Protein AF-0000000085036707 (afdb_homodimer)

Organism: Levilactobacillus brevis (strain ATCC 367 / BCRC 12310 / CIP 105137 / JCM 1170 / LMG 11437 / NCIMB 947 / NCTC 947) (NCBI:txid387344)

InterPro domains:
  IPR025669 AAA domain [PF13614] (4-180)
  IPR027417 P-loop containing nucleoside triphosphate hydrolase [G3DSA:3.40.50.300] (1-261)
  IPR027417 P-loop containing nucleoside triphosphate hydrolase [SSF52540] (1-258)
  IPR050678 DNA Partitioning ATPase [PTHR13696] (3-228)

Structure (mmCIF, N/CA/C/O backbone):
data_AF-0000000085036707-model_v1
#
loop_
_entity.id
_entity.type
_entity.pdbx_description
1 polymer 'Chromosome partitioning ATPase'
#
loop_
_atom_site.group_PDB
_atom_site.id
_atom_site.type_symbol
_atom_site.label_atom_id
_atom_site.label_alt_id
_atom_site.label_comp_id
_atom_site.label_asym_id
_atom_site.label_entity_id
_atom_site.label_seq_id
_atom_site.pdbx_PDB_ins_code
_atom_site.Cartn_x
_atom_site.Cartn_y
_atom_site.Cartn_z
_atom_site.occupancy
_atom_site.B_iso_or_equiv
_atom_site.auth_seq_id
_atom_site.auth_comp_id
_atom_site.auth_asym_id
_atom_site.auth_atom_id
_atom_site.pdbx_PDB_model_num
ATOM 1 N N . MET A 1 1 ? -9.055 30.672 9.859 1 87.38 1 MET A N 1
ATOM 2 C CA . MET A 1 1 ? -9.805 29.516 9.398 1 87.38 1 MET A CA 1
ATOM 3 C C . MET A 1 1 ? -8.875 28.344 9.109 1 87.38 1 MET A C 1
ATOM 5 O O . MET A 1 1 ? -7.773 28.531 8.586 1 87.38 1 MET A O 1
ATOM 9 N N . THR A 1 2 ? -9.203 27.141 9.555 1 96.75 2 THR A N 1
ATOM 10 C CA . THR A 1 2 ? -8.367 25.953 9.414 1 96.75 2 THR A CA 1
ATOM 11 C C . THR A 1 2 ? -8.438 25.406 7.988 1 96.75 2 THR A C 1
ATOM 13 O O . THR A 1 2 ? -9.508 25.375 7.379 1 96.75 2 THR A O 1
ATOM 16 N N . THR A 1 3 ? -7.32 25.172 7.414 1 97.75 3 THR A N 1
ATOM 17 C CA . THR A 1 3 ? -7.258 24.531 6.105 1 97.75 3 THR A CA 1
ATOM 18 C C . THR A 1 3 ? -6.816 23.078 6.23 1 97.75 3 THR A C 1
ATOM 20 O O . THR A 1 3 ? -5.766 22.781 6.801 1 97.75 3 THR A O 1
ATOM 23 N N . SER A 1 4 ? -7.605 22.172 5.734 1 98.38 4 SER A N 1
ATOM 24 C CA . SER A 1 4 ? -7.27 20.75 5.75 1 98.38 4 SER A CA 1
ATOM 25 C C . SER A 1 4 ? -6.926 20.25 4.352 1 98.38 4 SER A C 1
ATOM 27 O O . SER A 1 4 ? -7.637 20.531 3.387 1 98.38 4 SER A O 1
ATOM 29 N N . ILE A 1 5 ? -5.809 19.484 4.238 1 98.62 5 ILE A N 1
ATOM 30 C CA . ILE A 1 5 ? -5.301 19.031 2.951 1 98.62 5 ILE A CA 1
ATOM 31 C C . ILE A 1 5 ? -4.984 17.547 3.02 1 98.62 5 ILE A C 1
ATOM 33 O O . ILE A 1 5 ? -4.254 17.094 3.906 1 98.62 5 ILE A O 1
ATOM 37 N N . THR A 1 6 ? -5.527 16.766 2.098 1 98.31 6 THR A N 1
ATOM 38 C CA . THR A 1 6 ? -5.094 15.383 1.91 1 98.31 6 THR A CA 1
ATOM 39 C C . THR A 1 6 ? -4.066 15.281 0.787 1 98.31 6 THR A C 1
ATOM 41 O O . THR A 1 6 ? -4.258 15.859 -0.287 1 98.31 6 THR A O 1
ATOM 44 N N . ILE A 1 7 ? -2.967 14.633 1.068 1 97.38 7 ILE A N 1
ATOM 45 C CA . ILE A 1 7 ? -1.982 14.312 0.039 1 97.38 7 ILE A CA 1
ATOM 46 C C . ILE A 1 7 ? -2.104 12.844 -0.356 1 97.38 7 ILE A C 1
ATOM 48 O O . ILE A 1 7 ? -1.853 11.953 0.459 1 97.38 7 ILE A O 1
ATOM 52 N N . GLY A 1 8 ? -2.494 12.641 -1.61 1 92.06 8 GLY A N 1
ATOM 53 C CA . GLY A 1 8 ? -2.797 11.266 -1.966 1 92.06 8 GLY A CA 1
ATOM 54 C C . GLY A 1 8 ? -2.455 10.93 -3.406 1 92.06 8 GLY A C 1
ATOM 55 O O . GLY A 1 8 ? -1.985 11.789 -4.152 1 92.06 8 GLY A O 1
ATOM 56 N N . ASN A 1 9 ? -2.512 9.719 -3.734 1 87.19 9 ASN A N 1
ATOM 57 C CA . ASN A 1 9 ? -2.42 9.102 -5.051 1 87.19 9 ASN A CA 1
ATOM 58 C C . ASN A 1 9 ? -2.699 7.602 -4.988 1 87.19 9 ASN A C 1
ATOM 60 O O . ASN A 1 9 ? -2.75 7.02 -3.902 1 87.19 9 ASN A O 1
ATOM 64 N N . PHE A 1 10 ? -2.973 7.059 -6.102 1 83.31 10 PHE A N 1
ATOM 65 C CA . PHE A 1 10 ? -3.25 5.629 -6.168 1 83.31 10 PHE A CA 1
ATOM 66 C C . PHE A 1 10 ? -1.958 4.824 -6.125 1 83.31 10 PHE A C 1
ATOM 68 O O . PHE A 1 10 ? -1.944 3.691 -5.641 1 83.31 10 PHE A O 1
ATOM 75 N N . LYS A 1 11 ? -0.957 5.375 -6.512 1 83.94 11 LYS A N 1
ATOM 76 C CA . LYS A 1 11 ? 0.285 4.609 -6.594 1 83.94 11 LYS A CA 1
ATOM 77 C C . LYS A 1 11 ? 1.099 4.738 -5.309 1 83.94 11 LYS A C 1
ATOM 79 O O . LYS A 1 11 ? 1.166 5.816 -4.719 1 83.94 11 LYS A O 1
ATOM 84 N N . GLY A 1 12 ? 1.677 3.57 -4.934 1 81.38 12 GLY A N 1
ATOM 85 C CA . GLY A 1 12 ? 2.586 3.572 -3.797 1 81.38 12 GLY A CA 1
ATOM 86 C C . GLY A 1 12 ? 3.986 4.035 -4.152 1 81.38 12 GLY A C 1
ATOM 87 O O . GLY A 1 12 ? 4.387 3.971 -5.316 1 81.38 12 GLY A O 1
ATOM 88 N N . GLY A 1 13 ? 4.648 4.605 -3.244 1 80.25 13 GLY A N 1
ATOM 89 C CA . GLY A 1 13 ? 6.059 4.922 -3.432 1 80.25 13 GLY A CA 1
ATOM 90 C C . GLY A 1 13 ? 6.281 6.191 -4.234 1 80.25 13 GLY A C 1
ATOM 91 O O . GLY A 1 13 ? 7.383 6.426 -4.738 1 80.25 13 GLY A O 1
ATOM 92 N N . VAL A 1 14 ? 5.301 7.059 -4.266 1 81.69 14 VAL A N 1
ATOM 93 C CA . VAL A 1 14 ? 5.418 8.211 -5.152 1 81.69 14 VAL A CA 1
ATOM 94 C C . VAL A 1 14 ? 5.691 9.469 -4.328 1 81.69 14 VAL A C 1
ATOM 96 O O . VAL A 1 14 ? 5.57 10.586 -4.836 1 81.69 14 VAL A O 1
ATOM 99 N N . GLY A 1 15 ? 5.844 9.352 -3.014 1 91.12 15 GLY A N 1
ATOM 100 C CA . GLY A 1 15 ? 6.289 10.492 -2.223 1 91.12 15 GLY A CA 1
ATOM 101 C C . GLY A 1 15 ? 5.168 11.141 -1.437 1 91.12 15 GLY A C 1
ATOM 102 O O . GLY A 1 15 ? 5.332 12.242 -0.905 1 91.12 15 GLY A O 1
ATOM 103 N N . LYS A 1 16 ? 4.004 10.57 -1.387 1 94.44 16 LYS A N 1
ATOM 104 C CA . LYS A 1 16 ? 2.875 11.117 -0.64 1 94.44 16 LYS A CA 1
ATOM 105 C C . LYS A 1 16 ? 3.252 11.375 0.815 1 94.44 16 LYS A C 1
ATOM 107 O O . LYS A 1 16 ? 3.098 12.492 1.312 1 94.44 16 LYS A O 1
ATOM 112 N N . THR A 1 17 ? 3.748 10.344 1.436 1 96.25 17 THR A N 1
ATOM 113 C CA . THR A 1 17 ? 4.074 10.398 2.857 1 96.25 17 THR A CA 1
ATOM 114 C C . THR A 1 17 ? 5.18 11.414 3.121 1 96.25 17 THR A C 1
ATOM 116 O O . THR A 1 17 ? 5.055 12.258 4.008 1 96.25 17 THR A O 1
ATOM 119 N N . THR A 1 18 ? 6.25 11.375 2.311 1 95.88 18 THR A N 1
ATOM 120 C CA . THR A 1 18 ? 7.371 12.289 2.492 1 95.88 18 THR A CA 1
ATOM 121 C C . THR A 1 18 ? 6.934 13.734 2.289 1 95.88 18 THR A C 1
ATOM 123 O O . THR A 1 18 ? 7.344 14.625 3.037 1 95.88 18 THR A O 1
ATOM 126 N N . THR A 1 19 ? 6.105 13.922 1.28 1 97.12 19 THR A N 1
ATOM 127 C CA . THR A 1 19 ? 5.59 15.266 1.017 1 97.12 19 THR A CA 1
ATOM 128 C C . THR A 1 19 ? 4.738 15.75 2.182 1 97.12 19 THR A C 1
ATOM 130 O O . THR A 1 19 ? 4.906 16.875 2.652 1 97.12 19 THR A O 1
ATOM 133 N N . CYS A 1 20 ? 3.904 14.945 2.674 1 98.25 20 CYS A N 1
ATOM 134 C CA . CYS A 1 20 ? 3.014 15.297 3.773 1 98.25 20 CYS A CA 1
ATOM 135 C C . CYS A 1 20 ? 3.807 15.656 5.023 1 98.25 20 CYS A C 1
ATOM 137 O O . CYS A 1 20 ? 3.537 16.672 5.664 1 98.25 20 CYS A O 1
ATOM 139 N N . VAL A 1 21 ? 4.742 14.852 5.316 1 98.5 21 VAL A N 1
ATOM 140 C CA . VAL A 1 21 ? 5.555 15.055 6.512 1 98.5 21 VAL A CA 1
ATOM 141 C C . VAL A 1 21 ? 6.414 16.312 6.344 1 98.5 21 VAL A C 1
ATOM 143 O O . VAL A 1 21 ? 6.543 17.109 7.273 1 98.5 21 VAL A O 1
ATOM 146 N N . THR A 1 22 ? 6.977 16.484 5.195 1 98.38 22 THR A N 1
ATOM 147 C CA . THR A 1 22 ? 7.855 17.625 4.965 1 98.38 22 THR A CA 1
ATOM 148 C C . THR A 1 22 ? 7.066 18.938 4.992 1 98.38 22 THR A C 1
ATOM 150 O O . THR A 1 22 ? 7.527 19.938 5.543 1 98.38 22 THR A O 1
ATOM 153 N N . PHE A 1 23 ? 5.859 18.922 4.414 1 98.75 23 PHE A N 1
ATOM 154 C CA . PHE A 1 23 ? 4.988 20.094 4.512 1 98.75 23 PHE A CA 1
ATOM 155 C C . PHE A 1 23 ? 4.672 20.406 5.965 1 98.75 23 PHE A C 1
ATOM 157 O O . PHE A 1 23 ? 4.738 21.578 6.379 1 98.75 23 PHE A O 1
ATOM 164 N N . SER A 1 24 ? 4.359 19.406 6.742 1 98.81 24 SER A N 1
ATOM 165 C CA . SER A 1 24 ? 4.07 19.594 8.156 1 98.81 24 SER A CA 1
ATOM 166 C C . SER A 1 24 ? 5.27 20.188 8.891 1 98.81 24 SER A C 1
ATOM 168 O O . SER A 1 24 ? 5.117 21.062 9.75 1 98.81 24 SER A O 1
ATOM 170 N N . TYR A 1 25 ? 6.434 19.656 8.57 1 98.75 25 TYR A N 1
ATOM 171 C CA . TYR A 1 25 ? 7.684 20.141 9.148 1 98.75 25 TYR A CA 1
ATOM 172 C C . TYR A 1 25 ? 7.902 21.609 8.828 1 98.75 25 TYR A C 1
ATOM 174 O O . TYR A 1 25 ? 8.258 22.406 9.711 1 98.75 25 TYR A O 1
ATOM 182 N N . LEU A 1 26 ? 7.703 22 7.562 1 98.75 26 LEU A N 1
ATOM 183 C CA . LEU A 1 26 ? 7.949 23.375 7.113 1 98.75 26 LEU A CA 1
ATOM 184 C C . LEU A 1 26 ? 6.922 24.328 7.707 1 98.75 26 LEU A C 1
ATOM 186 O O . LEU A 1 26 ? 7.262 25.453 8.078 1 98.75 26 LEU A O 1
ATOM 190 N N . LEU A 1 27 ? 5.707 23.906 7.832 1 98.81 27 LEU A N 1
ATOM 191 C CA . LEU A 1 27 ? 4.68 24.719 8.469 1 98.81 27 LEU A CA 1
ATOM 192 C C . LEU A 1 27 ? 4.984 24.938 9.945 1 98.81 27 LEU A C 1
ATOM 194 O O . LEU A 1 27 ? 4.809 26.031 10.469 1 98.81 27 LEU A O 1
ATOM 198 N N . ASN A 1 28 ? 5.426 23.844 10.57 1 98.44 28 ASN A N 1
ATOM 199 C CA . ASN A 1 28 ? 5.875 23.938 11.953 1 98.44 28 ASN A CA 1
ATOM 200 C C . ASN A 1 28 ? 7 24.953 12.109 1 98.44 28 ASN A C 1
ATOM 202 O O . ASN A 1 28 ? 6.984 25.766 13.039 1 98.44 28 ASN A O 1
ATOM 206 N N . LYS A 1 29 ? 7.922 24.953 11.227 1 97.75 29 LYS A N 1
ATOM 207 C CA . LYS A 1 29 ? 9.047 25.891 11.25 1 97.75 29 LYS A CA 1
ATOM 208 C C . LYS A 1 29 ? 8.562 27.328 11.078 1 97.75 29 LYS A C 1
ATOM 210 O O . LYS A 1 29 ? 9.156 28.25 11.633 1 97.75 29 LYS A O 1
ATOM 215 N N . ALA A 1 30 ? 7.516 27.484 10.375 1 98.31 30 ALA A N 1
ATOM 216 C CA . ALA A 1 30 ? 6.938 28.797 10.133 1 98.31 30 ALA A CA 1
ATOM 217 C C . ALA A 1 30 ? 5.977 29.203 11.25 1 98.31 30 ALA A C 1
ATOM 219 O O . ALA A 1 30 ? 5.238 30.172 11.125 1 98.31 30 ALA A O 1
ATOM 220 N N . HIS A 1 31 ? 5.844 28.438 12.289 1 98.5 31 HIS A N 1
ATOM 221 C CA . HIS A 1 31 ? 5.051 28.688 13.484 1 98.5 31 HIS A CA 1
ATOM 222 C C . HIS A 1 31 ? 3.559 28.688 13.164 1 98.5 31 HIS A C 1
ATOM 224 O O . HIS A 1 31 ? 2.811 29.531 13.672 1 98.5 31 HIS A O 1
ATOM 230 N N . ARG A 1 32 ? 3.191 27.828 12.195 1 98.62 32 ARG A N 1
ATOM 231 C CA . ARG A 1 32 ? 1.782 27.562 11.93 1 98.62 32 ARG A CA 1
ATOM 232 C C . ARG A 1 32 ? 1.311 26.297 12.648 1 98.62 32 ARG A C 1
ATOM 234 O O . ARG A 1 32 ? 1.875 25.219 12.461 1 98.62 32 ARG A O 1
ATOM 241 N N . LYS A 1 33 ? 0.31 26.453 13.508 1 98.75 33 LYS A N 1
ATOM 242 C CA . LYS A 1 33 ? -0.201 25.297 14.234 1 98.75 33 LYS A CA 1
ATOM 243 C C . LYS A 1 33 ? -0.729 24.234 13.273 1 98.75 33 LYS A C 1
ATOM 245 O O . LYS A 1 33 ? -1.736 24.453 12.594 1 98.75 33 LYS A O 1
ATOM 250 N N . THR A 1 34 ? -0.044 23.094 13.258 1 98.88 34 THR A N 1
ATOM 251 C CA . THR A 1 34 ? -0.323 22.078 12.25 1 98.88 34 THR A CA 1
ATOM 252 C C . THR A 1 34 ? -0.594 20.719 12.898 1 98.88 34 THR A C 1
ATOM 254 O O . THR A 1 34 ? 0.116 20.312 13.828 1 98.88 34 THR A O 1
ATOM 257 N N . LEU A 1 35 ? -1.66 20.062 12.469 1 98.88 35 LEU A N 1
ATOM 258 C CA . LEU A 1 35 ? -1.935 18.672 12.812 1 98.88 35 LEU A CA 1
ATOM 259 C C . LEU A 1 35 ? -1.659 17.75 11.633 1 98.88 35 LEU A C 1
ATOM 261 O O . LEU A 1 35 ? -2.229 17.922 10.555 1 98.88 35 LEU A O 1
ATOM 265 N N . LEU A 1 36 ? -0.73 16.875 11.805 1 98.88 36 LEU A N 1
ATOM 266 C CA . LEU A 1 36 ? -0.524 15.797 10.836 1 98.88 36 LEU A CA 1
ATOM 267 C C . LEU A 1 36 ? -1.282 14.539 11.25 1 98.88 36 LEU A C 1
ATOM 269 O O . LEU A 1 36 ? -1.07 14.016 12.344 1 98.88 36 LEU A O 1
ATOM 273 N N . ILE A 1 37 ? -2.154 14.062 10.406 1 98.81 37 ILE A N 1
ATOM 274 C CA . ILE A 1 37 ? -2.885 12.82 10.648 1 98.81 37 ILE A CA 1
ATOM 275 C C . ILE A 1 37 ? -2.324 11.711 9.766 1 98.81 37 ILE A C 1
ATOM 277 O O . ILE A 1 37 ? -2.424 11.766 8.539 1 98.81 37 ILE A O 1
ATOM 281 N N . ASP A 1 38 ? -1.713 10.75 10.383 1 98.44 38 ASP A N 1
ATOM 282 C CA . ASP A 1 38 ? -1.315 9.523 9.695 1 98.44 38 ASP A CA 1
ATOM 283 C C . ASP A 1 38 ? -2.486 8.547 9.586 1 98.44 38 ASP A C 1
ATOM 285 O O . ASP A 1 38 ? -2.73 7.766 10.508 1 98.44 38 ASP A O 1
ATOM 289 N N . PHE A 1 39 ? -3.127 8.609 8.422 1 97.75 39 PHE A N 1
ATOM 290 C CA . PHE A 1 39 ? -4.332 7.809 8.242 1 97.75 39 PHE A CA 1
ATOM 291 C C . PHE A 1 39 ? -4.039 6.582 7.387 1 97.75 39 PHE A C 1
ATOM 293 O O . PHE A 1 39 ? -4.91 6.113 6.652 1 97.75 39 PHE A O 1
ATOM 300 N N . ASP A 1 40 ? -2.834 6.137 7.391 1 95.25 40 ASP A N 1
ATOM 301 C CA . ASP A 1 40 ? -2.359 4.891 6.793 1 95.25 40 ASP A CA 1
ATOM 302 C C . ASP A 1 40 ? -1.974 3.879 7.871 1 95.25 40 ASP A C 1
ATOM 304 O O . ASP A 1 40 ? -1.043 4.113 8.641 1 95.25 40 ASP A O 1
ATOM 308 N N . PRO A 1 41 ? -2.564 2.717 7.824 1 92.5 41 PRO A N 1
ATOM 309 C CA . PRO A 1 41 ? -2.238 1.715 8.844 1 92.5 41 PRO A CA 1
ATOM 310 C C . PRO A 1 41 ? -0.76 1.331 8.844 1 92.5 41 PRO A C 1
ATOM 312 O O . PRO A 1 41 ? -0.256 0.798 9.836 1 92.5 41 PRO A O 1
ATOM 315 N N . GLN A 1 42 ? -0.029 1.604 7.797 1 89.44 42 GLN A N 1
ATOM 316 C CA . GLN A 1 42 ? 1.398 1.305 7.734 1 89.44 42 GLN A CA 1
ATOM 317 C C . GLN A 1 42 ? 2.195 2.221 8.656 1 89.44 42 GLN A C 1
ATOM 319 O O . GLN A 1 42 ? 3.289 1.864 9.102 1 89.44 42 GLN A O 1
ATOM 324 N N . GLY A 1 43 ? 1.682 3.396 8.938 1 92.5 43 GLY A N 1
ATOM 325 C CA . GLY A 1 43 ? 2.268 4.285 9.93 1 92.5 43 GLY A CA 1
ATOM 326 C C . GLY A 1 43 ? 3.57 4.914 9.477 1 92.5 43 GLY A C 1
ATOM 327 O O . GLY A 1 43 ? 4.41 5.277 10.297 1 92.5 43 GLY A O 1
ATOM 328 N N . ASN A 1 44 ? 3.803 5.086 8.164 1 92.31 44 ASN A N 1
ATOM 329 C CA . ASN A 1 44 ? 5.074 5.609 7.676 1 92.31 44 ASN A CA 1
ATOM 330 C C . ASN A 1 44 ? 5.277 7.066 8.086 1 92.31 44 ASN A C 1
ATOM 332 O O . ASN A 1 44 ? 6.379 7.457 8.477 1 92.31 44 ASN A O 1
ATOM 336 N N . ALA A 1 45 ? 4.234 7.859 7.98 1 96.94 45 ALA A N 1
ATOM 337 C CA . ALA A 1 45 ? 4.352 9.258 8.383 1 96.94 45 ALA A CA 1
ATOM 338 C C . ALA A 1 45 ? 4.711 9.375 9.867 1 96.94 45 ALA A C 1
ATOM 340 O O . ALA A 1 45 ? 5.562 10.18 10.242 1 96.94 45 ALA A O 1
ATOM 341 N N . SER A 1 46 ? 4.051 8.562 10.719 1 97 46 SER A N 1
ATOM 342 C CA . SER A 1 46 ? 4.336 8.539 12.148 1 97 46 SER A CA 1
ATOM 343 C C . SER A 1 46 ? 5.801 8.211 12.414 1 97 46 SER A C 1
ATOM 345 O O . SER A 1 46 ? 6.449 8.867 13.234 1 97 46 SER A O 1
ATOM 347 N N . GLU A 1 47 ? 6.305 7.266 11.688 1 93.38 47 GLU A N 1
ATOM 348 C CA . GLU A 1 47 ? 7.691 6.844 11.867 1 93.38 47 GLU A CA 1
ATOM 349 C C . GLU A 1 47 ? 8.664 7.953 11.484 1 93.38 47 GLU A C 1
ATOM 351 O O . GLU A 1 47 ? 9.648 8.195 12.18 1 93.38 47 GLU A O 1
ATOM 356 N N . ILE A 1 48 ? 8.422 8.578 10.359 1 96.25 48 ILE A N 1
ATOM 357 C CA . ILE A 1 48 ? 9.297 9.641 9.891 1 96.25 48 ILE A CA 1
ATOM 358 C C . ILE A 1 48 ? 9.312 10.789 10.898 1 96.25 48 ILE A C 1
ATOM 360 O O . ILE A 1 48 ? 10.367 11.336 11.211 1 96.25 48 ILE A O 1
ATOM 364 N N . ILE A 1 49 ? 8.164 11.164 11.445 1 98.12 49 ILE A N 1
ATOM 365 C CA . ILE A 1 49 ? 8.078 12.234 12.43 1 98.12 49 ILE A CA 1
ATOM 366 C C . ILE A 1 49 ? 8.867 11.852 13.68 1 98.12 49 ILE A C 1
ATOM 368 O O . ILE A 1 49 ? 9.602 12.672 14.234 1 98.12 49 ILE A O 1
ATOM 372 N N . GLU A 1 50 ? 8.734 10.617 14.109 1 96.69 50 GLU A N 1
ATOM 373 C CA . GLU A 1 50 ? 9.453 10.156 15.297 1 96.69 50 GLU A CA 1
ATOM 374 C C . GLU A 1 50 ? 10.961 10.234 15.094 1 96.69 50 GLU A C 1
ATOM 376 O O . GLU A 1 50 ? 11.703 10.547 16.031 1 96.69 50 GLU A O 1
ATOM 381 N N . LYS A 1 51 ? 11.406 9.906 13.93 1 95.69 51 LYS A N 1
ATOM 382 C CA . LYS A 1 51 ? 12.828 9.984 13.617 1 95.69 51 LYS A CA 1
ATOM 383 C C . LYS A 1 51 ? 13.281 11.438 13.516 1 95.69 51 LYS A C 1
ATOM 385 O O . LYS A 1 51 ? 14.43 11.758 13.836 1 95.69 51 LYS A O 1
ATOM 390 N N . THR A 1 52 ? 12.406 12.305 13.039 1 97.44 52 THR A N 1
ATOM 391 C CA . THR A 1 52 ? 12.703 13.727 12.859 1 97.44 52 THR A CA 1
ATOM 392 C C . THR A 1 52 ? 12.773 14.438 14.211 1 97.44 52 THR A C 1
ATOM 394 O O . THR A 1 52 ? 13.641 15.281 14.43 1 97.44 52 THR A O 1
ATOM 397 N N . PHE A 1 53 ? 11.82 14.086 15.055 1 97.56 53 PHE A N 1
ATOM 398 C CA . PHE A 1 53 ? 11.719 14.633 16.406 1 97.56 53 PHE A CA 1
ATOM 399 C C . PHE A 1 53 ? 11.812 13.523 17.438 1 97.56 53 PHE A C 1
ATOM 401 O O . PHE A 1 53 ? 10.797 13.031 17.938 1 97.56 53 PHE A O 1
ATOM 408 N N . PRO A 1 54 ? 12.992 13.195 17.891 1 92.62 54 PRO A N 1
ATOM 409 C CA . PRO A 1 54 ? 13.172 12.039 18.781 1 92.62 54 PRO A CA 1
ATOM 410 C C . PRO A 1 54 ? 12.508 12.227 20.141 1 92.62 54 PRO A C 1
ATOM 412 O O . PRO A 1 54 ? 12.258 11.25 20.844 1 92.62 54 PRO A O 1
ATOM 415 N N . VAL A 1 55 ? 12.219 13.492 20.5 1 95.88 55 VAL A N 1
ATOM 416 C CA . VAL A 1 55 ? 11.547 13.781 21.766 1 95.88 55 VAL A CA 1
ATOM 417 C C . VAL A 1 55 ? 10.281 14.594 21.516 1 95.88 55 VAL A C 1
ATOM 419 O O . VAL A 1 55 ? 10.359 15.719 21 1 95.88 55 VAL A O 1
ATOM 422 N N . PHE A 1 56 ? 9.18 14 21.875 1 96.94 56 PHE A N 1
ATOM 423 C CA . PHE A 1 56 ? 7.898 14.688 21.797 1 96.94 56 PHE A CA 1
ATOM 424 C C . PHE A 1 56 ? 7.629 15.492 23.062 1 96.94 56 PHE A C 1
ATOM 426 O O . PHE A 1 56 ? 8.047 15.094 24.156 1 96.94 56 PHE A O 1
ATOM 433 N N . LYS A 1 57 ? 6.902 16.562 22.922 1 97.06 57 LYS A N 1
ATOM 434 C CA . LYS A 1 57 ? 6.461 17.281 24.109 1 97.06 57 LYS A CA 1
ATOM 435 C C . LYS A 1 57 ? 5.531 16.438 24.969 1 97.06 57 LYS A C 1
ATOM 437 O O . LYS A 1 57 ? 5.645 16.422 26.188 1 97.06 57 LYS A O 1
ATOM 442 N N . GLN A 1 58 ? 4.586 15.758 24.281 1 97.12 58 GLN A N 1
ATOM 443 C CA . GLN A 1 58 ? 3.639 14.883 24.953 1 97.12 58 GLN A CA 1
ATOM 444 C C . GLN A 1 58 ? 3.125 13.797 24.016 1 97.12 58 GLN A C 1
ATOM 446 O O . GLN A 1 58 ? 2.627 14.094 22.938 1 97.12 58 GLN A O 1
ATOM 451 N N . LYS A 1 59 ? 3.207 12.609 24.484 1 96.31 59 LYS A N 1
ATOM 452 C CA . LYS A 1 59 ? 2.705 11.5 23.688 1 96.31 59 LYS A CA 1
ATOM 453 C C . LYS A 1 59 ? 1.194 11.344 23.844 1 96.31 59 LYS A C 1
ATOM 455 O O . LYS A 1 59 ? 0.619 11.797 24.828 1 96.31 59 LYS A O 1
ATOM 460 N N . ASN A 1 60 ? 0.646 10.781 22.75 1 94.94 60 ASN A N 1
ATOM 461 C CA . ASN A 1 60 ? -0.775 10.461 22.859 1 94.94 60 ASN A CA 1
ATOM 462 C C . ASN A 1 60 ? -1.036 9.383 23.906 1 94.94 60 ASN A C 1
ATOM 464 O O . ASN A 1 60 ? -0.211 8.484 24.094 1 94.94 60 ASN A O 1
ATOM 468 N N . SER A 1 61 ? -2.207 9.414 24.469 1 95.62 61 SER A N 1
ATOM 469 C CA . SER A 1 61 ? -2.555 8.43 25.484 1 95.62 61 SER A CA 1
ATOM 470 C C . SER A 1 61 ? -3.375 7.289 24.906 1 95.62 61 SER A C 1
ATOM 472 O O . SER A 1 61 ? -3.498 6.227 25.516 1 95.62 61 SER A O 1
ATOM 474 N N . LYS A 1 62 ? -3.986 7.582 23.781 1 95.81 62 LYS A N 1
ATOM 475 C CA . LYS A 1 62 ? -4.777 6.574 23.078 1 95.81 62 LYS A CA 1
ATOM 476 C C . LYS A 1 62 ? -4.395 6.508 21.594 1 95.81 62 LYS A C 1
ATOM 478 O O . LYS A 1 62 ? -3.943 7.5 21.016 1 95.81 62 LYS A O 1
ATOM 483 N N . SER A 1 63 ? -4.617 5.316 21.016 1 95.94 63 SER A N 1
ATOM 484 C CA . SER A 1 63 ? -4.387 5.164 19.578 1 95.94 63 SER A CA 1
ATOM 485 C C . SER A 1 63 ? -5.453 5.891 18.766 1 95.94 63 SER A C 1
ATOM 487 O O . SER A 1 63 ? -6.512 6.238 19.297 1 95.94 63 SER A O 1
ATOM 489 N N . LEU A 1 64 ? -5.125 6.168 17.562 1 96.88 64 LEU A N 1
ATOM 490 C CA . LEU A 1 64 ? -6.109 6.727 16.641 1 96.88 64 LEU A CA 1
ATOM 491 C C . LEU A 1 64 ? -7.34 5.836 16.562 1 96.88 64 LEU A C 1
ATOM 493 O O . LEU A 1 64 ? -8.469 6.328 16.562 1 96.88 64 LEU A O 1
ATOM 497 N N . THR A 1 65 ? -7.148 4.551 16.547 1 95 65 THR A N 1
ATOM 498 C CA . THR A 1 65 ? -8.242 3.584 16.484 1 95 65 THR A CA 1
ATOM 499 C C . THR A 1 65 ? -9.141 3.691 17.703 1 95 65 THR A C 1
ATOM 501 O O . THR A 1 65 ? -10.367 3.678 17.594 1 95 65 THR A O 1
ATOM 504 N N . ASP A 1 66 ? -8.531 3.807 18.812 1 95.81 66 ASP A N 1
ATOM 505 C CA . ASP A 1 66 ? -9.297 3.965 20.047 1 95.81 66 ASP A CA 1
ATOM 506 C C . ASP A 1 66 ? -10.078 5.273 20.047 1 95.81 66 ASP A C 1
ATOM 508 O O . ASP A 1 66 ? -11.219 5.324 20.516 1 95.81 66 ASP A O 1
ATOM 512 N N . GLY A 1 67 ? -9.43 6.312 19.562 1 96.56 67 GLY A N 1
ATOM 513 C CA . GLY A 1 67 ? -10.133 7.578 19.438 1 96.56 67 GLY A CA 1
ATOM 514 C C . GLY A 1 67 ? -11.359 7.5 18.547 1 96.56 67 GLY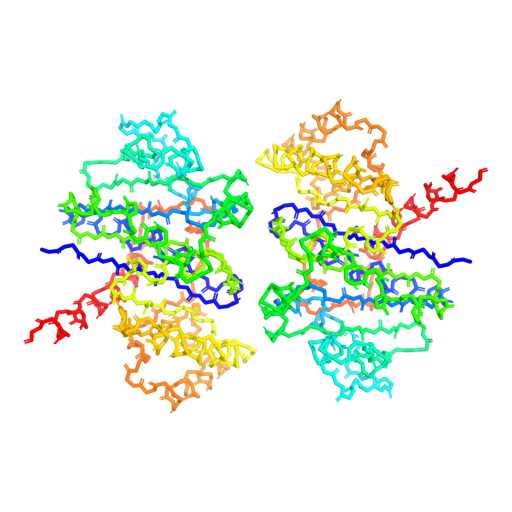 A C 1
ATOM 515 O O . GLY A 1 67 ? -12.406 8.055 18.875 1 96.56 67 GLY A O 1
ATOM 516 N N . ILE A 1 68 ? -11.211 6.797 17.469 1 95.31 68 ILE A N 1
ATOM 517 C CA . ILE A 1 68 ? -12.312 6.602 16.531 1 95.31 68 ILE A CA 1
ATOM 518 C C . ILE A 1 68 ? -13.422 5.797 17.203 1 95.31 68 ILE A C 1
ATOM 520 O O . ILE A 1 68 ? -14.594 6.168 17.125 1 95.31 68 ILE A O 1
ATOM 524 N N . LYS A 1 69 ? -13.078 4.727 17.859 1 93.69 69 LYS A N 1
ATOM 525 C CA . LYS A 1 69 ? -14.039 3.869 18.547 1 93.69 69 LYS A CA 1
ATOM 526 C C . LYS A 1 69 ? -14.805 4.652 19.609 1 93.69 69 LYS A C 1
ATOM 528 O O . LYS A 1 69 ? -16.016 4.453 19.781 1 93.69 69 LYS A O 1
ATOM 533 N N . ASN A 1 70 ? -14.117 5.543 20.25 1 95.25 70 ASN A N 1
ATOM 534 C CA . ASN A 1 70 ? -14.695 6.305 21.344 1 95.25 70 ASN A CA 1
ATOM 535 C C . ASN A 1 70 ? -15.312 7.613 20.859 1 95.25 70 ASN A C 1
ATOM 537 O O . ASN A 1 70 ? -15.805 8.414 21.656 1 95.25 70 ASN A O 1
ATOM 541 N N . LEU A 1 71 ? -15.211 7.918 19.594 1 95.81 71 LEU A N 1
ATOM 542 C CA . LEU A 1 71 ? -15.75 9.102 18.938 1 95.81 71 LEU A CA 1
ATOM 543 C C . LEU A 1 71 ? -15.156 10.375 19.531 1 95.81 71 LEU A C 1
ATOM 545 O O . LEU A 1 71 ? -15.852 11.383 19.688 1 95.81 71 LEU A O 1
ATOM 549 N N . ASP A 1 72 ? -13.93 10.266 19.969 1 97.19 72 ASP A N 1
ATOM 550 C CA . ASP A 1 72 ? -13.18 11.383 20.531 1 97.19 72 ASP A CA 1
ATOM 551 C C . ASP A 1 72 ? -11.688 11.266 20.219 1 97.19 72 ASP A C 1
ATOM 553 O O . ASP A 1 72 ? -11 10.406 20.766 1 97.19 72 ASP A O 1
ATOM 557 N N . LEU A 1 73 ? -11.203 12.188 19.422 1 97.88 73 LEU A N 1
ATOM 558 C CA . LEU A 1 73 ? -9.836 12.094 18.922 1 97.88 73 LEU A CA 1
ATOM 559 C C . LEU A 1 73 ? -8.867 12.844 19.828 1 97.88 73 LEU A C 1
ATOM 561 O O . LEU A 1 73 ? -7.656 12.836 19.609 1 97.88 73 LEU A O 1
ATOM 565 N N . SER A 1 74 ? -9.352 13.469 20.859 1 96.75 74 SER A N 1
ATOM 566 C CA . SER A 1 74 ? -8.547 14.398 21.656 1 96.75 74 SER A CA 1
ATOM 567 C C . SER A 1 74 ? -7.371 13.688 22.312 1 96.75 74 SER A C 1
ATOM 569 O O . SER A 1 74 ? -6.27 14.242 22.391 1 96.75 74 SER A O 1
ATOM 571 N N . GLU A 1 75 ? -7.551 12.43 22.688 1 97.12 75 GLU A N 1
ATOM 572 C CA . GLU A 1 75 ? -6.504 11.703 23.391 1 97.12 75 GLU A CA 1
ATOM 573 C C . GLU A 1 75 ? -5.605 10.945 22.422 1 97.12 75 GLU A C 1
ATOM 575 O O . GLU A 1 75 ? -4.656 10.273 22.844 1 97.12 75 GLU A O 1
ATOM 580 N N . SER A 1 76 ? -5.91 11.055 21.141 1 98.19 76 SER A N 1
ATOM 581 C CA . SER A 1 76 ? -5.125 10.383 20.109 1 98.19 76 SER A CA 1
ATOM 582 C C . SER A 1 76 ? -4.082 11.32 19.516 1 98.19 76 SER A C 1
ATOM 584 O O . SER A 1 76 ? -3.357 10.945 18.594 1 98.19 76 SER A O 1
ATOM 586 N N . ILE A 1 77 ? -4.023 12.523 20.078 1 98.56 77 ILE A N 1
ATOM 587 C CA . ILE A 1 77 ? -3.119 13.547 19.562 1 98.56 77 ILE A CA 1
ATOM 588 C C . ILE A 1 77 ? -1.833 13.562 20.391 1 98.56 77 ILE A C 1
ATOM 590 O O . ILE A 1 77 ? -1.876 13.695 21.609 1 98.56 77 ILE A O 1
ATOM 594 N N . ALA A 1 78 ? -0.742 13.367 19.719 1 98.62 78 ALA A N 1
ATOM 595 C CA . ALA A 1 78 ? 0.572 13.594 20.312 1 98.62 78 ALA A CA 1
ATOM 596 C C . ALA A 1 78 ? 1.064 15.008 20.031 1 98.62 78 ALA A C 1
ATOM 598 O O . ALA A 1 78 ? 1.008 15.477 18.891 1 98.62 78 ALA A O 1
ATOM 599 N N . HIS A 1 79 ? 1.493 15.703 21.047 1 98.69 79 HIS A N 1
ATOM 600 C CA . HIS A 1 79 ? 2.082 17.031 20.859 1 98.69 79 HIS A CA 1
ATOM 601 C C . HIS A 1 79 ? 3.578 16.938 20.594 1 98.69 79 HIS A C 1
ATOM 603 O O . HIS A 1 79 ? 4.367 16.656 21.5 1 98.69 79 HIS A O 1
ATOM 609 N N . VAL A 1 80 ? 3.982 17.172 19.359 1 98.69 80 VAL A N 1
ATOM 610 C CA . VAL A 1 80 ? 5.367 17 18.938 1 98.69 80 VAL A CA 1
ATOM 611 C C . VAL A 1 80 ? 6.18 18.234 19.312 1 98.69 80 VAL A C 1
ATOM 613 O O . VAL A 1 80 ? 7.176 18.125 20.031 1 98.69 80 VAL A O 1
ATOM 616 N N . THR A 1 81 ? 5.82 19.359 18.875 1 98.56 81 THR A N 1
ATOM 617 C CA . THR A 1 81 ? 6.391 20.656 19.219 1 98.56 81 THR A CA 1
ATOM 618 C C . THR A 1 81 ? 5.289 21.656 19.594 1 98.56 81 THR A C 1
ATOM 620 O O . THR A 1 81 ? 4.125 21.266 19.734 1 98.56 81 THR A O 1
ATOM 623 N N . ASP A 1 82 ? 5.652 22.891 19.734 1 98.38 82 ASP A N 1
ATOM 624 C CA . ASP A 1 82 ? 4.668 23.922 20.047 1 98.38 82 ASP A CA 1
ATOM 625 C C . ASP A 1 82 ? 3.721 24.156 18.875 1 98.38 82 ASP A C 1
ATOM 627 O O . ASP A 1 82 ? 2.594 24.625 19.062 1 98.38 82 ASP A O 1
ATOM 631 N N . TYR A 1 83 ? 4.176 23.75 17.672 1 98.69 83 TYR A N 1
ATOM 632 C CA . TYR A 1 83 ? 3.396 24.125 16.5 1 98.69 83 TYR A CA 1
ATOM 633 C C . TYR A 1 83 ? 3.072 22.891 15.656 1 98.69 83 TYR A C 1
ATOM 635 O O . TYR A 1 83 ? 2.506 23.016 14.562 1 98.69 83 TYR A O 1
ATOM 643 N N . LEU A 1 84 ? 3.439 21.656 16.141 1 98.88 84 LEU A N 1
ATOM 644 C CA . LEU A 1 84 ? 3.168 20.438 15.375 1 98.88 84 LEU A CA 1
ATOM 645 C C . LEU A 1 84 ? 2.574 19.359 16.281 1 98.88 84 LEU A C 1
ATOM 647 O O . LEU A 1 84 ? 3.174 19 17.297 1 98.88 84 LEU A O 1
ATOM 651 N N . ASP A 1 85 ? 1.425 18.953 15.93 1 98.88 85 ASP A N 1
ATOM 652 C CA . ASP A 1 85 ? 0.806 17.781 16.547 1 98.88 85 ASP A CA 1
ATOM 653 C C . ASP A 1 85 ? 0.706 16.625 15.539 1 98.88 85 ASP A C 1
ATOM 655 O O . ASP A 1 85 ? 0.688 16.844 14.328 1 98.88 85 ASP A O 1
ATOM 659 N N . LEU A 1 86 ? 0.71 15.43 16.078 1 98.88 86 LEU A N 1
ATOM 660 C CA . LEU A 1 86 ? 0.619 14.211 15.281 1 98.88 86 LEU A CA 1
ATOM 661 C C . LEU A 1 86 ? -0.482 13.297 15.812 1 98.88 86 LEU A C 1
ATOM 663 O O . LEU A 1 86 ? -0.583 13.078 17.016 1 98.88 86 LEU A O 1
ATOM 667 N N . MET A 1 87 ? -1.345 12.914 15 1 98.62 87 MET A N 1
ATOM 668 C CA . MET A 1 87 ? -2.145 11.727 15.273 1 98.62 87 MET A CA 1
ATOM 669 C C . MET A 1 87 ? -1.514 10.492 14.641 1 98.62 87 MET A C 1
ATOM 671 O O . MET A 1 87 ? -1.734 10.211 13.461 1 98.62 87 MET A O 1
ATOM 675 N N . PRO A 1 88 ? -0.796 9.758 15.383 1 98.25 88 PRO A N 1
ATOM 676 C CA . PRO A 1 88 ? -0.049 8.633 14.812 1 98.25 88 PRO A CA 1
ATOM 677 C C . PRO A 1 88 ? -0.943 7.445 14.469 1 98.25 88 PRO A C 1
ATOM 679 O O . PRO A 1 88 ? -2.053 7.328 14.992 1 98.25 88 PRO A O 1
ATOM 682 N N . SER A 1 89 ? -0.447 6.672 13.531 1 95.25 89 SER A N 1
ATOM 683 C CA . SER A 1 89 ? -1.144 5.457 13.125 1 95.25 89 SER A CA 1
ATOM 684 C C . SER A 1 89 ? -0.364 4.211 13.523 1 95.25 89 SER A C 1
ATOM 686 O O . SER A 1 89 ? 0.836 4.281 13.797 1 95.25 89 SER A O 1
ATOM 688 N N . ASP A 1 90 ? -1.084 3.178 13.656 1 88.12 90 ASP A N 1
ATOM 689 C CA . ASP A 1 90 ? -0.516 1.841 13.797 1 88.12 90 ASP A CA 1
ATOM 690 C C . ASP A 1 90 ? -1.415 0.791 13.148 1 88.12 90 ASP A C 1
ATOM 692 O O . ASP A 1 90 ? -2.416 1.129 12.516 1 88.12 90 ASP A O 1
ATOM 696 N N . TRP A 1 91 ? -1.097 -0.416 13.273 1 83.75 91 TRP A N 1
ATOM 697 C CA . TRP A 1 91 ? -1.75 -1.521 12.578 1 83.75 91 TRP A CA 1
ATOM 698 C C . TRP A 1 91 ? -3.227 -1.603 12.945 1 83.75 91 TRP A C 1
ATOM 700 O O . TRP A 1 91 ? -4.047 -2.068 12.156 1 83.75 91 TRP A O 1
ATOM 710 N N . SER A 1 92 ? -3.576 -1.176 14.117 1 88.94 92 SER A N 1
ATOM 711 C CA . SER A 1 92 ? -4.953 -1.301 14.586 1 88.94 92 SER A CA 1
ATOM 712 C C . SER A 1 92 ? -5.906 -0.49 13.711 1 88.94 92 SER A C 1
ATOM 714 O O . SER A 1 92 ? -7.098 -0.802 13.625 1 88.94 92 SER A O 1
ATOM 716 N N . LEU A 1 93 ? -5.324 0.515 13.016 1 93.62 93 LEU A N 1
ATOM 717 C CA . LEU A 1 93 ? -6.156 1.319 12.133 1 93.62 93 LEU A CA 1
ATOM 718 C C . LEU A 1 93 ? -6.711 0.473 10.992 1 93.62 93 LEU A C 1
ATOM 720 O O . LEU A 1 93 ? -7.684 0.863 10.336 1 93.62 93 LEU A O 1
ATOM 724 N N . SER A 1 94 ? -6.125 -0.67 10.742 1 89.06 94 SER A N 1
ATOM 725 C CA . SER A 1 94 ? -6.617 -1.567 9.703 1 89.06 94 SER A CA 1
ATOM 726 C C . SER A 1 94 ? -8.023 -2.064 10.016 1 89.06 94 SER A C 1
ATOM 728 O O . SER A 1 94 ? -8.703 -2.609 9.141 1 89.06 94 SER A O 1
ATOM 730 N N . LEU A 1 95 ? -8.562 -1.835 11.195 1 87.31 95 LEU A N 1
ATOM 731 C CA . LEU A 1 95 ? -9.891 -2.258 11.641 1 87.31 95 LEU A CA 1
ATOM 732 C C . LEU A 1 95 ? -10.945 -1.239 11.227 1 87.31 95 LEU A C 1
ATOM 734 O O . LEU A 1 95 ? -12.148 -1.497 11.359 1 87.31 95 LEU A O 1
ATOM 738 N N . LEU A 1 96 ? -10.539 -0.157 10.688 1 92.88 96 LEU A N 1
ATOM 739 C CA . LEU A 1 96 ? -11.445 0.948 10.406 1 92.88 96 LEU A CA 1
ATOM 740 C C . LEU A 1 96 ? -12.586 0.495 9.492 1 92.88 96 LEU A C 1
ATOM 742 O O . LEU A 1 96 ? -13.758 0.757 9.781 1 92.88 96 LEU A O 1
ATOM 746 N N . PRO A 1 97 ? -12.305 -0.189 8.414 1 89.56 97 PRO A N 1
ATOM 747 C CA . PRO A 1 97 ? -13.414 -0.585 7.543 1 89.56 97 PRO A CA 1
ATOM 748 C C . PRO A 1 97 ? -14.477 -1.397 8.281 1 89.56 97 PRO A C 1
ATOM 750 O O . PRO A 1 97 ? -15.672 -1.18 8.078 1 89.56 97 PRO A O 1
ATOM 753 N N . ASP A 1 98 ? -14.039 -2.248 9.117 1 86.25 98 ASP A N 1
ATOM 754 C CA . ASP A 1 98 ? -14.984 -3.059 9.883 1 86.25 98 ASP A CA 1
ATOM 755 C C . ASP A 1 98 ? -15.773 -2.197 10.867 1 86.25 98 ASP A C 1
ATOM 757 O O . ASP A 1 98 ? -16.969 -2.412 11.07 1 86.25 98 ASP A O 1
ATOM 761 N N . MET A 1 99 ? -15.117 -1.29 11.5 1 91.12 99 MET A N 1
ATOM 762 C CA . MET A 1 99 ? -15.773 -0.389 12.438 1 91.12 99 MET A CA 1
ATOM 763 C C . MET A 1 99 ? -16.875 0.417 11.742 1 91.12 99 MET A C 1
ATOM 765 O O . MET A 1 99 ? -17.922 0.672 12.328 1 91.12 99 MET A O 1
ATOM 769 N N . LEU A 1 100 ? -16.625 0.758 10.516 1 93.75 100 LEU A N 1
ATOM 770 C CA . LEU A 1 100 ? -17.547 1.614 9.766 1 93.75 100 LEU A CA 1
ATOM 771 C C . LEU A 1 100 ? -18.797 0.844 9.359 1 93.75 100 LEU A C 1
ATOM 773 O O . LEU A 1 100 ? -19.812 1.446 9.008 1 93.75 100 LEU A O 1
ATOM 777 N N . GLU A 1 101 ? -18.766 -0.46 9.383 1 89.44 101 GLU A N 1
ATOM 778 C CA . GLU A 1 101 ? -19.891 -1.279 8.969 1 89.44 101 GLU A CA 1
ATOM 779 C C . GLU A 1 101 ? -21.109 -1.044 9.859 1 89.44 101 GLU A C 1
ATOM 781 O O . GLU A 1 101 ? -22.234 -1.343 9.477 1 89.44 101 GLU A O 1
ATOM 786 N N . ASP A 1 102 ? -20.844 -0.509 11.016 1 91.31 102 ASP A N 1
ATOM 787 C CA . ASP A 1 102 ? -21.922 -0.25 11.969 1 91.31 102 ASP A CA 1
ATOM 788 C C . ASP A 1 102 ? -22.703 1.004 11.586 1 91.31 102 ASP A C 1
ATOM 790 O O . ASP A 1 102 ? -23.75 1.292 12.172 1 91.31 102 ASP A O 1
ATOM 794 N N . TYR A 1 103 ? -22.25 1.698 10.578 1 92.62 103 TYR A N 1
ATOM 795 C CA . TYR A 1 103 ? -22.875 2.955 10.18 1 92.62 103 TYR A CA 1
ATOM 796 C C . TYR A 1 103 ? -23.531 2.828 8.812 1 92.62 103 TYR A C 1
ATOM 798 O O . TYR A 1 103 ? -23.234 1.891 8.062 1 92.62 103 TYR A O 1
ATOM 806 N N . LYS A 1 104 ? -24.469 3.773 8.531 1 93.38 104 LYS A N 1
ATOM 807 C CA . LYS A 1 104 ? -25.094 3.814 7.207 1 93.38 104 LYS A CA 1
ATOM 808 C C . LYS A 1 104 ? -24.047 4.047 6.117 1 93.38 104 LYS A C 1
ATOM 810 O O . LYS A 1 104 ? -23.094 4.812 6.312 1 93.38 104 LYS A O 1
ATOM 815 N N . LYS A 1 105 ? -24.188 3.412 5.043 1 89.38 105 LYS A N 1
ATOM 816 C CA . LYS A 1 105 ? -23.234 3.461 3.934 1 89.38 105 LYS A CA 1
ATOM 817 C C . LYS A 1 105 ? -22.922 4.902 3.549 1 89.38 105 LYS A C 1
ATOM 819 O O . LYS A 1 105 ? -21.75 5.246 3.334 1 89.38 105 LYS A O 1
ATOM 824 N N . SER A 1 106 ? -23.875 5.789 3.451 1 90.69 106 SER A N 1
ATOM 825 C CA . SER A 1 106 ? -23.703 7.176 3.025 1 90.69 106 SER A CA 1
ATOM 826 C C . SER A 1 106 ? -22.891 7.969 4.035 1 90.69 106 SER A C 1
ATOM 828 O O . SER A 1 106 ? -22.281 8.984 3.691 1 90.69 106 SER A O 1
ATOM 830 N N . ASP A 1 107 ? -22.875 7.496 5.316 1 94.56 107 ASP A N 1
ATOM 831 C CA . ASP A 1 107 ? -22.203 8.242 6.383 1 94.56 107 ASP A CA 1
ATOM 832 C C . ASP A 1 107 ? -20.781 7.762 6.582 1 94.56 107 ASP A C 1
ATOM 834 O O . ASP A 1 107 ? -19.953 8.469 7.18 1 94.56 107 ASP A O 1
ATOM 838 N N . ARG A 1 108 ? -20.484 6.574 6.109 1 94.62 108 ARG A N 1
ATOM 839 C CA . ARG A 1 108 ? -19.203 5.926 6.379 1 94.62 108 ARG A CA 1
ATOM 840 C C . ARG A 1 108 ? -18.047 6.789 5.906 1 94.62 108 ARG A C 1
ATOM 842 O O . ARG A 1 108 ? -17.062 6.969 6.633 1 94.62 108 ARG A O 1
ATOM 849 N N . PRO A 1 109 ? -18.172 7.48 4.738 1 95.38 109 PRO A N 1
ATOM 850 C CA . PRO A 1 109 ? -17.016 8.258 4.262 1 95.38 109 PRO A CA 1
ATOM 851 C C . PRO A 1 109 ? -16.875 9.594 4.977 1 95.38 109 PRO A C 1
ATOM 853 O O . PRO A 1 109 ? -15.859 10.281 4.809 1 95.38 109 PRO A O 1
ATOM 856 N N . LEU A 1 110 ? -17.844 9.984 5.828 1 96.12 110 LEU A N 1
ATOM 857 C CA . LEU A 1 110 ? -17.844 11.281 6.488 1 96.12 110 LEU A CA 1
ATOM 858 C C . LEU A 1 110 ? -17.391 11.156 7.938 1 96.12 110 LEU A C 1
ATOM 860 O O . LEU A 1 110 ? -17.375 12.148 8.672 1 96.12 110 LEU A O 1
ATOM 864 N N . PHE A 1 111 ? -17.016 10.016 8.266 1 96.5 111 PHE A N 1
ATOM 865 C CA . PHE A 1 111 ? -16.781 9.703 9.672 1 96.5 111 PHE A CA 1
ATOM 866 C C . PHE A 1 111 ? -15.648 10.547 10.242 1 96.5 111 PHE A C 1
ATOM 868 O O . PHE A 1 111 ? -15.805 11.18 11.289 1 96.5 111 PHE A O 1
ATOM 875 N N . LEU A 1 112 ? -14.484 10.617 9.594 1 97.44 112 LEU A N 1
ATOM 876 C CA . LEU A 1 112 ? -13.344 11.406 10.055 1 97.44 112 LEU A CA 1
ATOM 877 C C . LEU A 1 112 ? -13.688 12.891 10.109 1 97.44 112 LEU A C 1
ATOM 879 O O . LEU A 1 112 ? -13.297 13.586 11.039 1 97.44 112 LEU A O 1
ATOM 883 N N . LYS A 1 113 ? -14.422 13.367 9.109 1 97.12 113 LYS A N 1
ATOM 884 C CA . LYS A 1 113 ? -14.867 14.758 9.078 1 97.12 113 LYS A CA 1
ATOM 885 C C . LYS A 1 113 ? -15.648 15.109 10.344 1 97.12 113 LYS A C 1
ATOM 887 O O . LYS A 1 113 ? -15.391 16.141 10.969 1 97.12 113 LYS A O 1
ATOM 892 N N . THR A 1 114 ? -16.531 14.234 10.664 1 96.81 114 THR A N 1
ATOM 893 C CA . THR A 1 114 ? -17.375 14.445 11.836 1 96.81 114 THR A CA 1
ATOM 894 C C . THR A 1 114 ? -16.531 14.492 13.109 1 96.81 114 THR A C 1
ATOM 896 O O . THR A 1 114 ? -16.719 15.367 13.953 1 96.81 114 THR A O 1
ATOM 899 N N . LEU A 1 115 ? -15.617 13.586 13.219 1 97.31 115 LEU A N 1
ATOM 900 C CA . LEU A 1 115 ? -14.789 13.508 14.422 1 97.31 115 LEU A CA 1
ATOM 901 C C . LEU A 1 115 ? -13.875 14.719 14.531 1 97.31 115 LEU A C 1
ATOM 903 O O . LEU A 1 115 ? -13.57 15.172 15.641 1 97.31 115 LEU A O 1
ATOM 907 N N . LEU A 1 116 ? -13.445 15.289 13.438 1 97.75 116 LEU A N 1
ATOM 908 C CA . LEU A 1 116 ? -12.484 16.391 13.414 1 97.75 116 LEU A CA 1
ATOM 909 C C . LEU A 1 116 ? -13.164 17.703 13.789 1 97.75 116 LEU A C 1
ATOM 911 O O . LEU A 1 116 ? -12.484 18.688 14.125 1 97.75 116 LEU A O 1
ATOM 915 N N . THR A 1 117 ? -14.445 17.781 13.688 1 96.12 117 THR A N 1
ATOM 916 C CA . THR A 1 117 ? -15.18 19.016 13.953 1 96.12 117 THR A CA 1
ATOM 917 C C . THR A 1 117 ? -14.852 19.547 15.344 1 96.12 117 THR A C 1
ATOM 919 O O . THR A 1 117 ? -14.82 20.766 15.555 1 96.12 117 THR A O 1
ATOM 922 N N . LYS A 1 118 ? -14.5 18.703 16.219 1 95.06 118 LYS A N 1
ATOM 923 C CA . LYS A 1 118 ? -14.297 19.078 17.609 1 95.06 118 LYS A CA 1
ATOM 924 C C . LYS A 1 118 ? -12.906 19.672 17.828 1 95.06 118 LYS A C 1
ATOM 926 O O . LYS A 1 118 ? -12.664 20.344 18.828 1 95.06 118 LYS A O 1
ATOM 931 N N . ILE A 1 119 ? -12.039 19.469 16.891 1 96.81 119 ILE A N 1
ATOM 932 C CA . ILE A 1 119 ? -10.664 19.859 17.188 1 96.81 119 ILE A CA 1
ATOM 933 C C . ILE A 1 119 ? -10.117 20.703 16.031 1 96.81 119 ILE A C 1
ATOM 935 O O . ILE A 1 119 ? -9.047 21.312 16.156 1 96.81 119 ILE A O 1
ATOM 939 N N . ARG A 1 120 ? -10.828 20.797 14.984 1 96.94 120 ARG A N 1
ATOM 940 C CA . ARG A 1 120 ? -10.32 21.391 13.75 1 96.94 120 ARG A CA 1
ATOM 941 C C . ARG A 1 120 ? -9.914 22.844 13.969 1 96.94 120 ARG A C 1
ATOM 943 O O . ARG A 1 120 ? -8.891 23.281 13.445 1 96.94 120 ARG A O 1
ATOM 950 N N . ASN A 1 121 ? -10.562 23.609 14.812 1 97.19 121 ASN A N 1
ATOM 951 C CA . ASN A 1 121 ? -10.344 25.031 14.969 1 97.19 121 ASN A CA 1
ATOM 952 C C . ASN A 1 121 ? -9.109 25.328 15.812 1 97.19 121 ASN A C 1
ATOM 954 O O . ASN A 1 121 ? -8.695 26.484 15.93 1 97.19 121 ASN A O 1
ATOM 958 N N . ASP A 1 122 ? -8.5 24.328 16.344 1 97.88 122 ASP A N 1
ATOM 959 C CA . ASP A 1 122 ? -7.281 24.5 17.125 1 97.88 122 ASP A CA 1
ATOM 960 C C . ASP A 1 122 ? -6.055 24.609 16.219 1 97.88 122 ASP A C 1
ATOM 962 O O . ASP A 1 122 ? -4.957 24.906 16.703 1 97.88 122 ASP A O 1
ATOM 966 N N . TYR A 1 123 ? -6.234 24.484 14.906 1 98.62 123 TYR A N 1
ATOM 967 C CA . TYR A 1 123 ? -5.094 24.406 14 1 98.62 123 TYR A CA 1
ATOM 968 C C . TYR A 1 123 ? -5.25 25.391 12.852 1 98.62 123 TYR A C 1
ATOM 970 O O . TYR A 1 123 ? -6.371 25.734 12.469 1 98.62 123 TYR A O 1
ATOM 978 N N . ASP A 1 124 ? -4.102 25.828 12.344 1 98.62 124 ASP A N 1
ATOM 979 C CA . ASP A 1 124 ? -4.09 26.562 11.07 1 98.62 124 ASP A CA 1
ATOM 980 C C . ASP A 1 124 ? -4.191 25.594 9.891 1 98.62 124 ASP A C 1
ATOM 982 O O . ASP A 1 124 ? -4.898 25.875 8.922 1 98.62 124 ASP A O 1
ATOM 986 N N . TYR A 1 125 ? -3.49 24.438 10.023 1 98.75 125 TYR A N 1
ATOM 987 C CA . TYR A 1 125 ? -3.463 23.453 8.953 1 98.75 125 TYR A CA 1
ATOM 988 C C . TYR A 1 125 ? -3.633 22.031 9.5 1 98.75 125 TYR A C 1
ATOM 990 O O . TYR A 1 125 ? -3.117 21.719 10.578 1 98.75 125 TYR A O 1
ATOM 998 N N . ILE A 1 126 ? -4.34 21.219 8.781 1 98.88 126 ILE A N 1
ATOM 999 C CA . ILE A 1 126 ? -4.43 19.781 9 1 98.88 126 ILE A CA 1
ATOM 1000 C C . ILE A 1 126 ? -4 19.031 7.738 1 98.88 126 ILE A C 1
ATOM 1002 O O . ILE A 1 126 ? -4.578 19.234 6.668 1 98.88 126 ILE A O 1
ATOM 1006 N N . LEU A 1 127 ? -2.951 18.281 7.828 1 98.88 127 LEU A N 1
ATOM 1007 C CA . LEU A 1 127 ? -2.488 17.453 6.727 1 98.88 127 LEU A CA 1
ATOM 1008 C C . LEU A 1 127 ? -2.797 15.977 6.988 1 98.88 127 LEU A C 1
ATOM 1010 O O . LEU A 1 127 ? -2.594 15.484 8.102 1 98.88 127 LEU A O 1
ATOM 1014 N N . ILE A 1 128 ? -3.303 15.266 5.969 1 98.75 128 ILE A N 1
ATOM 1015 C CA . ILE A 1 128 ? -3.691 13.867 6.141 1 98.75 128 ILE A CA 1
ATOM 1016 C C . ILE A 1 128 ? -2.939 13 5.141 1 98.75 128 ILE A C 1
ATOM 1018 O O . ILE A 1 128 ? -3.051 13.195 3.93 1 98.75 128 ILE A O 1
ATOM 1022 N N . ASP A 1 129 ? -2.186 12.07 5.668 1 98.06 129 ASP A N 1
ATOM 1023 C CA . ASP A 1 129 ? -1.497 11.055 4.871 1 98.06 129 ASP A CA 1
ATOM 1024 C C . ASP A 1 129 ? -2.35 9.797 4.723 1 98.06 129 ASP A C 1
ATOM 1026 O O . ASP A 1 129 ? -2.936 9.32 5.695 1 98.06 129 ASP A O 1
ATOM 1030 N N . VAL A 1 130 ? -2.385 9.266 3.504 1 96.31 130 VAL A N 1
ATOM 1031 C CA . VAL A 1 130 ? -3.281 8.141 3.248 1 96.31 130 VAL A CA 1
ATOM 1032 C C . VAL A 1 130 ? -2.537 7.047 2.488 1 96.31 130 VAL A C 1
ATOM 1034 O O . VAL A 1 130 ? -1.53 7.316 1.828 1 96.31 130 VAL A O 1
ATOM 1037 N N . PRO A 1 131 ? -2.965 5.84 2.586 1 93 131 PRO A N 1
ATOM 1038 C CA . PRO A 1 131 ? -2.359 4.758 1.807 1 93 131 PRO A CA 1
ATOM 1039 C C . PRO A 1 131 ? -2.652 4.871 0.312 1 93 131 PRO A C 1
ATOM 1041 O O . PRO A 1 131 ? -3.504 5.668 -0.095 1 93 131 PRO A O 1
ATOM 1044 N N . PRO A 1 132 ? -1.938 4.109 -0.494 1 87.81 132 PRO A N 1
ATOM 1045 C CA . PRO A 1 132 ? -2.141 4.137 -1.944 1 87.81 132 PRO A CA 1
ATOM 1046 C C . PRO A 1 132 ? -3.32 3.277 -2.393 1 87.81 132 PRO A C 1
ATOM 1048 O O . PRO A 1 132 ? -3.162 2.406 -3.252 1 87.81 132 PRO A O 1
ATOM 1051 N N . THR A 1 133 ? -4.449 3.543 -1.874 1 83.81 133 THR A N 1
ATOM 1052 C CA . THR A 1 133 ? -5.66 2.789 -2.186 1 83.81 133 THR A CA 1
ATOM 1053 C C . THR A 1 133 ? -6.871 3.715 -2.25 1 83.81 133 THR A C 1
ATOM 1055 O O . THR A 1 133 ? -6.824 4.84 -1.753 1 83.81 133 THR A O 1
ATOM 1058 N N . LEU A 1 134 ? -7.816 3.236 -3.055 1 80.06 134 LEU A N 1
ATOM 1059 C CA . LEU A 1 134 ? -9.148 3.824 -2.973 1 80.06 134 LEU A CA 1
ATOM 1060 C C . LEU A 1 134 ? -10.016 3.072 -1.967 1 80.06 134 LEU A C 1
ATOM 1062 O O . LEU A 1 134 ? -10.547 2.006 -2.277 1 80.06 134 LEU A O 1
ATOM 1066 N N . SER A 1 135 ? -9.969 3.543 -0.754 1 85.94 135 SER A N 1
ATOM 1067 C CA . SER A 1 135 ? -10.523 2.797 0.373 1 85.94 135 SER A CA 1
ATOM 1068 C C . SER A 1 135 ? -11.242 3.723 1.35 1 85.94 135 SER A C 1
ATOM 1070 O O . SER A 1 135 ? -11.367 4.922 1.097 1 85.94 135 SER A O 1
ATOM 1072 N N . ALA A 1 136 ? -11.688 3.061 2.432 1 91.06 136 ALA A N 1
ATOM 1073 C CA . ALA A 1 136 ? -12.305 3.811 3.527 1 91.06 136 ALA A CA 1
ATOM 1074 C C . ALA A 1 136 ? -11.359 4.887 4.051 1 91.06 136 ALA A C 1
ATOM 1076 O O . ALA A 1 136 ? -11.797 5.965 4.457 1 91.06 136 ALA A O 1
ATOM 1077 N N . TYR A 1 137 ? -10.078 4.621 3.955 1 94.69 137 TYR A N 1
ATOM 1078 C CA . TYR A 1 137 ? -9.086 5.574 4.453 1 94.69 137 TYR A CA 1
ATOM 1079 C C . TYR A 1 137 ? -9.047 6.82 3.574 1 94.69 137 TYR A C 1
ATOM 1081 O O . TYR A 1 137 ? -9.203 7.938 4.066 1 94.69 137 TYR A O 1
ATOM 1089 N N . THR A 1 138 ? -8.93 6.562 2.293 1 93.81 138 THR A N 1
ATOM 1090 C CA . THR A 1 138 ? -8.828 7.664 1.342 1 93.81 138 THR A CA 1
ATOM 1091 C C . THR A 1 138 ? -10.133 8.453 1.283 1 93.81 138 THR A C 1
ATOM 1093 O O . THR A 1 138 ? -10.117 9.688 1.268 1 93.81 138 THR A O 1
ATOM 1096 N N . ASN A 1 139 ? -11.242 7.781 1.309 1 94.06 139 ASN A N 1
ATOM 1097 C CA . ASN A 1 139 ? -12.531 8.461 1.258 1 94.06 139 ASN A CA 1
ATOM 1098 C C . ASN A 1 139 ? -12.734 9.375 2.459 1 94.06 139 ASN A C 1
ATOM 1100 O O . ASN A 1 139 ? -13.148 10.523 2.303 1 94.06 139 ASN A O 1
ATOM 1104 N N . ASN A 1 140 ? -12.453 8.844 3.592 1 96.81 140 ASN A N 1
ATOM 1105 C CA . ASN A 1 140 ? -12.625 9.641 4.805 1 96.81 140 ASN A CA 1
ATOM 1106 C C . ASN A 1 140 ? -11.68 10.836 4.828 1 96.81 140 ASN A C 1
ATOM 1108 O O . ASN A 1 140 ? -12.078 11.938 5.203 1 96.81 140 ASN A O 1
ATOM 1112 N N . ALA A 1 141 ? -10.461 10.594 4.418 1 97.75 141 ALA A N 1
ATOM 1113 C CA . ALA A 1 141 ? -9.477 11.672 4.426 1 97.75 141 ALA A CA 1
ATOM 1114 C C . ALA A 1 141 ? -9.859 12.781 3.451 1 97.75 141 ALA A C 1
ATOM 1116 O O . ALA A 1 141 ? -9.844 13.961 3.809 1 97.75 141 ALA A O 1
ATOM 1117 N N . VAL A 1 142 ? -10.258 12.391 2.283 1 97.12 142 VAL A N 1
ATOM 1118 C CA . VAL A 1 142 ? -10.578 13.336 1.222 1 97.12 142 VAL A CA 1
ATOM 1119 C C . VAL A 1 142 ? -11.812 14.156 1.616 1 97.12 142 VAL A C 1
ATOM 1121 O O . VAL A 1 142 ? -11.812 15.383 1.498 1 97.12 142 VAL A O 1
ATOM 1124 N N . LEU A 1 143 ? -12.773 13.531 2.16 1 97.25 143 LEU A N 1
ATOM 1125 C CA . LEU A 1 143 ? -14.016 14.227 2.488 1 97.25 143 LEU A CA 1
ATOM 1126 C C . LEU A 1 143 ? -13.867 15.047 3.766 1 97.25 143 LEU A C 1
ATOM 1128 O O . LEU A 1 143 ? -14.688 15.922 4.051 1 97.25 143 LEU A O 1
ATOM 1132 N N . ALA A 1 144 ? -12.852 14.75 4.508 1 97.75 144 ALA A N 1
ATOM 1133 C CA . ALA A 1 144 ? -12.555 15.547 5.691 1 97.75 144 ALA A CA 1
ATOM 1134 C C . ALA A 1 144 ? -11.68 16.75 5.34 1 97.75 144 ALA A C 1
ATOM 1136 O O . ALA A 1 144 ? -11.406 17.594 6.191 1 97.75 144 ALA A O 1
ATOM 1137 N N . SER A 1 145 ? -11.25 16.875 4.105 1 98 145 SER A N 1
ATOM 1138 C CA . SER A 1 145 ? -10.305 17.906 3.691 1 98 145 SER A CA 1
ATOM 1139 C C . SER A 1 145 ? -10.992 19 2.877 1 98 145 SER A C 1
ATOM 1141 O O . SER A 1 145 ? -12.023 18.75 2.252 1 98 145 SER A O 1
ATOM 1143 N N . ASP A 1 146 ? -10.414 20.172 2.947 1 97.44 146 ASP A N 1
ATOM 1144 C CA . ASP A 1 146 ? -10.82 21.25 2.055 1 97.44 146 ASP A CA 1
ATOM 1145 C C . ASP A 1 146 ? -10.18 21.094 0.675 1 97.44 146 ASP A C 1
ATOM 1147 O O . ASP A 1 146 ? -10.789 21.453 -0.339 1 97.44 146 ASP A O 1
ATOM 1151 N N . TYR A 1 147 ? -8.992 20.578 0.665 1 97.69 147 TYR A N 1
ATOM 1152 C CA . TYR A 1 147 ? -8.227 20.453 -0.569 1 97.69 147 TYR A CA 1
ATOM 1153 C C . TYR A 1 147 ? -7.539 19.094 -0.646 1 97.69 147 TYR A C 1
ATOM 1155 O O . TYR A 1 147 ? -7.25 18.484 0.383 1 97.69 147 TYR A O 1
ATOM 1163 N N . VAL A 1 148 ? -7.285 18.672 -1.884 1 97.19 148 VAL A N 1
ATOM 1164 C CA . VAL A 1 148 ? -6.508 17.469 -2.154 1 97.19 148 VAL A CA 1
ATOM 1165 C C . VAL A 1 148 ? -5.34 17.812 -3.078 1 97.19 148 VAL A C 1
ATOM 1167 O O . VAL A 1 148 ? -5.5 18.547 -4.051 1 97.19 148 VAL A O 1
ATOM 1170 N N . ILE A 1 149 ? -4.164 17.359 -2.705 1 97.38 149 ILE A N 1
ATOM 1171 C CA . ILE A 1 149 ? -2.992 17.453 -3.568 1 97.38 149 ILE A CA 1
ATOM 1172 C C . ILE A 1 149 ? -2.562 16.047 -3.992 1 97.38 149 ILE A C 1
ATOM 1174 O O . ILE A 1 149 ? -2.428 15.148 -3.152 1 97.38 149 ILE A O 1
ATOM 1178 N N . MET A 1 150 ? -2.391 15.891 -5.262 1 95.25 150 MET A N 1
ATOM 1179 C CA . MET A 1 150 ? -1.876 14.625 -5.777 1 95.25 150 MET A CA 1
ATOM 1180 C C . MET A 1 150 ? -0.372 14.703 -6.012 1 95.25 150 MET A C 1
ATOM 1182 O O . MET A 1 150 ? 0.137 15.727 -6.469 1 95.25 150 MET A O 1
ATOM 1186 N N . VAL A 1 151 ? 0.265 13.625 -5.668 1 93.94 151 VAL A N 1
ATOM 1187 C CA . VAL A 1 151 ? 1.689 13.5 -5.957 1 93.94 151 VAL A CA 1
ATOM 1188 C C . VAL A 1 151 ? 1.921 12.352 -6.938 1 93.94 151 VAL A C 1
ATOM 1190 O O . VAL A 1 151 ? 1.394 11.25 -6.75 1 93.94 151 VAL A O 1
ATOM 1193 N N . MET A 1 152 ? 2.721 12.594 -8.008 1 90.12 152 MET A N 1
ATOM 1194 C CA . MET A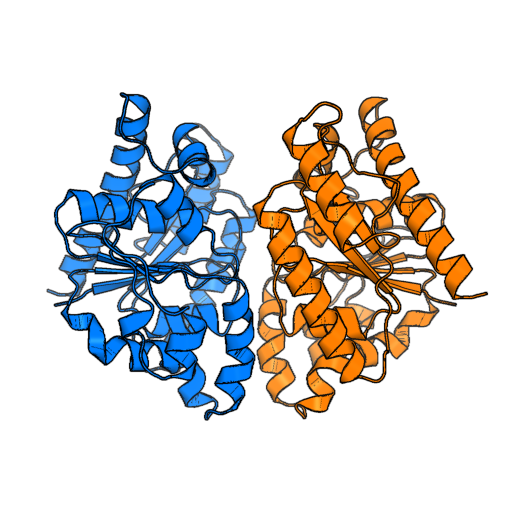 1 152 ? 2.984 11.539 -8.992 1 90.12 152 MET A CA 1
ATOM 1195 C C . MET A 1 152 ? 4.461 11.508 -9.367 1 90.12 152 MET A C 1
ATOM 1197 O O . MET A 1 152 ? 5.125 12.547 -9.383 1 90.12 152 MET A O 1
ATOM 1201 N N . GLN A 1 153 ? 4.883 10.344 -9.602 1 86.94 153 GLN A N 1
ATOM 1202 C CA . GLN A 1 153 ? 6.23 10.234 -10.148 1 86.94 153 GLN A CA 1
ATOM 1203 C C . GLN A 1 153 ? 6.215 10.336 -11.672 1 86.94 153 GLN A C 1
ATOM 1205 O O . GLN A 1 153 ? 5.219 9.984 -12.312 1 86.94 153 GLN A O 1
ATOM 1210 N N . THR A 1 154 ? 7.289 10.828 -12.234 1 79.94 154 THR A N 1
ATOM 1211 C CA . THR A 1 154 ? 7.367 11.07 -13.672 1 79.94 154 THR A CA 1
ATOM 1212 C C . THR A 1 154 ? 7.719 9.789 -14.414 1 79.94 154 THR A C 1
ATOM 1214 O O . THR A 1 154 ? 8.727 9.727 -15.117 1 79.94 154 THR A O 1
ATOM 1217 N N . GLN A 1 155 ? 7.035 8.773 -14.109 1 75 155 GLN A N 1
ATOM 1218 C CA . GLN A 1 155 ? 7.129 7.512 -14.844 1 75 155 GLN A CA 1
ATOM 1219 C C . GLN A 1 155 ? 5.848 7.227 -15.617 1 75 155 GLN A C 1
ATOM 1221 O O . GLN A 1 155 ? 4.762 7.637 -15.203 1 75 155 GLN A O 1
ATOM 1226 N N . GLU A 1 156 ? 5.961 6.621 -16.75 1 60.81 156 GLU A N 1
ATOM 1227 C CA . GLU A 1 156 ? 4.84 6.426 -17.656 1 60.81 156 GLU A CA 1
ATOM 1228 C C . GLU A 1 156 ? 3.652 5.789 -16.953 1 60.81 156 GLU A C 1
ATOM 1230 O O . GLU A 1 156 ? 2.518 6.25 -17.094 1 60.81 156 GLU A O 1
ATOM 1235 N N . GLN A 1 157 ? 3.859 4.781 -16.344 1 63.06 157 GLN A N 1
ATOM 1236 C CA . GLN A 1 157 ? 2.773 4.059 -15.688 1 63.06 157 GLN A CA 1
ATOM 1237 C C . GLN A 1 157 ? 2.094 4.93 -14.633 1 63.06 157 GLN A C 1
ATOM 1239 O O . GLN A 1 157 ? 0.907 4.754 -14.352 1 63.06 157 GLN A O 1
ATOM 1244 N N . SER A 1 158 ? 2.74 5.914 -14.266 1 67.62 158 SER A N 1
ATOM 1245 C CA . SER A 1 158 ? 2.244 6.785 -13.203 1 67.62 158 SER A CA 1
ATOM 1246 C C . SER A 1 158 ? 1.185 7.75 -13.727 1 67.62 158 SER A C 1
ATOM 1248 O O . SER A 1 158 ? 0.241 8.094 -13.016 1 67.62 158 SER A O 1
ATOM 1250 N N . TYR A 1 159 ? 1.225 7.977 -15.016 1 72.25 159 TYR A N 1
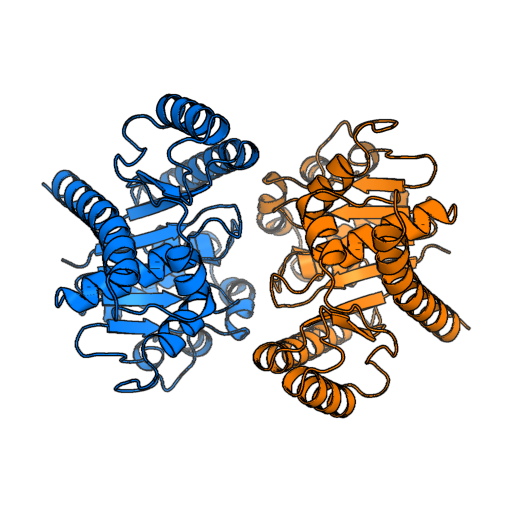ATOM 1251 C CA . TYR A 1 159 ? 0.293 8.93 -15.609 1 72.25 159 TYR A CA 1
ATOM 1252 C C . TYR A 1 159 ? -1.115 8.352 -15.672 1 72.25 159 TYR A C 1
ATOM 1254 O O . TYR A 1 159 ? -2.076 8.992 -15.234 1 72.25 159 TYR A O 1
ATOM 1262 N N . SER A 1 160 ? -1.265 7.176 -16.156 1 73.5 160 SER A N 1
ATOM 1263 C CA . SER A 1 160 ? -2.568 6.527 -16.266 1 73.5 160 SER A CA 1
ATOM 1264 C C . SER A 1 160 ? -3.223 6.367 -14.898 1 73.5 160 SER A C 1
ATOM 1266 O O . SER A 1 160 ? -4.426 6.594 -14.75 1 73.5 160 SER A O 1
ATOM 1268 N N . SER A 1 161 ? -2.449 6.059 -13.945 1 74.12 161 SER A N 1
ATOM 1269 C CA . SER A 1 161 ? -2.943 5.906 -12.578 1 74.12 161 SER A CA 1
ATOM 1270 C C . SER A 1 161 ? -3.428 7.238 -12.016 1 74.12 161 SER A C 1
ATOM 1272 O O . SER A 1 161 ? -4.414 7.281 -11.273 1 74.12 161 SER A O 1
ATOM 1274 N N . SER A 1 162 ? -2.727 8.25 -12.422 1 81.94 162 SER A N 1
ATOM 1275 C CA . SER A 1 162 ? -3.094 9.578 -11.945 1 81.94 162 SER A CA 1
ATOM 1276 C C . SER A 1 162 ? -4.426 10.023 -12.531 1 81.94 162 SER A C 1
ATOM 1278 O O . SER A 1 162 ? -5.238 10.641 -11.844 1 81.94 162 SER A O 1
ATOM 1280 N N . LEU A 1 163 ? -4.656 9.672 -13.789 1 81.38 163 LEU A N 1
ATOM 1281 C CA . LEU A 1 163 ? -5.926 10.023 -14.43 1 81.38 163 LEU A CA 1
ATOM 1282 C C . LEU A 1 163 ? -7.086 9.297 -13.758 1 81.38 163 LEU A C 1
ATOM 1284 O O . LEU A 1 163 ? -8.156 9.875 -13.562 1 81.38 163 LEU A O 1
ATOM 1288 N N . LYS A 1 164 ? -6.812 8.172 -13.406 1 81.06 164 LYS A N 1
ATOM 1289 C CA . LYS A 1 164 ? -7.844 7.383 -12.742 1 81.06 164 LYS A CA 1
ATOM 1290 C C . LYS A 1 164 ? -8.156 7.934 -11.352 1 81.06 164 LYS A C 1
ATOM 1292 O O . LYS A 1 164 ? -9.312 7.941 -10.922 1 81.06 164 LYS A O 1
ATOM 1297 N N . PHE A 1 165 ? -7.145 8.359 -10.727 1 84.94 165 PHE A N 1
ATOM 1298 C CA . PHE A 1 165 ? -7.336 8.953 -9.414 1 84.94 165 PHE A CA 1
ATOM 1299 C C . PHE A 1 165 ? -8.172 10.227 -9.516 1 84.94 165 PHE A C 1
ATOM 1301 O O . PHE A 1 165 ? -9.07 10.453 -8.703 1 84.94 165 PHE A O 1
ATOM 1308 N N . VAL A 1 166 ? -7.867 11.023 -10.484 1 87.62 166 VAL A N 1
ATOM 1309 C CA . VAL A 1 166 ? -8.609 12.266 -10.695 1 87.62 166 VAL A CA 1
ATOM 1310 C C . VAL A 1 166 ? -10.07 11.945 -10.977 1 87.62 166 VAL A C 1
ATOM 1312 O O . VAL A 1 166 ? -10.977 12.602 -10.445 1 87.62 166 VAL A O 1
ATOM 1315 N N . SER A 1 167 ? -10.281 10.961 -11.781 1 87.12 167 SER A N 1
ATOM 1316 C CA . SER A 1 167 ? -11.648 10.555 -12.094 1 87.12 167 SER A CA 1
ATOM 1317 C C . SER A 1 167 ? -12.391 10.086 -10.844 1 87.12 167 SER A C 1
ATOM 1319 O O . SER A 1 167 ? -13.57 10.391 -10.664 1 87.12 167 SER A O 1
ATOM 1321 N N . TYR A 1 168 ? -11.68 9.391 -10.102 1 86.62 168 TYR A N 1
ATOM 1322 C CA . TYR A 1 168 ? -12.25 8.914 -8.844 1 86.62 168 TYR A CA 1
ATOM 1323 C C . TYR A 1 168 ? -12.641 10.086 -7.949 1 86.62 168 TYR A C 1
ATOM 1325 O O . TYR A 1 168 ? -13.734 10.109 -7.387 1 86.62 168 TYR A O 1
ATOM 1333 N N . LEU A 1 169 ? -11.789 11.055 -7.805 1 90.94 169 LEU A N 1
ATOM 1334 C CA . LEU A 1 169 ? -12.062 12.227 -6.988 1 90.94 169 LEU A CA 1
ATOM 1335 C C . LEU A 1 169 ? -13.273 12.984 -7.516 1 90.94 169 LEU A C 1
ATOM 1337 O O . LEU A 1 169 ? -14.078 13.5 -6.734 1 90.94 169 LEU A O 1
ATOM 1341 N N . GLN A 1 170 ? -13.375 13.031 -8.812 1 90.31 170 GLN A N 1
ATOM 1342 C CA . GLN A 1 170 ? -14.523 13.703 -9.422 1 90.31 170 GLN A CA 1
ATOM 1343 C C . GLN A 1 170 ? -15.828 13 -9.055 1 90.31 170 GLN A C 1
ATOM 1345 O O . GLN A 1 170 ? -16.828 13.656 -8.773 1 90.31 170 GLN A O 1
ATOM 1350 N N . GLY A 1 171 ? -15.797 11.719 -9.102 1 89.31 171 GLY A N 1
ATOM 1351 C CA . GLY A 1 171 ? -16.969 10.961 -8.688 1 89.31 171 GLY A CA 1
ATOM 1352 C C . GLY A 1 171 ? -17.344 11.188 -7.238 1 89.31 171 GLY A C 1
ATOM 1353 O O . GLY A 1 171 ? -18.516 11.383 -6.922 1 89.31 171 GLY A O 1
ATOM 1354 N N . LEU A 1 172 ? -16.391 11.172 -6.426 1 89.38 172 LEU A N 1
ATOM 1355 C CA . LEU A 1 172 ? -16.609 11.398 -5.004 1 89.38 172 LEU A CA 1
ATOM 1356 C C . LEU A 1 172 ? -17.188 12.789 -4.758 1 89.38 172 LEU A C 1
ATOM 1358 O O . LEU A 1 172 ? -18.062 12.969 -3.91 1 89.38 172 LEU A O 1
ATOM 1362 N N . ARG A 1 173 ? -16.672 13.789 -5.445 1 91.44 173 ARG A N 1
ATOM 1363 C CA . ARG A 1 173 ? -17.141 15.164 -5.32 1 91.44 173 ARG A CA 1
ATOM 1364 C C . ARG A 1 173 ? -18.609 15.281 -5.723 1 91.44 173 ARG A C 1
ATOM 1366 O O . ARG A 1 173 ? -19.375 16.016 -5.098 1 91.44 173 ARG A O 1
ATOM 1373 N N . LYS A 1 174 ? -18.953 14.641 -6.727 1 90.88 174 LYS A N 1
ATOM 1374 C CA . LYS A 1 174 ? -20.344 14.656 -7.188 1 90.88 174 LYS A CA 1
ATOM 1375 C C . LYS A 1 174 ? -21.266 14.047 -6.145 1 90.88 174 LYS A C 1
ATOM 1377 O O . LYS A 1 174 ? -22.359 14.562 -5.902 1 90.88 174 LYS A O 1
ATOM 1382 N N . ASP A 1 175 ? -20.766 13.039 -5.516 1 90.12 175 ASP A N 1
ATOM 1383 C CA . ASP A 1 175 ? -21.594 12.281 -4.578 1 90.12 175 ASP A CA 1
ATOM 1384 C C . ASP A 1 175 ? -21.75 13.023 -3.256 1 90.12 175 ASP A C 1
ATOM 1386 O O . ASP A 1 175 ? -22.719 12.805 -2.525 1 90.12 175 ASP A O 1
ATOM 1390 N N . TYR A 1 176 ? -20.812 13.891 -2.959 1 91.81 176 TYR A N 1
ATOM 1391 C CA . TYR A 1 176 ? -20.812 14.516 -1.642 1 91.81 176 TYR A CA 1
ATOM 1392 C C . TYR A 1 176 ? -20.75 16.031 -1.758 1 91.81 176 TYR A C 1
ATOM 1394 O O . TYR A 1 176 ? -20 16.688 -1.029 1 91.81 176 TYR A O 1
ATOM 1402 N N . ASP A 1 177 ? -21.422 16.641 -2.66 1 85.88 177 ASP A N 1
ATOM 1403 C CA . ASP A 1 177 ? -21.719 18.062 -2.818 1 85.88 177 ASP A CA 1
ATOM 1404 C C . ASP A 1 177 ? -20.438 18.891 -2.918 1 85.88 177 ASP A C 1
ATOM 1406 O O . ASP A 1 177 ? -20.297 19.922 -2.244 1 85.88 177 ASP A O 1
ATOM 1410 N N . LYS A 1 178 ? -19.516 18.391 -3.611 1 81.19 178 LYS A N 1
ATOM 1411 C CA . LYS A 1 178 ? -18.297 19.109 -3.939 1 81.19 178 LYS A CA 1
ATOM 1412 C C . LYS A 1 178 ? -17.625 19.656 -2.684 1 81.19 178 LYS A C 1
ATOM 1414 O O . LYS A 1 178 ? -17.281 20.844 -2.621 1 81.19 178 LYS A O 1
ATOM 1419 N N . SER A 1 179 ? -17.375 18.859 -1.719 1 88 179 SER A N 1
ATOM 1420 C CA . SER A 1 179 ? -16.938 19.234 -0.377 1 88 179 SER A CA 1
ATOM 1421 C C . SER A 1 179 ? -15.445 19.516 -0.335 1 88 179 SER A C 1
ATOM 1423 O O . SER A 1 179 ? -14.93 20 0.674 1 88 179 SER A O 1
ATOM 1425 N N . PHE A 1 180 ? -14.773 19.234 -1.447 1 95.12 180 PHE A N 1
ATOM 1426 C CA . PHE A 1 180 ? -13.344 19.484 -1.532 1 95.12 180 PHE A CA 1
ATOM 1427 C C . PHE A 1 180 ? -12.945 19.875 -2.951 1 95.12 180 PHE A C 1
ATOM 1429 O O . PHE A 1 180 ? -13.711 19.672 -3.895 1 95.12 180 PHE A O 1
ATOM 1436 N N . ASP A 1 181 ? -11.734 20.484 -3.031 1 94.88 181 ASP A N 1
ATOM 1437 C CA . ASP A 1 181 ? -11.188 20.812 -4.344 1 94.88 181 ASP A CA 1
ATOM 1438 C C . ASP A 1 181 ? -9.82 20.156 -4.547 1 94.88 181 ASP A C 1
ATOM 1440 O O . ASP A 1 181 ? -9.023 20.078 -3.613 1 94.88 181 ASP A O 1
ATOM 1444 N N . LEU A 1 182 ? -9.648 19.703 -5.758 1 94.31 182 LEU A N 1
ATOM 1445 C CA . LEU A 1 182 ? -8.297 19.312 -6.129 1 94.31 182 LEU A CA 1
ATOM 1446 C C . LEU A 1 182 ? -7.41 20.531 -6.324 1 94.31 182 LEU A C 1
ATOM 1448 O O . LEU A 1 182 ? -7.605 21.297 -7.27 1 94.31 182 LEU A O 1
ATOM 1452 N N . LEU A 1 183 ? -6.5 20.672 -5.449 1 95.88 183 LEU A N 1
ATOM 1453 C CA . LEU A 1 183 ? -5.637 21.859 -5.496 1 95.88 183 LEU A CA 1
ATOM 1454 C C . LEU A 1 183 ? -4.645 21.75 -6.648 1 95.88 183 LEU A C 1
ATOM 1456 O O . LEU A 1 183 ? -4.305 22.766 -7.273 1 95.88 183 LEU A O 1
ATOM 1460 N N . GLY A 1 184 ? -4.117 20.5 -6.805 1 95.38 184 GLY A N 1
ATOM 1461 C CA . GLY A 1 184 ? -3.193 20.297 -7.91 1 95.38 184 GLY A CA 1
ATOM 1462 C C . GLY A 1 184 ? -2.404 19 -7.797 1 95.38 184 GLY A C 1
ATOM 1463 O O . GLY A 1 184 ? -2.705 18.156 -6.949 1 95.38 184 GLY A O 1
ATOM 1464 N N . ILE A 1 185 ? -1.416 18.906 -8.789 1 94.5 185 ILE A N 1
ATOM 1465 C CA . ILE A 1 185 ? -0.595 17.703 -8.891 1 94.5 185 ILE A CA 1
ATOM 1466 C C . ILE A 1 185 ? 0.883 18.078 -8.812 1 94.5 185 ILE A C 1
ATOM 1468 O O . ILE A 1 185 ? 1.354 18.938 -9.57 1 94.5 185 ILE A O 1
ATOM 1472 N N . ILE A 1 186 ? 1.545 17.453 -7.91 1 95.38 186 ILE A N 1
ATOM 1473 C CA . ILE A 1 186 ? 2.977 17.672 -7.742 1 95.38 186 ILE A CA 1
ATOM 1474 C C . ILE A 1 186 ? 3.758 16.578 -8.461 1 95.38 186 ILE A C 1
ATOM 1476 O O . ILE A 1 186 ? 3.473 15.391 -8.281 1 95.38 186 ILE A O 1
ATOM 1480 N N . ALA A 1 187 ? 4.723 17 -9.266 1 92.38 187 ALA A N 1
ATOM 1481 C CA . ALA A 1 187 ? 5.664 16.047 -9.844 1 92.38 187 ALA A CA 1
ATOM 1482 C C . ALA A 1 187 ? 6.809 15.742 -8.875 1 92.38 187 ALA A C 1
ATOM 1484 O O . ALA A 1 187 ? 7.426 16.672 -8.336 1 92.38 187 ALA A O 1
ATOM 1485 N N . TYR A 1 188 ? 6.973 14.516 -8.688 1 91.81 188 TYR A N 1
ATOM 1486 C CA . TYR A 1 188 ? 7.895 14.055 -7.652 1 91.81 188 TYR A CA 1
ATOM 1487 C C . TYR A 1 188 ? 9.039 13.258 -8.266 1 91.81 188 TYR A C 1
ATOM 1489 O O . TYR A 1 188 ? 8.852 12.523 -9.234 1 91.81 188 TYR A O 1
ATOM 1497 N N . LEU A 1 189 ? 10.297 13.453 -7.695 1 90.44 189 LEU A N 1
ATOM 1498 C CA . LEU A 1 189 ? 11.539 12.812 -8.102 1 90.44 189 LEU A CA 1
ATOM 1499 C C . LEU A 1 189 ? 11.828 13.055 -9.578 1 90.44 189 LEU A C 1
ATOM 1501 O O . LEU A 1 189 ? 12.117 12.117 -10.32 1 90.44 189 LEU A O 1
ATOM 1505 N N . VAL A 1 190 ? 11.625 14.242 -9.969 1 91 190 VAL A N 1
ATOM 1506 C CA . VAL A 1 190 ? 11.883 14.656 -11.344 1 91 190 VAL A CA 1
ATOM 1507 C C . VAL A 1 190 ? 13.383 14.719 -11.594 1 91 190 VAL A C 1
ATOM 1509 O O . VAL A 1 190 ? 14.125 15.312 -10.812 1 91 190 VAL A O 1
ATOM 1512 N N . LYS A 1 191 ? 13.789 14.078 -12.656 1 89.31 191 LYS A N 1
ATOM 1513 C CA . LYS A 1 191 ? 15.172 14.234 -13.102 1 89.31 191 LYS A CA 1
ATOM 1514 C C . LYS A 1 191 ? 15.312 15.43 -14.039 1 89.31 191 LYS A C 1
ATOM 1516 O O . LYS A 1 191 ? 14.672 15.484 -15.094 1 89.31 191 LYS A O 1
ATOM 1521 N N . LYS A 1 192 ? 16.094 16.453 -13.734 1 83 192 LYS A N 1
ATOM 1522 C CA . LYS A 1 192 ? 16.219 17.703 -14.484 1 83 192 LYS A CA 1
ATOM 1523 C C . LYS A 1 192 ? 16.578 17.438 -15.945 1 83 192 LYS A C 1
ATOM 1525 O O . LYS A 1 192 ? 16.047 18.078 -16.859 1 83 192 LYS A O 1
ATOM 1530 N N . ASP A 1 193 ? 17.375 16.438 -16.156 1 81.44 193 ASP A N 1
ATOM 1531 C CA . ASP A 1 193 ? 17.812 16.219 -17.547 1 81.44 193 ASP A CA 1
ATOM 1532 C C . ASP A 1 193 ? 17.375 14.828 -18.031 1 81.44 193 ASP A C 1
ATOM 1534 O O . ASP A 1 193 ? 18.062 14.227 -18.859 1 81.44 193 ASP A O 1
ATOM 1538 N N . GLY A 1 194 ? 16.234 14.461 -17.531 1 84.06 194 GLY A N 1
ATOM 1539 C CA . GLY A 1 194 ? 15.789 13.148 -17.953 1 84.06 194 GLY A CA 1
ATOM 1540 C C . GLY A 1 194 ? 14.773 13.195 -19.078 1 84.06 194 GLY A C 1
ATOM 1541 O O . GLY A 1 194 ? 13.719 13.828 -18.953 1 84.06 194 GLY A O 1
ATOM 1542 N N . PRO A 1 195 ? 15.133 12.633 -20.188 1 80.81 195 PRO A N 1
ATOM 1543 C CA . PRO A 1 195 ? 14.211 12.688 -21.328 1 80.81 195 PRO A CA 1
ATOM 1544 C C . PRO A 1 195 ? 12.836 12.125 -21 1 80.81 195 PRO A C 1
ATOM 1546 O O . PRO A 1 195 ? 11.82 12.688 -21.422 1 80.81 195 PRO A O 1
ATOM 1549 N N . VAL A 1 196 ? 12.859 11.062 -20.297 1 75.75 196 VAL A N 1
ATOM 1550 C CA . VAL A 1 196 ? 11.594 10.438 -19.938 1 75.75 196 VAL A CA 1
ATOM 1551 C C . VAL A 1 196 ? 10.789 11.391 -19.047 1 75.75 196 VAL A C 1
ATOM 1553 O O . VAL A 1 196 ? 9.586 11.586 -19.266 1 75.75 196 VAL A O 1
ATOM 1556 N N . ASP A 1 197 ? 11.43 12 -18.109 1 83.81 197 ASP A N 1
ATOM 1557 C CA . ASP A 1 197 ? 10.781 12.945 -17.203 1 83.81 197 ASP A CA 1
ATOM 1558 C C . ASP A 1 197 ? 10.164 14.109 -17.984 1 83.81 197 ASP A C 1
ATOM 1560 O O . ASP A 1 197 ? 9.039 14.523 -17.703 1 83.81 197 ASP A O 1
ATOM 1564 N N . HIS A 1 198 ? 10.883 14.547 -18.938 1 84.12 198 HIS A N 1
ATOM 1565 C CA . HIS A 1 198 ? 10.391 15.648 -19.75 1 84.12 198 HIS A CA 1
ATOM 1566 C C . HIS A 1 198 ? 9.133 15.258 -20.5 1 84.12 198 HIS A C 1
ATOM 1568 O O . HIS A 1 198 ? 8.18 16.031 -20.578 1 84.12 198 HIS A O 1
ATOM 1574 N N . GLU A 1 199 ? 9.188 14.117 -21.047 1 84.06 199 GLU A N 1
ATOM 1575 C CA . GLU A 1 199 ? 8.047 13.633 -21.812 1 84.06 199 GLU A CA 1
ATOM 1576 C C . GLU A 1 199 ? 6.816 13.461 -20.938 1 84.06 199 GLU A C 1
ATOM 1578 O O . GLU A 1 199 ? 5.711 13.844 -21.312 1 84.06 199 GLU A O 1
ATOM 1583 N N . VAL A 1 200 ? 7.062 12.883 -19.812 1 80.81 200 VAL A N 1
ATOM 1584 C CA . VAL A 1 200 ? 5.961 12.641 -18.875 1 80.81 200 VAL A CA 1
ATOM 1585 C C . VAL A 1 200 ? 5.391 13.969 -18.391 1 80.81 200 VAL A C 1
ATOM 1587 O O . VAL A 1 200 ? 4.176 14.133 -18.297 1 80.81 200 VAL A O 1
ATOM 1590 N N . LEU A 1 201 ? 6.25 14.883 -18.125 1 84.56 201 LEU A N 1
ATOM 1591 C CA . LEU A 1 201 ? 5.801 16.188 -17.656 1 84.56 201 LEU A CA 1
ATOM 1592 C C . LEU A 1 201 ? 5.016 16.922 -18.734 1 84.56 201 LEU A C 1
ATOM 1594 O O . LEU A 1 201 ? 4.035 17.609 -18.453 1 84.56 201 LEU A O 1
ATOM 1598 N N . LYS A 1 202 ? 5.441 16.75 -19.875 1 85.38 202 LYS A N 1
ATOM 1599 C CA . LYS A 1 202 ? 4.715 17.344 -21 1 85.38 202 LYS A CA 1
ATOM 1600 C C . LYS A 1 202 ? 3.312 16.766 -21.125 1 85.38 202 LYS A C 1
ATOM 1602 O O . LYS A 1 202 ? 2.338 17.5 -21.281 1 85.38 202 LYS A O 1
ATOM 1607 N N . ALA A 1 203 ? 3.289 15.484 -21.062 1 82.5 203 ALA A N 1
ATOM 1608 C CA . ALA A 1 203 ? 2.002 14.797 -21.125 1 82.5 203 ALA A CA 1
ATOM 1609 C C . ALA A 1 203 ? 1.101 15.211 -19.953 1 82.5 203 ALA A C 1
ATOM 1611 O O . ALA A 1 203 ? -0.099 15.43 -20.141 1 82.5 203 ALA A O 1
ATOM 1612 N N . ALA A 1 204 ? 1.699 15.289 -18.828 1 82.38 204 ALA A N 1
ATOM 1613 C CA . ALA A 1 204 ? 0.95 15.695 -17.641 1 82.38 204 ALA A CA 1
ATOM 1614 C C . ALA A 1 204 ? 0.43 17.125 -17.766 1 82.38 204 ALA A C 1
ATOM 1616 O O . ALA A 1 204 ? -0.698 17.422 -17.375 1 82.38 204 ALA A O 1
ATOM 1617 N N . ASN A 1 205 ? 1.253 17.938 -18.297 1 86.06 205 ASN A N 1
ATOM 1618 C CA . ASN A 1 205 ? 0.842 19.312 -18.5 1 86.06 205 ASN A CA 1
ATOM 1619 C C . ASN A 1 205 ? -0.326 19.422 -19.484 1 86.06 205 ASN A C 1
ATOM 1621 O O . ASN A 1 205 ? -1.214 20.25 -19.312 1 86.06 205 ASN A O 1
ATOM 1625 N N . GLN A 1 206 ? -0.318 18.578 -20.453 1 85.44 206 GLN A N 1
ATOM 1626 C CA . GLN A 1 206 ? -1.399 18.547 -21.422 1 85.44 206 GLN A CA 1
ATOM 1627 C C . GLN A 1 206 ? -2.691 18.031 -20.797 1 85.44 206 GLN A C 1
ATOM 1629 O O . GLN A 1 206 ? -3.777 18.531 -21.109 1 85.44 206 GLN A O 1
ATOM 1634 N N . ALA A 1 207 ? -2.531 17.125 -20 1 81.38 207 ALA A N 1
ATOM 1635 C CA . ALA A 1 207 ? -3.699 16.453 -19.438 1 81.38 207 ALA A CA 1
ATOM 1636 C C . ALA A 1 207 ? -4.289 17.266 -18.281 1 81.38 207 ALA A C 1
ATOM 1638 O O . ALA A 1 207 ? -5.512 17.359 -18.141 1 81.38 207 ALA A O 1
ATOM 1639 N N . PHE A 1 208 ? -3.412 17.797 -17.453 1 84 208 PHE A N 1
ATOM 1640 C CA . PHE A 1 208 ? -3.875 18.391 -16.203 1 84 208 PHE A CA 1
ATOM 1641 C C . PHE A 1 208 ? -3.812 19.906 -16.281 1 84 208 PHE A C 1
ATOM 1643 O O . PHE A 1 208 ? -4.449 20.609 -15.477 1 84 208 PHE A O 1
ATOM 1650 N N . GLY A 1 209 ? -3.008 20.422 -17.172 1 84.25 209 GLY A N 1
ATOM 1651 C CA . GLY A 1 209 ? -2.904 21.859 -17.359 1 84.25 209 GLY A CA 1
ATOM 1652 C C . GLY A 1 209 ? -2.541 22.594 -16.078 1 84.25 209 GLY A C 1
ATOM 1653 O O . GLY A 1 209 ? -1.57 22.25 -15.414 1 84.25 209 GLY A O 1
ATOM 1654 N N . LYS A 1 210 ? -3.398 23.516 -15.711 1 86.69 210 LYS A N 1
ATOM 1655 C CA . LYS A 1 210 ? -3.145 24.406 -14.586 1 86.69 210 LYS A CA 1
ATOM 1656 C C . LYS A 1 210 ? -3.129 23.641 -13.266 1 86.69 210 LYS A C 1
ATOM 1658 O O . LYS A 1 210 ? -2.676 24.172 -12.242 1 86.69 210 LYS A O 1
ATOM 1663 N N . ALA A 1 211 ? -3.555 22.453 -13.328 1 90.5 211 ALA A N 1
ATOM 1664 C CA . ALA A 1 211 ? -3.566 21.656 -12.102 1 90.5 211 ALA A CA 1
ATOM 1665 C C . ALA A 1 211 ? -2.166 21.156 -11.758 1 90.5 211 ALA A C 1
ATOM 1667 O O . ALA A 1 211 ? -1.887 20.812 -10.609 1 90.5 211 ALA A O 1
ATOM 1668 N N . LEU A 1 212 ? -1.356 21.094 -12.742 1 92.88 212 LEU A N 1
ATOM 1669 C CA . LEU A 1 212 ? 0.023 20.688 -12.477 1 92.88 212 LEU A CA 1
ATOM 1670 C C . LEU A 1 212 ? 0.794 21.828 -11.812 1 92.88 212 LEU A C 1
ATOM 1672 O O . LEU A 1 212 ? 0.772 22.969 -12.289 1 92.88 212 LEU A O 1
ATOM 1676 N N . PHE A 1 213 ? 1.396 21.547 -10.734 1 96 213 PHE A N 1
ATOM 1677 C CA . PHE A 1 213 ? 2.203 22.547 -10.039 1 96 213 PHE A CA 1
ATOM 1678 C C . PHE A 1 213 ? 3.367 23 -10.914 1 96 213 PHE A C 1
ATOM 1680 O O . PHE A 1 213 ? 3.916 22.203 -11.688 1 96 213 PHE A O 1
ATOM 1687 N N . HIS A 1 214 ? 3.748 24.219 -10.719 1 93.38 214 HIS A N 1
ATOM 1688 C CA . HIS A 1 214 ? 4.941 24.719 -11.383 1 93.38 214 HIS A CA 1
ATOM 1689 C C . HIS A 1 214 ? 6.207 24.188 -10.727 1 93.38 214 HIS A C 1
ATOM 1691 O O . HIS A 1 214 ? 7.172 23.844 -11.406 1 93.38 214 HIS A O 1
ATOM 1697 N N . GLY A 1 215 ? 6.121 24.203 -9.445 1 92.75 215 GLY A N 1
ATOM 1698 C CA . GLY A 1 215 ? 7.242 23.641 -8.711 1 92.75 215 GLY A CA 1
ATOM 1699 C C . GLY A 1 215 ? 7.258 22.125 -8.719 1 92.75 215 GLY A C 1
ATOM 1700 O O . GLY A 1 215 ? 6.203 21.484 -8.703 1 92.75 215 GLY A O 1
ATOM 1701 N N . ASN A 1 216 ? 8.508 21.516 -8.719 1 91.12 216 ASN A N 1
ATOM 1702 C CA . ASN A 1 216 ? 8.711 20.062 -8.688 1 91.12 216 ASN A CA 1
ATOM 1703 C C . ASN A 1 216 ? 9.602 19.641 -7.523 1 91.12 216 ASN A C 1
ATOM 1705 O O . ASN A 1 216 ? 10.344 20.469 -6.98 1 91.12 216 ASN A O 1
ATOM 1709 N N . VAL A 1 217 ? 9.352 18.453 -7.086 1 94.5 217 VAL A N 1
ATOM 1710 C CA . VAL A 1 217 ? 10.336 17.859 -6.195 1 94.5 217 VAL A CA 1
ATOM 1711 C C . VAL A 1 217 ? 11.336 17.031 -7.012 1 94.5 217 VAL A C 1
ATOM 1713 O O . VAL A 1 217 ? 10.984 15.977 -7.547 1 94.5 217 VAL A O 1
ATOM 1716 N N . PHE A 1 218 ? 12.539 17.484 -7.059 1 92.69 218 PHE A N 1
ATOM 1717 C CA . PHE A 1 218 ? 13.562 16.844 -7.883 1 92.69 218 PHE A CA 1
ATOM 1718 C C . PHE A 1 218 ? 14.172 15.648 -7.156 1 92.69 218 PHE A C 1
ATOM 1720 O O . PHE A 1 218 ? 14.148 15.586 -5.926 1 92.69 218 PHE A O 1
ATOM 1727 N N . GLN A 1 219 ? 14.641 14.781 -7.977 1 90.88 219 GLN A N 1
ATOM 1728 C CA . GLN A 1 219 ? 15.32 13.617 -7.418 1 90.88 219 GLN A CA 1
ATOM 1729 C C . GLN A 1 219 ? 16.641 14.016 -6.77 1 90.88 219 GLN A C 1
ATOM 1731 O O . GLN A 1 219 ? 17.547 14.508 -7.441 1 90.88 219 GLN A O 1
ATOM 1736 N N . ARG A 1 220 ? 16.703 13.938 -5.473 1 90.31 220 ARG A N 1
ATOM 1737 C CA . ARG A 1 220 ? 17.891 14.18 -4.676 1 90.31 220 ARG A CA 1
ATOM 1738 C C . ARG A 1 220 ? 18.078 13.094 -3.619 1 90.31 220 ARG A C 1
ATOM 1740 O O . ARG A 1 220 ? 17.109 12.539 -3.117 1 90.31 220 ARG A O 1
ATOM 1747 N N . GLU A 1 221 ? 19.266 12.797 -3.332 1 89 221 GLU A N 1
ATOM 1748 C CA . GLU A 1 221 ? 19.578 11.805 -2.309 1 89 221 GLU A CA 1
ATOM 1749 C C . GLU A 1 221 ? 18.922 12.156 -0.978 1 89 221 GLU A C 1
ATOM 1751 O O . GLU A 1 221 ? 18.422 11.281 -0.273 1 89 221 GLU A O 1
ATOM 1756 N N . ARG A 1 222 ? 18.922 13.422 -0.656 1 90.25 222 ARG A N 1
ATOM 1757 C CA . ARG A 1 222 ? 18.375 13.883 0.618 1 90.25 222 ARG A CA 1
ATOM 1758 C C . ARG A 1 222 ? 16.875 13.664 0.682 1 90.25 222 ARG A C 1
ATOM 1760 O O . ARG A 1 222 ? 16.328 13.391 1.754 1 90.25 222 ARG A O 1
ATOM 1767 N N . VAL A 1 223 ? 16.234 13.789 -0.41 1 88.88 223 VAL A N 1
ATOM 1768 C CA . VAL A 1 223 ? 14.789 13.531 -0.468 1 88.88 223 VAL A CA 1
ATOM 1769 C C . VAL A 1 223 ? 14.508 12.086 -0.093 1 88.88 223 VAL A C 1
ATOM 1771 O O . VAL A 1 223 ? 13.602 11.805 0.692 1 88.88 223 VAL A O 1
ATOM 1774 N N . LYS A 1 224 ? 15.281 11.164 -0.575 1 86.19 224 LYS A N 1
ATOM 1775 C CA . LYS A 1 224 ? 15.148 9.75 -0.244 1 86.19 224 LYS A CA 1
ATOM 1776 C C . LYS A 1 224 ? 15.445 9.5 1.231 1 86.19 224 LYS A C 1
ATOM 1778 O O . LYS A 1 224 ? 14.766 8.703 1.881 1 86.19 224 LYS A O 1
ATOM 1783 N N . ARG A 1 225 ? 16.391 10.227 1.701 1 89.62 225 ARG A N 1
ATOM 1784 C CA . ARG A 1 225 ? 16.812 10.07 3.088 1 89.62 225 ARG A CA 1
ATOM 1785 C C . ARG A 1 225 ? 15.742 10.555 4.047 1 89.62 225 ARG A C 1
ATOM 1787 O O . ARG A 1 225 ? 15.555 9.984 5.125 1 89.62 225 ARG A O 1
ATOM 1794 N N . PHE A 1 226 ? 15.039 11.625 3.654 1 91.19 226 PHE A N 1
ATOM 1795 C CA . PHE A 1 226 ? 13.969 12.156 4.488 1 91.19 226 PHE A CA 1
ATOM 1796 C C . PHE A 1 226 ? 12.922 11.086 4.77 1 91.19 226 PHE A C 1
ATOM 1798 O O . PHE A 1 226 ? 12.398 11 5.879 1 91.19 226 PHE A O 1
ATOM 1805 N N . GLY A 1 227 ? 12.695 10.297 3.805 1 88.25 227 GLY A N 1
ATOM 1806 C CA . GLY A 1 227 ? 11.695 9.25 3.938 1 88.25 227 GLY A CA 1
ATOM 1807 C C . GLY A 1 227 ? 12.164 8.078 4.785 1 88.25 227 GLY A C 1
ATOM 1808 O O . GLY A 1 227 ? 11.344 7.355 5.355 1 88.25 227 GLY A O 1
ATOM 1809 N N . LYS A 1 228 ? 13.453 7.902 4.895 1 84.06 228 LYS A N 1
ATOM 1810 C CA . LYS A 1 228 ? 14.008 6.727 5.566 1 84.06 228 LYS A CA 1
ATOM 1811 C C . LYS A 1 228 ? 14.508 7.078 6.961 1 84.06 228 LYS A C 1
ATOM 1813 O O . LYS A 1 228 ? 14.219 6.367 7.93 1 84.06 228 LYS A O 1
ATOM 1818 N N . SER A 1 229 ? 15.156 8.258 7.09 1 90 229 SER A N 1
ATOM 1819 C CA . SER A 1 229 ? 15.891 8.547 8.32 1 90 229 SER A CA 1
ATOM 1820 C C . SER A 1 229 ? 15.305 9.758 9.039 1 90 229 SER A C 1
ATOM 1822 O O . SER A 1 229 ? 15.789 10.148 10.102 1 90 229 SER A O 1
ATOM 1824 N N . GLY A 1 230 ? 14.242 10.305 8.492 1 95.38 230 GLY A N 1
ATOM 1825 C CA . GLY A 1 230 ? 13.695 11.531 9.07 1 95.38 230 GLY A CA 1
ATOM 1826 C C . GLY A 1 230 ? 14.266 12.789 8.445 1 95.38 230 GLY A C 1
ATOM 1827 O O . GLY A 1 230 ? 15.32 12.742 7.793 1 95.38 230 GLY A O 1
ATOM 1828 N N . ILE A 1 231 ? 13.617 13.836 8.641 1 96.88 231 ILE A N 1
ATOM 1829 C CA . ILE A 1 231 ? 14.008 15.125 8.078 1 96.88 231 ILE A CA 1
ATOM 1830 C C . ILE A 1 231 ? 15.117 15.75 8.93 1 96.88 231 ILE A C 1
ATOM 1832 O O . ILE A 1 231 ? 15.008 15.797 10.156 1 96.88 231 ILE A O 1
ATOM 1836 N N . LYS A 1 232 ? 16.125 16.156 8.242 1 95.31 232 LYS A N 1
ATOM 1837 C CA . LYS A 1 232 ? 17.234 16.875 8.891 1 95.31 232 LYS A CA 1
ATOM 1838 C C . LYS A 1 232 ? 17.422 18.25 8.289 1 95.31 232 LYS A C 1
ATOM 1840 O O . LYS A 1 232 ? 17.047 18.5 7.141 1 95.31 232 LYS A O 1
ATOM 1845 N N . ASP A 1 233 ? 17.875 19.172 9.023 1 95.69 233 ASP A N 1
ATOM 1846 C CA . ASP A 1 233 ? 18.219 20.531 8.609 1 95.69 233 ASP A CA 1
ATOM 1847 C C . ASP A 1 233 ? 19.594 20.938 9.148 1 95.69 233 ASP A C 1
ATOM 1849 O O . ASP A 1 233 ? 19.719 21.969 9.82 1 95.69 233 ASP A O 1
ATOM 1853 N N . GLU A 1 234 ? 20.594 20.172 8.719 1 94.5 234 GLU A N 1
ATOM 1854 C CA . GLU A 1 234 ? 21.891 20.312 9.375 1 94.5 234 GLU A CA 1
ATOM 1855 C C . GLU A 1 234 ? 22.938 20.891 8.422 1 94.5 234 GLU A C 1
ATOM 1857 O O . GLU A 1 234 ? 23.844 21.594 8.852 1 94.5 234 GLU A O 1
ATOM 1862 N N . ASP A 1 235 ? 22.828 20.547 7.113 1 95.19 235 ASP A N 1
ATOM 1863 C CA . ASP A 1 235 ? 23.844 21 6.168 1 95.19 235 ASP A CA 1
ATOM 1864 C C . ASP A 1 235 ? 23.188 21.625 4.93 1 95.19 235 ASP A C 1
ATOM 1866 O O . ASP A 1 235 ? 21.969 21.812 4.891 1 95.19 235 ASP A O 1
ATOM 1870 N N . MET A 1 236 ? 24.078 22.031 3.951 1 94.38 236 MET A N 1
ATOM 1871 C CA . MET A 1 236 ? 23.594 22.75 2.777 1 94.38 236 MET A CA 1
ATOM 1872 C C . MET A 1 236 ? 22.719 21.859 1.906 1 94.38 236 MET A C 1
ATOM 1874 O O . MET A 1 236 ? 21.781 22.344 1.27 1 94.38 236 MET A O 1
ATOM 1878 N N . TRP A 1 237 ? 22.953 20.547 1.919 1 93.31 237 TRP A N 1
ATOM 1879 C CA . TRP A 1 237 ? 22.172 19.625 1.094 1 93.31 237 TRP A CA 1
ATOM 1880 C C . TRP A 1 237 ? 20.781 19.422 1.671 1 93.31 237 TRP A C 1
ATOM 1882 O O . TRP A 1 237 ? 19.812 19.312 0.926 1 93.31 237 TRP A O 1
ATOM 1892 N N . ASP A 1 238 ? 20.734 19.391 2.988 1 95.69 238 ASP A N 1
ATOM 1893 C CA . ASP A 1 238 ? 19.438 19.359 3.652 1 95.69 238 ASP A CA 1
ATOM 1894 C C . ASP A 1 238 ? 18.609 20.594 3.311 1 95.69 238 ASP A C 1
ATOM 1896 O O . ASP A 1 238 ? 17.438 20.484 2.955 1 95.69 238 ASP A O 1
ATOM 1900 N N . LYS A 1 239 ? 19.25 21.781 3.396 1 95.88 239 LYS A N 1
ATOM 1901 C CA . LYS A 1 239 ? 18.578 23.062 3.184 1 95.88 239 LYS A CA 1
ATOM 1902 C C . LYS A 1 239 ? 18.078 23.188 1.745 1 95.88 239 LYS A C 1
ATOM 1904 O O . LYS A 1 239 ? 17 23.719 1.498 1 95.88 239 LYS A O 1
ATOM 1909 N N . ARG A 1 240 ? 18.875 22.688 0.869 1 95.06 240 ARG A N 1
ATOM 1910 C CA . ARG A 1 240 ? 18.484 22.719 -0.536 1 95.06 240 ARG A CA 1
ATOM 1911 C C . ARG A 1 240 ? 17.266 21.828 -0.788 1 95.06 240 ARG A C 1
ATOM 1913 O O . ARG A 1 240 ? 16.375 22.203 -1.541 1 95.06 240 ARG A O 1
ATOM 1920 N N . ALA A 1 241 ? 17.25 20.672 -0.188 1 95.69 241 ALA A N 1
ATOM 1921 C CA . ALA A 1 241 ? 16.109 19.766 -0.319 1 95.69 241 ALA A CA 1
ATOM 1922 C C . ALA A 1 241 ? 14.852 20.375 0.306 1 95.69 241 ALA A C 1
ATOM 1924 O O . ALA A 1 241 ? 13.766 20.328 -0.279 1 95.69 241 ALA A O 1
ATOM 1925 N N . LEU A 1 242 ? 15.055 20.984 1.465 1 97.06 242 LEU A N 1
ATOM 1926 C CA . LEU A 1 242 ? 13.93 21.609 2.15 1 97.06 242 LEU A CA 1
ATOM 1927 C C . LEU A 1 242 ? 13.406 22.797 1.353 1 97.06 242 LEU A C 1
ATOM 1929 O O . LEU A 1 242 ? 12.203 23.062 1.33 1 97.06 242 LEU A O 1
ATOM 1933 N N . TYR A 1 243 ? 14.305 23.469 0.716 1 96.44 243 TYR A N 1
ATOM 1934 C CA . TYR A 1 243 ? 13.914 24.609 -0.094 1 96.44 243 TYR A CA 1
ATOM 1935 C C . TYR A 1 243 ? 13.047 24.172 -1.271 1 96.44 243 TYR A C 1
ATOM 1937 O O . TYR A 1 243 ? 12.078 24.844 -1.624 1 96.44 243 TYR A O 1
ATOM 1945 N N . MET A 1 244 ? 13.391 23.109 -1.839 1 95.75 244 MET A N 1
ATOM 1946 C CA . MET A 1 244 ? 12.586 22.562 -2.934 1 95.75 244 MET A CA 1
ATOM 1947 C C . MET A 1 244 ? 11.148 22.312 -2.482 1 95.75 244 MET A C 1
ATOM 1949 O O . MET A 1 244 ? 10.203 22.672 -3.184 1 95.75 244 MET A O 1
ATOM 1953 N N . TYR A 1 245 ? 10.977 21.75 -1.34 1 97.69 245 TYR A N 1
ATOM 1954 C CA . TYR A 1 245 ? 9.648 21.516 -0.798 1 97.69 245 TYR A CA 1
ATOM 1955 C C . TYR A 1 245 ? 8.961 22.812 -0.423 1 97.69 245 TYR A C 1
ATOM 1957 O O . TYR A 1 245 ? 7.738 22.938 -0.559 1 97.69 245 TYR A O 1
ATOM 1965 N N . GLN A 1 246 ? 9.766 23.766 0.059 1 98.25 246 GLN A N 1
ATOM 1966 C CA . GLN A 1 246 ? 9.203 25.062 0.424 1 98.25 246 GLN A CA 1
ATOM 1967 C C . GLN A 1 246 ? 8.578 25.75 -0.785 1 98.25 246 GLN A C 1
ATOM 1969 O O . GLN A 1 246 ? 7.5 26.344 -0.676 1 98.25 246 GLN A O 1
ATOM 1974 N N . VAL A 1 247 ? 9.219 25.672 -1.873 1 97.81 247 VAL A N 1
ATOM 1975 C CA . VAL A 1 247 ? 8.719 26.266 -3.104 1 97.81 247 VAL A CA 1
ATOM 1976 C C . VAL A 1 247 ? 7.371 25.656 -3.473 1 97.81 247 VAL A C 1
ATOM 1978 O O . VAL A 1 247 ? 6.43 26.359 -3.822 1 97.81 247 VAL A O 1
ATOM 1981 N N . VAL A 1 248 ? 7.266 24.375 -3.379 1 98.06 248 VAL A N 1
ATOM 1982 C CA . VAL A 1 248 ? 6.043 23.641 -3.715 1 98.06 248 VAL A CA 1
ATOM 1983 C C . VAL A 1 248 ? 4.953 23.969 -2.699 1 98.06 248 VAL A C 1
ATOM 1985 O O . VAL A 1 248 ? 3.799 24.188 -3.068 1 98.06 248 VAL A O 1
ATOM 1988 N N . LEU A 1 249 ? 5.309 24.016 -1.43 1 98.5 249 LEU A N 1
ATOM 1989 C CA . LEU A 1 249 ? 4.359 24.359 -0.377 1 98.5 249 LEU A CA 1
ATOM 1990 C C . LEU A 1 249 ? 3.836 25.781 -0.574 1 98.5 249 LEU A C 1
ATOM 1992 O O . LEU A 1 249 ? 2.639 26.031 -0.428 1 98.5 249 LEU A O 1
ATOM 1996 N N . ASP A 1 250 ? 4.754 26.688 -0.894 1 98.38 250 ASP A N 1
ATOM 1997 C CA . ASP A 1 250 ? 4.352 28.078 -1.129 1 98.38 250 ASP A CA 1
ATOM 1998 C C . ASP A 1 250 ? 3.357 28.172 -2.283 1 98.38 250 ASP A C 1
ATOM 2000 O O . ASP A 1 250 ? 2.406 28.953 -2.227 1 98.38 250 ASP A O 1
ATOM 2004 N N . GLU A 1 251 ? 3.621 27.438 -3.277 1 98.19 251 GLU A N 1
ATOM 2005 C CA . GLU A 1 251 ? 2.678 27.406 -4.391 1 98.19 251 GLU A CA 1
ATOM 2006 C C . GLU A 1 251 ? 1.316 26.875 -3.947 1 98.19 251 GLU A C 1
ATOM 2008 O O . GLU A 1 251 ? 0.278 27.406 -4.34 1 98.19 251 GLU A O 1
ATOM 2013 N N . ALA A 1 252 ? 1.286 25.828 -3.164 1 98 252 ALA A N 1
ATOM 2014 C CA . ALA A 1 252 ? 0.038 25.281 -2.641 1 98 252 ALA A CA 1
ATOM 2015 C C . ALA A 1 252 ? -0.735 26.344 -1.851 1 98 252 ALA A C 1
ATOM 2017 O O . ALA A 1 252 ? -1.935 26.531 -2.068 1 98 252 ALA A O 1
ATOM 2018 N N . LEU A 1 253 ? -0.023 27.047 -0.973 1 97.69 253 LEU A N 1
ATOM 2019 C CA . LEU A 1 253 ? -0.655 28.062 -0.125 1 97.69 253 LEU A CA 1
ATOM 2020 C C . LEU A 1 253 ? -1.165 29.234 -0.958 1 97.69 253 LEU A C 1
ATOM 2022 O O . LEU A 1 253 ? -2.229 29.781 -0.672 1 97.69 253 LEU A O 1
ATOM 2026 N N . SER A 1 254 ? -0.402 29.516 -1.979 1 96.94 254 SER A N 1
ATOM 2027 C CA . SER A 1 254 ? -0.83 30.594 -2.869 1 96.94 254 SER A CA 1
ATOM 2028 C C . SER A 1 254 ? -2.113 30.219 -3.605 1 96.94 254 SER A C 1
ATOM 2030 O O . SER A 1 254 ? -3.018 31.047 -3.744 1 96.94 254 SER A O 1
ATOM 2032 N N . ARG A 1 255 ? -2.176 29.016 -4.059 1 96.69 255 ARG A N 1
ATOM 2033 C CA . ARG A 1 255 ? -3.373 28.547 -4.742 1 96.69 255 ARG A CA 1
ATOM 2034 C C . ARG A 1 255 ? -4.582 28.578 -3.814 1 96.69 255 ARG A C 1
ATOM 2036 O O . ARG A 1 255 ? -5.688 28.938 -4.234 1 96.69 255 ARG A O 1
ATOM 2043 N N . ILE A 1 256 ? -4.359 28.188 -2.602 1 96.81 256 ILE A N 1
ATOM 2044 C CA . ILE A 1 256 ? -5.441 28.172 -1.62 1 96.81 256 ILE A CA 1
ATOM 2045 C C . ILE A 1 256 ? -5.945 29.594 -1.386 1 96.81 256 ILE A C 1
ATOM 2047 O O . ILE A 1 256 ? -7.156 29.828 -1.359 1 96.81 256 ILE A O 1
ATOM 2051 N N . ASN A 1 257 ? -5.027 30.516 -1.232 1 94.94 257 ASN A N 1
ATOM 2052 C CA . ASN A 1 257 ? -5.398 31.906 -1.017 1 94.94 257 ASN A CA 1
ATOM 2053 C C . ASN A 1 257 ? -6.215 32.469 -2.184 1 94.94 257 ASN A C 1
ATOM 2055 O O . ASN A 1 257 ? -7.16 33.219 -1.979 1 94.94 257 ASN A O 1
ATOM 2059 N N . LEU A 1 258 ? -5.867 32.031 -3.363 1 91.88 258 LEU A N 1
ATOM 2060 C CA . LEU A 1 258 ? -6.578 32.5 -4.551 1 91.88 258 LEU A CA 1
ATOM 2061 C C . LEU A 1 258 ? -7.996 31.938 -4.59 1 91.88 258 LEU A C 1
ATOM 2063 O O . LEU A 1 258 ? -8.922 32.625 -5.043 1 91.88 258 LEU A O 1
ATOM 2067 N N . LEU A 1 259 ? -8.133 30.719 -4.082 1 89.81 259 LEU A N 1
ATOM 2068 C CA . LEU A 1 259 ? -9.438 30.062 -4.105 1 89.81 259 LEU A CA 1
ATOM 2069 C C . LEU A 1 259 ? -10.336 30.609 -2.996 1 89.81 259 LEU A C 1
ATOM 2071 O O . LEU A 1 259 ? -11.562 30.578 -3.115 1 89.81 259 LEU A O 1
ATOM 2075 N N . GLU A 1 260 ? -9.812 31.078 -1.935 1 87.25 260 GLU A N 1
ATOM 2076 C CA . GLU A 1 260 ? -10.586 31.562 -0.794 1 87.25 260 GLU A CA 1
ATOM 2077 C C . GLU A 1 260 ? -10.914 33.031 -0.943 1 87.25 260 GLU A C 1
ATOM 2079 O O . GLU A 1 260 ? -11.75 33.594 -0.207 1 87.25 260 GLU A O 1
ATOM 2084 N N . GLU A 1 261 ? -10.289 33.812 -1.828 1 76.69 261 GLU A N 1
ATOM 2085 C CA . GLU A 1 261 ? -10.664 35.188 -2.156 1 76.69 261 GLU A CA 1
ATOM 2086 C C . GLU A 1 261 ? -11.828 35.219 -3.141 1 76.69 261 GLU A 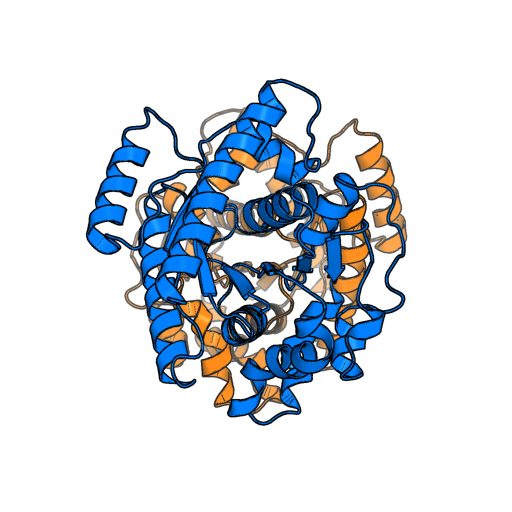C 1
ATOM 2088 O O . GLU A 1 261 ? -12.742 36.031 -3.006 1 76.69 261 GLU A O 1
ATOM 2093 N N . MET B 1 1 ? -3.68 -32.75 -7.07 1 87.25 1 MET B N 1
ATOM 2094 C CA . MET B 1 1 ? -4.496 -31.781 -6.32 1 87.25 1 MET B CA 1
ATOM 2095 C C . MET B 1 1 ? -3.863 -30.391 -6.336 1 87.25 1 MET B C 1
ATOM 2097 O O . MET B 1 1 ? -2.641 -30.266 -6.281 1 87.25 1 MET B O 1
ATOM 2101 N N . THR B 1 2 ? -4.637 -29.344 -6.574 1 96.75 2 THR B N 1
ATOM 2102 C CA . THR B 1 2 ? -4.152 -27.984 -6.691 1 96.75 2 THR B CA 1
ATOM 2103 C C . THR B 1 2 ? -3.83 -27.391 -5.32 1 96.75 2 THR B C 1
ATOM 2105 O O . THR B 1 2 ? -4.574 -27.609 -4.359 1 96.75 2 THR B O 1
ATOM 2108 N N . THR B 1 3 ? -2.695 -26.844 -5.184 1 97.75 3 THR B N 1
ATOM 2109 C CA . THR B 1 3 ? -2.322 -26.141 -3.957 1 97.75 3 THR B CA 1
ATOM 2110 C C . THR B 1 3 ? -2.352 -24.641 -4.168 1 97.75 3 THR B C 1
ATOM 2112 O O . THR B 1 3 ? -1.698 -24.109 -5.074 1 97.75 3 THR B O 1
ATOM 2115 N N . SER B 1 4 ? -3.104 -23.938 -3.369 1 98.38 4 SER B N 1
ATOM 2116 C CA . SER B 1 4 ? -3.174 -22.484 -3.439 1 98.38 4 SER B CA 1
ATOM 2117 C C . SER B 1 4 ? -2.484 -21.844 -2.242 1 98.38 4 SER B C 1
ATOM 2119 O O . SER B 1 4 ? -2.691 -22.266 -1.101 1 98.38 4 SER B O 1
ATOM 2121 N N . ILE B 1 5 ? -1.643 -20.812 -2.508 1 98.69 5 ILE B N 1
ATOM 2122 C CA . ILE B 1 5 ? -0.834 -20.172 -1.473 1 98.69 5 ILE B CA 1
ATOM 2123 C C . ILE B 1 5 ? -0.961 -18.656 -1.581 1 98.69 5 ILE B C 1
ATOM 2125 O O . ILE B 1 5 ? -0.749 -18.094 -2.652 1 98.69 5 ILE B O 1
ATOM 2129 N N . THR B 1 6 ? -1.31 -18 -0.492 1 98.25 6 THR B N 1
ATOM 2130 C CA . THR B 1 6 ? -1.21 -16.547 -0.409 1 98.25 6 THR B CA 1
ATOM 2131 C C . THR B 1 6 ? 0.095 -16.141 0.263 1 98.25 6 THR B C 1
ATOM 2133 O O . THR B 1 6 ? 0.467 -16.688 1.302 1 98.25 6 THR B O 1
ATOM 2136 N N . ILE B 1 7 ? 0.808 -15.234 -0.371 1 97.38 7 ILE B N 1
ATOM 2137 C CA . ILE B 1 7 ? 1.983 -14.625 0.241 1 97.38 7 ILE B CA 1
ATOM 2138 C C . ILE B 1 7 ? 1.644 -13.211 0.723 1 97.38 7 ILE B C 1
ATOM 2140 O O . ILE B 1 7 ? 1.34 -12.328 -0.084 1 97.38 7 ILE B O 1
ATOM 2144 N N . GLY B 1 8 ? 1.709 -13.055 2.053 1 91.75 8 GLY B N 1
ATOM 2145 C CA . GLY B 1 8 ? 1.215 -11.781 2.561 1 91.75 8 GLY B CA 1
ATOM 2146 C C . GLY B 1 8 ? 1.959 -11.297 3.791 1 91.75 8 GLY B C 1
ATOM 2147 O O . GLY B 1 8 ? 2.871 -11.977 4.273 1 91.75 8 GLY B O 1
ATOM 2148 N N . ASN B 1 9 ? 1.72 -10.125 4.176 1 86.94 9 ASN B N 1
ATOM 2149 C CA . ASN B 1 9 ? 2.125 -9.438 5.398 1 86.94 9 ASN B CA 1
ATOM 2150 C C . ASN B 1 9 ? 1.467 -8.062 5.516 1 86.94 9 ASN B C 1
ATOM 2152 O O . ASN B 1 9 ? 0.876 -7.57 4.551 1 86.94 9 ASN B O 1
ATOM 2156 N N . PHE B 1 10 ? 1.497 -7.566 6.68 1 83.12 10 PHE B N 1
ATOM 2157 C CA . PHE B 1 10 ? 0.907 -6.254 6.914 1 83.12 10 PHE B CA 1
ATOM 2158 C C . PHE B 1 10 ? 1.838 -5.148 6.43 1 83.12 10 PHE B C 1
ATOM 2160 O O . PHE B 1 10 ? 1.38 -4.078 6.027 1 83.12 10 PHE B O 1
ATOM 2167 N N . LYS B 1 11 ? 3.01 -5.406 6.391 1 83.88 11 LYS B N 1
ATOM 2168 C CA . LYS B 1 11 ? 3.957 -4.348 6.055 1 83.88 11 LYS B CA 1
ATOM 2169 C C . LYS B 1 11 ? 4.246 -4.32 4.559 1 83.88 11 LYS B C 1
ATOM 2171 O O . LYS B 1 11 ? 4.363 -5.371 3.926 1 83.88 11 LYS B O 1
ATOM 2176 N N . GLY B 1 12 ? 4.332 -3.057 4.066 1 81 12 GLY B N 1
ATOM 2177 C CA . GLY B 1 12 ? 4.73 -2.879 2.678 1 81 12 GLY B CA 1
ATOM 2178 C C . GLY B 1 12 ? 6.23 -2.945 2.473 1 81 12 GLY B C 1
ATOM 2179 O O . GLY B 1 12 ? 7 -2.721 3.408 1 81 12 GLY B O 1
ATOM 2180 N N . GLY B 1 13 ? 6.637 -3.367 1.349 1 80.12 13 GLY B N 1
ATOM 2181 C CA . GLY B 1 13 ? 8.039 -3.303 0.99 1 80.12 13 GLY B CA 1
ATOM 2182 C C . GLY B 1 13 ? 8.867 -4.43 1.589 1 80.12 13 GLY B C 1
ATOM 2183 O O . GLY B 1 13 ? 10.094 -4.344 1.647 1 80.12 13 GLY B O 1
ATOM 2184 N N . VAL B 1 14 ? 8.227 -5.52 1.936 1 81.38 14 VAL B N 1
ATOM 2185 C CA . VAL B 1 14 ? 8.953 -6.559 2.658 1 81.38 14 VAL B CA 1
ATOM 2186 C C . VAL B 1 14 ? 9.211 -7.746 1.735 1 81.38 14 VAL B C 1
ATOM 2188 O O . VAL B 1 14 ? 9.555 -8.836 2.197 1 81.38 14 VAL B O 1
ATOM 2191 N N . GLY B 1 15 ? 8.828 -7.652 0.464 1 91.06 15 GLY B N 1
ATOM 2192 C CA . GLY B 1 15 ? 9.227 -8.68 -0.487 1 91.06 15 GLY B CA 1
ATOM 2193 C C . GLY B 1 15 ? 8.094 -9.633 -0.837 1 91.06 15 GLY B C 1
ATOM 2194 O O . GLY B 1 15 ? 8.328 -10.68 -1.44 1 91.06 15 GLY B O 1
ATOM 2195 N N . LYS B 1 16 ? 6.902 -9.383 -0.441 1 94.5 16 LYS B N 1
ATOM 2196 C CA . LYS B 1 16 ? 5.754 -10.234 -0.746 1 94.5 16 LYS B CA 1
ATOM 2197 C C . LYS B 1 16 ? 5.625 -10.469 -2.248 1 94.5 16 LYS B C 1
ATOM 2199 O O . LYS B 1 16 ? 5.59 -11.609 -2.705 1 94.5 16 LYS B O 1
ATOM 2204 N N . THR B 1 17 ? 5.59 -9.375 -2.945 1 96.25 17 THR B N 1
ATOM 2205 C CA . THR B 1 17 ? 5.371 -9.422 -4.387 1 96.25 17 THR B CA 1
ATOM 2206 C C . THR B 1 17 ? 6.523 -10.133 -5.09 1 96.25 17 THR B C 1
ATOM 2208 O O . THR B 1 17 ? 6.305 -11.031 -5.902 1 96.25 17 THR B O 1
ATOM 2211 N N . THR B 1 18 ? 7.758 -9.773 -4.742 1 95.94 18 THR B N 1
ATOM 2212 C CA . THR B 1 18 ? 8.93 -10.375 -5.367 1 95.94 18 THR B CA 1
ATOM 2213 C C . THR B 1 18 ? 8.977 -11.875 -5.086 1 95.94 18 THR B C 1
ATOM 2215 O O . THR B 1 18 ? 9.297 -12.672 -5.977 1 95.94 18 THR B O 1
ATOM 2218 N N . THR B 1 19 ? 8.672 -12.219 -3.852 1 97.19 19 THR B N 1
ATOM 2219 C CA . THR B 1 19 ? 8.656 -13.633 -3.484 1 97.19 19 THR B CA 1
ATOM 2220 C C . THR B 1 19 ? 7.59 -14.383 -4.277 1 97.19 19 THR B C 1
ATOM 2222 O O . THR B 1 19 ? 7.863 -15.453 -4.832 1 97.19 19 THR B O 1
ATOM 2225 N N . CYS B 1 20 ? 6.453 -13.844 -4.395 1 98.25 20 CYS B N 1
ATOM 2226 C CA . CYS B 1 20 ? 5.344 -14.469 -5.105 1 98.25 20 CYS B CA 1
ATOM 2227 C C . CYS B 1 20 ? 5.688 -14.68 -6.578 1 98.25 20 CYS B C 1
ATOM 2229 O O . CYS B 1 20 ? 5.477 -15.758 -7.121 1 98.25 20 CYS B O 1
ATOM 2231 N N . VAL B 1 21 ? 6.211 -13.672 -7.156 1 98.5 21 VAL B N 1
ATOM 2232 C CA . VAL B 1 21 ? 6.551 -13.719 -8.578 1 98.5 21 VAL B CA 1
ATOM 2233 C C . VAL B 1 21 ? 7.703 -14.695 -8.797 1 98.5 21 VAL B C 1
ATOM 2235 O O . VAL B 1 21 ? 7.684 -15.484 -9.75 1 98.5 21 VAL B O 1
ATOM 2238 N N . THR B 1 22 ? 8.672 -14.68 -7.941 1 98.44 22 THR B N 1
ATOM 2239 C CA . THR B 1 22 ? 9.836 -15.539 -8.109 1 98.44 22 THR B CA 1
ATOM 2240 C C . THR B 1 22 ? 9.453 -17 -7.906 1 98.44 22 THR B C 1
ATOM 2242 O O . THR B 1 22 ? 9.922 -17.875 -8.641 1 98.44 22 THR B O 1
ATOM 2245 N N . PHE B 1 23 ? 8.586 -17.281 -6.922 1 98.75 23 PHE B N 1
ATOM 2246 C CA . PHE B 1 23 ? 8.078 -18.625 -6.75 1 98.75 23 PHE B CA 1
ATOM 2247 C C . PHE B 1 23 ? 7.34 -19.094 -8 1 98.75 23 PHE B C 1
ATOM 2249 O O . PHE B 1 23 ? 7.547 -20.219 -8.469 1 98.75 23 PHE B O 1
ATOM 2256 N N . SER B 1 24 ? 6.523 -18.234 -8.562 1 98.81 24 SER B N 1
ATOM 2257 C CA . SER B 1 24 ? 5.793 -18.578 -9.781 1 98.81 24 SER B CA 1
ATOM 2258 C C . SER B 1 24 ? 6.746 -18.859 -10.93 1 98.81 24 SER B C 1
ATOM 2260 O O . SER B 1 24 ? 6.523 -19.797 -11.711 1 98.81 24 SER B O 1
ATOM 2262 N N . TYR B 1 25 ? 7.766 -18.047 -11.031 1 98.75 25 TYR B N 1
ATOM 2263 C CA . TYR B 1 25 ? 8.797 -18.219 -12.055 1 98.75 25 TYR B CA 1
ATOM 2264 C C . TYR B 1 25 ? 9.492 -19.562 -11.906 1 98.75 25 TYR B C 1
ATOM 2266 O O . TYR B 1 25 ? 9.688 -20.281 -12.891 1 98.75 25 TYR B O 1
ATOM 2274 N N . LEU B 1 26 ? 9.875 -19.938 -10.68 1 98.75 26 LEU B N 1
ATOM 2275 C CA . LEU B 1 26 ? 10.609 -21.172 -10.422 1 98.75 26 LEU B CA 1
ATOM 2276 C C . LEU B 1 26 ? 9.719 -22.391 -10.648 1 98.75 26 LEU B C 1
ATOM 2278 O O . LEU B 1 26 ? 10.172 -23.406 -11.18 1 98.75 26 LEU B O 1
ATOM 2282 N N . LEU B 1 27 ? 8.477 -22.297 -10.297 1 98.81 27 LEU B N 1
ATOM 2283 C CA . LEU B 1 27 ? 7.535 -23.375 -10.547 1 98.81 27 LEU B CA 1
ATOM 2284 C C . LEU B 1 27 ? 7.324 -23.578 -12.039 1 98.81 27 LEU B C 1
ATOM 2286 O O . LEU B 1 27 ? 7.258 -24.719 -12.516 1 98.81 27 LEU B O 1
ATOM 2290 N N . ASN B 1 28 ? 7.215 -22.438 -12.742 1 98.5 28 ASN B N 1
ATOM 2291 C CA . ASN B 1 28 ? 7.129 -22.484 -14.195 1 98.5 28 ASN B CA 1
ATOM 2292 C C . ASN B 1 28 ? 8.344 -23.188 -14.805 1 98.5 28 ASN B C 1
ATOM 2294 O O . ASN B 1 28 ? 8.195 -24.031 -15.695 1 98.5 28 ASN B O 1
ATOM 2298 N N . LYS B 1 29 ? 9.492 -22.906 -14.312 1 97.75 29 LYS B N 1
ATOM 2299 C CA . LYS B 1 29 ? 10.727 -23.531 -14.797 1 97.75 29 LYS B CA 1
ATOM 2300 C C . LYS B 1 29 ? 10.727 -25.031 -14.531 1 97.75 29 LYS B C 1
ATOM 2302 O O . LYS B 1 29 ? 11.297 -25.797 -15.305 1 97.75 29 LYS B O 1
ATOM 2307 N N . ALA B 1 30 ? 10.094 -25.422 -13.5 1 98.31 30 ALA B N 1
ATOM 2308 C CA . ALA B 1 30 ? 10.008 -26.828 -13.125 1 98.31 30 ALA B CA 1
ATOM 2309 C C . ALA B 1 30 ? 8.844 -27.516 -13.828 1 98.31 30 ALA B C 1
ATOM 2311 O O . ALA B 1 30 ? 8.484 -28.641 -13.492 1 98.31 30 ALA B O 1
ATOM 2312 N N . HIS B 1 31 ? 8.148 -26.844 -14.711 1 98.5 31 HIS B N 1
ATOM 2313 C CA . HIS B 1 31 ? 7.062 -27.359 -15.539 1 98.5 31 HIS B CA 1
ATOM 2314 C C . HIS B 1 31 ? 5.844 -27.719 -14.695 1 98.5 31 HIS B C 1
ATOM 2316 O O . HIS B 1 31 ? 5.203 -28.75 -14.938 1 98.5 31 HIS B O 1
ATOM 2322 N N . ARG B 1 32 ? 5.648 -26.938 -13.633 1 98.62 32 ARG B N 1
ATOM 2323 C CA . ARG B 1 32 ? 4.422 -27.031 -12.859 1 98.62 32 ARG B CA 1
ATOM 2324 C C . ARG B 1 32 ? 3.41 -25.969 -13.289 1 98.62 32 ARG B C 1
ATOM 2326 O O . ARG B 1 32 ? 3.705 -24.781 -13.273 1 98.62 32 ARG B O 1
ATOM 2333 N N . LYS B 1 33 ? 2.238 -26.422 -13.711 1 98.75 33 LYS B N 1
ATOM 2334 C CA . LYS B 1 33 ? 1.214 -25.469 -14.141 1 98.75 33 LYS B CA 1
ATOM 2335 C C . LYS B 1 33 ? 0.821 -24.531 -13 1 98.75 33 LYS B C 1
ATOM 2337 O O . LYS B 1 33 ? 0.228 -24.969 -12.008 1 98.75 33 LYS B O 1
ATOM 2342 N N . THR B 1 34 ? 1.144 -23.25 -13.188 1 98.88 34 THR B N 1
ATOM 2343 C CA . THR B 1 34 ? 1.003 -22.297 -12.094 1 98.88 34 THR B CA 1
ATOM 2344 C C . THR B 1 34 ? 0.172 -21.094 -12.531 1 98.88 34 THR B C 1
ATOM 2346 O O . THR B 1 34 ? 0.364 -20.562 -13.633 1 98.88 34 THR B O 1
ATOM 2349 N N . LEU B 1 35 ? -0.799 -20.703 -11.703 1 98.88 35 LEU B N 1
ATOM 2350 C CA . LEU B 1 35 ? -1.533 -19.453 -11.859 1 98.88 35 LEU B CA 1
ATOM 2351 C C . LEU B 1 35 ? -1.09 -18.438 -10.82 1 98.88 35 LEU B C 1
ATOM 2353 O O . LEU B 1 35 ? -1.159 -18.703 -9.617 1 98.88 35 LEU B O 1
ATOM 2357 N N . LEU B 1 36 ? -0.545 -17.359 -11.273 1 98.88 36 LEU B N 1
ATOM 2358 C CA . LEU B 1 36 ? -0.282 -16.219 -10.398 1 98.88 36 LEU B CA 1
ATOM 2359 C C . LEU B 1 36 ? -1.437 -15.219 -10.445 1 98.88 36 LEU B C 1
ATOM 2361 O O . LEU B 1 36 ? -1.787 -14.719 -11.508 1 98.88 36 LEU B O 1
ATOM 2365 N N . ILE B 1 37 ? -2.027 -14.938 -9.312 1 98.88 37 ILE B N 1
ATOM 2366 C CA . ILE B 1 37 ? -3.09 -13.945 -9.211 1 98.88 37 ILE B CA 1
ATOM 2367 C C . ILE B 1 37 ? -2.551 -12.68 -8.539 1 98.88 37 ILE B C 1
ATOM 2369 O O . ILE B 1 37 ? -2.178 -12.703 -7.367 1 98.88 37 ILE B O 1
ATOM 2373 N N . ASP B 1 38 ? -2.479 -11.633 -9.297 1 98.44 38 ASP B N 1
ATOM 2374 C CA . ASP B 1 38 ? -2.184 -10.312 -8.734 1 98.44 38 ASP B CA 1
ATOM 2375 C C . ASP B 1 38 ? -3.441 -9.664 -8.164 1 98.44 38 ASP B C 1
ATOM 2377 O O . ASP B 1 38 ? -4.195 -9.016 -8.891 1 98.44 38 ASP B O 1
ATOM 2381 N N . PHE B 1 39 ? -3.576 -9.836 -6.855 1 97.81 39 PHE B N 1
ATOM 2382 C CA . PHE B 1 39 ? -4.793 -9.359 -6.207 1 97.81 39 PHE B CA 1
ATOM 2383 C C . PHE B 1 39 ? -4.535 -8.055 -5.457 1 97.81 39 PHE B C 1
ATOM 2385 O O . PHE B 1 39 ? -5.156 -7.797 -4.426 1 97.81 39 PHE B O 1
ATOM 2392 N N . ASP B 1 40 ? -3.572 -7.312 -5.875 1 95.25 40 ASP B N 1
ATOM 2393 C CA . ASP B 1 40 ? -3.252 -5.957 -5.434 1 95.25 40 ASP B CA 1
ATOM 2394 C C . ASP B 1 40 ? -3.559 -4.938 -6.527 1 95.25 40 ASP B C 1
ATOM 2396 O O . ASP B 1 40 ? -2.953 -4.969 -7.602 1 95.25 40 ASP B O 1
ATOM 2400 N N . PRO B 1 41 ? -4.371 -3.961 -6.215 1 92.56 41 PRO B N 1
ATOM 2401 C CA . PRO B 1 41 ? -4.711 -2.963 -7.23 1 92.56 41 PRO B CA 1
ATOM 2402 C C . PRO B 1 41 ? -3.484 -2.217 -7.754 1 92.56 41 PRO B C 1
ATOM 2404 O O . PRO B 1 41 ? -3.537 -1.613 -8.828 1 92.56 41 PRO B O 1
ATOM 2407 N N . GLN B 1 42 ? -2.379 -2.254 -7.066 1 89.56 42 GLN B N 1
ATOM 2408 C CA . GLN B 1 42 ? -1.156 -1.595 -7.512 1 89.56 42 GLN B CA 1
ATOM 2409 C C . GLN B 1 42 ? -0.546 -2.32 -8.711 1 89.56 42 GLN B C 1
ATOM 2411 O O . GLN B 1 42 ? 0.173 -1.715 -9.508 1 89.56 42 GLN B O 1
ATOM 2416 N N . GLY B 1 43 ? -0.813 -3.598 -8.844 1 92.62 43 GLY B N 1
ATOM 2417 C CA . GLY B 1 43 ? -0.423 -4.355 -10.023 1 92.62 43 GLY B CA 1
ATOM 2418 C C . GLY B 1 43 ? 1.072 -4.598 -10.109 1 92.62 43 GLY B C 1
ATOM 2419 O O . GLY B 1 43 ? 1.617 -4.773 -11.203 1 92.62 43 GLY B O 1
ATOM 2420 N N . ASN B 1 44 ? 1.806 -4.637 -8.984 1 92.38 44 ASN B N 1
ATOM 2421 C CA . ASN B 1 44 ? 3.256 -4.789 -9.023 1 92.38 44 ASN B CA 1
ATOM 2422 C C . ASN B 1 44 ? 3.662 -6.164 -9.547 1 92.38 44 ASN B C 1
ATOM 2424 O O . ASN B 1 44 ? 4.605 -6.277 -10.336 1 92.38 44 ASN B O 1
ATOM 2428 N N . ALA B 1 45 ? 2.979 -7.195 -9.109 1 97 45 ALA B N 1
ATOM 2429 C CA . ALA B 1 45 ? 3.293 -8.539 -9.602 1 97 45 ALA B CA 1
ATOM 2430 C C . ALA B 1 45 ? 3.102 -8.625 -11.109 1 97 45 ALA B C 1
ATOM 2432 O O . ALA B 1 45 ? 3.936 -9.203 -11.812 1 97 45 ALA B O 1
ATOM 2433 N N . SER B 1 46 ? 1.989 -8.047 -11.625 1 97 46 SER B N 1
ATOM 2434 C CA . SER B 1 46 ? 1.714 -8.023 -13.055 1 97 46 SER B CA 1
ATOM 2435 C C . SER B 1 46 ? 2.844 -7.344 -13.82 1 97 46 SER B C 1
ATOM 2437 O O . SER B 1 46 ? 3.293 -7.848 -14.852 1 97 46 SER B O 1
ATOM 2439 N N . GLU B 1 47 ? 3.316 -6.262 -13.281 1 93.5 47 GLU B N 1
ATOM 2440 C CA . GLU B 1 47 ? 4.379 -5.504 -13.938 1 93.5 47 GLU B CA 1
ATOM 2441 C C . GLU B 1 47 ? 5.676 -6.305 -13.992 1 93.5 47 GLU B C 1
ATOM 2443 O O . GLU B 1 47 ? 6.363 -6.32 -15.016 1 93.5 47 GLU B O 1
ATOM 2448 N N . ILE B 1 48 ? 6.027 -6.922 -12.891 1 96.38 48 ILE B N 1
ATOM 2449 C CA . ILE B 1 48 ? 7.262 -7.695 -12.828 1 96.38 48 ILE B CA 1
ATOM 2450 C C . ILE B 1 48 ? 7.199 -8.852 -13.828 1 96.38 48 ILE B C 1
ATOM 2452 O O . ILE B 1 48 ? 8.172 -9.125 -14.531 1 96.38 48 ILE B O 1
ATOM 2456 N N . ILE B 1 49 ? 6.066 -9.531 -13.938 1 98.12 49 ILE B N 1
ATOM 2457 C CA . ILE B 1 49 ? 5.914 -10.641 -14.867 1 98.12 49 ILE B CA 1
ATOM 2458 C C . ILE B 1 49 ? 6.055 -10.133 -16.297 1 98.12 49 ILE B C 1
ATOM 2460 O O . ILE B 1 49 ? 6.723 -10.758 -17.125 1 98.12 49 ILE B O 1
ATOM 2464 N N . GLU B 1 50 ? 5.461 -8.992 -16.594 1 96.75 50 GLU B N 1
ATOM 2465 C CA . GLU B 1 50 ? 5.547 -8.422 -17.938 1 96.75 50 GLU B CA 1
ATOM 2466 C C . GLU B 1 50 ? 6.988 -8.102 -18.312 1 96.75 50 GLU B C 1
ATOM 2468 O O . GLU B 1 50 ? 7.387 -8.266 -19.469 1 96.75 50 GLU B O 1
ATOM 2473 N N . LYS B 1 51 ? 7.73 -7.613 -17.359 1 95.81 51 LYS B N 1
ATOM 2474 C CA . LYS B 1 51 ? 9.141 -7.309 -17.594 1 95.81 51 LYS B CA 1
ATOM 2475 C C . LYS B 1 51 ? 9.961 -8.586 -17.75 1 95.81 51 LYS B C 1
ATOM 2477 O O . LYS B 1 51 ? 10.945 -8.617 -18.484 1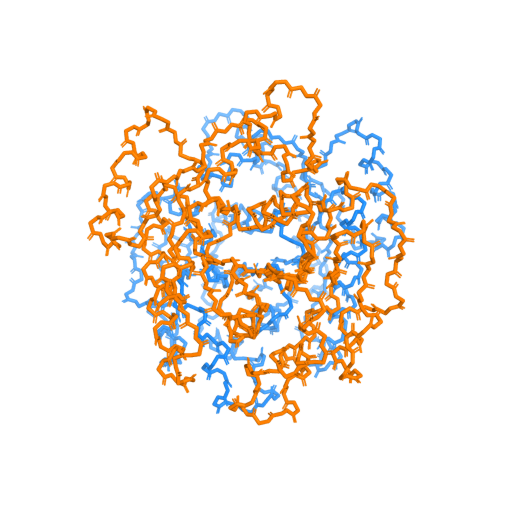 95.81 51 LYS B O 1
ATOM 2482 N N . THR B 1 52 ? 9.57 -9.633 -17.031 1 97.5 52 THR B N 1
ATOM 2483 C CA . THR B 1 52 ? 10.266 -10.914 -17.047 1 97.5 52 THR B CA 1
ATOM 2484 C C . THR B 1 52 ? 10.016 -11.648 -18.359 1 97.5 52 THR B C 1
ATOM 2486 O O . THR B 1 52 ? 10.93 -12.258 -18.922 1 97.5 52 THR B O 1
ATOM 2489 N N . PHE B 1 53 ? 8.75 -11.586 -18.766 1 97.62 53 PHE B N 1
ATOM 2490 C CA . PHE B 1 53 ? 8.305 -12.203 -20.016 1 97.62 53 PHE B CA 1
ATOM 2491 C C . PHE B 1 53 ? 7.719 -11.164 -20.953 1 97.62 53 PHE B C 1
ATOM 2493 O O . PHE B 1 53 ? 6.5 -10.992 -21.016 1 97.62 53 PHE B O 1
ATOM 2500 N N . PRO B 1 54 ? 8.516 -10.562 -21.797 1 92.69 54 PRO B N 1
ATOM 2501 C CA . PRO B 1 54 ? 8.055 -9.453 -22.625 1 92.69 54 PRO B CA 1
ATOM 2502 C C . PRO B 1 54 ? 7.008 -9.883 -23.656 1 92.69 54 PRO B C 1
ATOM 2504 O O . PRO B 1 54 ? 6.273 -9.039 -24.188 1 92.69 54 PRO B O 1
ATOM 2507 N N . VAL B 1 55 ? 6.953 -11.195 -23.953 1 96 55 VAL B N 1
ATOM 2508 C CA . VAL B 1 55 ? 5.973 -11.719 -24.891 1 96 55 VAL B CA 1
ATOM 2509 C C . VAL B 1 55 ? 5.148 -12.82 -24.234 1 96 55 VAL B C 1
ATOM 2511 O O . VAL B 1 55 ? 5.688 -13.852 -23.812 1 96 55 VAL B O 1
ATOM 2514 N N . PHE B 1 56 ? 3.863 -12.562 -24.172 1 97.12 56 PHE B N 1
ATOM 2515 C CA . PHE B 1 56 ? 2.93 -13.555 -23.641 1 97.12 56 PHE B CA 1
ATOM 2516 C C . PHE B 1 56 ? 2.43 -14.469 -24.766 1 97.12 56 PHE B C 1
ATOM 2518 O O . PHE B 1 56 ? 2.301 -14.039 -25.906 1 97.12 56 PHE B O 1
ATOM 2525 N N . LYS B 1 57 ? 2.109 -15.68 -24.406 1 97.38 57 LYS B N 1
ATOM 2526 C CA . LYS B 1 57 ? 1.467 -16.562 -25.375 1 97.38 57 LYS B CA 1
ATOM 2527 C C . LYS B 1 57 ? 0.102 -16.016 -25.797 1 97.38 57 LYS B C 1
ATOM 2529 O O . LYS B 1 57 ? -0.251 -16.047 -26.969 1 97.38 57 LYS B O 1
ATOM 2534 N N . GLN B 1 58 ? -0.673 -15.57 -24.781 1 97.31 58 GLN B N 1
ATOM 2535 C CA . GLN B 1 58 ? -1.995 -15 -25.016 1 97.31 58 GLN B CA 1
ATOM 2536 C C . GLN B 1 58 ? -2.383 -14.039 -23.906 1 97.31 58 GLN B C 1
ATOM 2538 O O . GLN B 1 58 ? -2.346 -14.398 -22.719 1 97.31 58 GLN B O 1
ATOM 2543 N N . LYS B 1 59 ? -2.791 -12.891 -24.297 1 96.38 59 LYS B N 1
ATOM 2544 C CA . LYS B 1 59 ? -3.229 -11.906 -23.312 1 96.38 59 LYS B CA 1
ATOM 2545 C C . LYS B 1 59 ? -4.676 -12.156 -22.891 1 96.38 59 LYS B C 1
ATOM 2547 O O . LYS B 1 59 ? -5.434 -12.797 -23.625 1 96.38 59 LYS B O 1
ATOM 2552 N N . ASN B 1 60 ? -4.918 -11.688 -21.656 1 95.06 60 ASN B N 1
ATOM 2553 C CA . ASN B 1 60 ? -6.305 -11.75 -21.203 1 95.06 60 ASN B CA 1
ATOM 2554 C C . ASN B 1 60 ? -7.203 -10.828 -22.031 1 95.06 60 ASN B C 1
ATOM 2556 O O . ASN B 1 60 ? -6.77 -9.766 -22.469 1 95.06 60 ASN B O 1
ATOM 2560 N N . SER B 1 61 ? -8.445 -11.195 -22.125 1 95.75 61 SER B N 1
ATOM 2561 C CA . SER B 1 61 ? -9.383 -10.391 -22.906 1 95.75 61 SER B CA 1
ATOM 2562 C C . SER B 1 61 ? -10.195 -9.469 -22 1 95.75 61 SER B C 1
ATOM 2564 O O . SER B 1 61 ? -10.805 -8.508 -22.469 1 95.75 61 SER B O 1
ATOM 2566 N N . LYS B 1 62 ? -10.25 -9.852 -20.734 1 96.12 62 LYS B N 1
ATOM 2567 C CA . LYS B 1 62 ? -10.961 -9.047 -19.75 1 96.12 62 LYS B CA 1
ATOM 2568 C C . LYS B 1 62 ? -10.094 -8.812 -18.516 1 96.12 62 LYS B C 1
ATOM 2570 O O . LYS B 1 62 ? -9.219 -9.625 -18.188 1 96.12 62 LYS B O 1
ATOM 2575 N N . SER B 1 63 ? -10.383 -7.691 -17.828 1 96.12 63 SER B N 1
ATOM 2576 C CA . SER B 1 63 ? -9.688 -7.41 -16.578 1 96.12 63 SER B CA 1
ATOM 2577 C C . SER B 1 63 ? -10.156 -8.344 -15.469 1 96.12 63 SER B C 1
ATOM 2579 O O . SER B 1 63 ? -11.203 -8.977 -15.578 1 96.12 63 SER B O 1
ATOM 2581 N N . LEU B 1 64 ? -9.344 -8.469 -14.492 1 97 64 LEU B N 1
ATOM 2582 C CA . LEU B 1 64 ? -9.742 -9.211 -13.297 1 97 64 LEU B CA 1
ATOM 2583 C C . LEU B 1 64 ? -11.047 -8.664 -12.727 1 97 64 LEU B C 1
ATOM 2585 O O . LEU B 1 64 ? -11.93 -9.43 -12.336 1 97 64 LEU B O 1
ATOM 2589 N N . THR B 1 65 ? -11.195 -7.383 -12.719 1 95.12 65 THR B N 1
ATOM 2590 C CA . THR B 1 65 ? -12.398 -6.73 -12.203 1 95.12 65 THR B CA 1
ATOM 2591 C C . THR B 1 65 ? -13.625 -7.125 -13.023 1 95.12 65 THR B C 1
ATOM 2593 O O . THR B 1 65 ? -14.68 -7.422 -12.461 1 95.12 65 THR B O 1
ATOM 2596 N N . ASP B 1 66 ? -13.453 -7.129 -14.281 1 95.88 66 ASP B N 1
ATOM 2597 C CA . ASP B 1 66 ? -14.547 -7.535 -15.148 1 95.88 66 ASP B CA 1
ATOM 2598 C C . ASP B 1 66 ? -14.914 -9 -14.922 1 95.88 66 ASP B C 1
ATOM 2600 O O . ASP B 1 66 ? -16.094 -9.367 -14.945 1 95.88 66 ASP B O 1
ATOM 2604 N N . GLY B 1 67 ? -13.898 -9.812 -14.773 1 96.62 67 GLY B N 1
ATOM 2605 C CA . GLY B 1 67 ? -14.156 -11.211 -14.469 1 96.62 67 GLY B CA 1
ATOM 2606 C C . GLY B 1 67 ? -14.938 -11.398 -13.18 1 96.62 67 GLY B C 1
ATOM 2607 O O . GLY B 1 67 ? -15.852 -12.227 -13.125 1 96.62 67 GLY B O 1
ATOM 2608 N N . ILE B 1 68 ? -14.586 -10.625 -12.195 1 95.44 68 ILE B N 1
ATOM 2609 C CA . ILE B 1 68 ? -15.273 -10.68 -10.914 1 95.44 68 ILE B CA 1
ATOM 2610 C C . ILE B 1 68 ? -16.719 -10.219 -11.086 1 95.44 68 ILE B C 1
ATOM 2612 O O . ILE B 1 68 ? -17.656 -10.883 -10.609 1 95.44 68 ILE B O 1
ATOM 2616 N N . LYS B 1 69 ? -16.938 -9.141 -11.773 1 93.88 69 LYS B N 1
ATOM 2617 C CA . LYS B 1 69 ? -18.266 -8.594 -12.023 1 93.88 69 LYS B CA 1
ATOM 2618 C C . LYS B 1 69 ? -19.141 -9.602 -12.766 1 93.88 69 LYS B C 1
ATOM 2620 O O . LYS B 1 69 ? -20.328 -9.734 -12.469 1 93.88 69 LYS B O 1
ATOM 2625 N N . ASN B 1 70 ? -18.531 -10.312 -13.656 1 95.25 70 ASN B N 1
ATOM 2626 C CA . ASN B 1 70 ? -19.266 -11.258 -14.5 1 95.25 70 ASN B CA 1
ATOM 2627 C C . ASN B 1 70 ? -19.281 -12.648 -13.883 1 95.25 70 ASN B C 1
ATOM 2629 O O . ASN B 1 70 ? -19.812 -13.586 -14.492 1 95.25 70 ASN B O 1
ATOM 2633 N N . LEU B 1 71 ? -18.656 -12.852 -12.742 1 95.94 71 LEU B N 1
ATOM 2634 C CA . LEU B 1 71 ? -18.594 -14.102 -11.992 1 95.94 71 LEU B CA 1
ATOM 2635 C C . LEU B 1 71 ? -17.969 -15.203 -12.828 1 95.94 71 LEU B C 1
ATOM 2637 O O . LEU B 1 71 ? -18.375 -16.359 -12.758 1 95.94 71 LEU B O 1
ATOM 2641 N N . ASP B 1 72 ? -17.047 -14.812 -13.68 1 97.25 72 ASP B N 1
ATOM 2642 C CA . ASP B 1 72 ? -16.297 -15.727 -14.539 1 97.25 72 ASP B CA 1
ATOM 2643 C C . ASP B 1 72 ? -14.883 -15.211 -14.781 1 97.25 72 ASP B C 1
ATOM 2645 O O . ASP B 1 72 ? -14.68 -14.234 -15.508 1 97.25 72 ASP B O 1
ATOM 2649 N N . LEU B 1 73 ? -13.914 -15.93 -14.273 1 97.94 73 LEU B N 1
ATOM 2650 C CA . LEU B 1 73 ? -12.539 -15.461 -14.305 1 97.94 73 LEU B CA 1
ATOM 2651 C C . LEU B 1 73 ? -11.812 -15.984 -15.539 1 97.94 73 LEU B C 1
ATOM 2653 O O . LEU B 1 73 ? -10.648 -15.656 -15.766 1 97.94 73 LEU B O 1
ATOM 2657 N N . SER B 1 74 ? -12.453 -16.766 -16.344 1 96.81 74 SER B N 1
ATOM 2658 C CA . SER B 1 74 ? -11.797 -17.5 -17.422 1 96.81 74 SER B CA 1
ATOM 2659 C C . SER B 1 74 ? -11.164 -16.547 -18.422 1 96.81 74 SER B C 1
ATOM 2661 O O . SER B 1 74 ? -10.062 -16.797 -18.922 1 96.81 74 SER B O 1
ATOM 2663 N N . GLU B 1 75 ? -11.781 -15.406 -18.656 1 97.12 75 GLU B N 1
ATOM 2664 C CA . GLU B 1 75 ? -11.289 -14.469 -19.672 1 97.12 75 GLU B CA 1
ATOM 2665 C C . GLU B 1 75 ? -10.328 -13.453 -19.062 1 97.12 75 GLU B C 1
ATOM 2667 O O . GLU B 1 75 ? -9.805 -12.594 -19.766 1 97.12 75 GLU B O 1
ATOM 2672 N N . SER B 1 76 ? -10.109 -13.578 -17.75 1 98.25 76 SER B N 1
ATOM 2673 C CA . SER B 1 76 ? -9.203 -12.672 -17.062 1 98.25 76 SER B CA 1
ATOM 2674 C C . SER B 1 76 ? -7.805 -13.273 -16.938 1 98.25 76 SER B C 1
ATOM 2676 O O . SER B 1 76 ? -6.922 -12.68 -16.312 1 98.25 76 SER B O 1
ATOM 2678 N N . ILE B 1 77 ? -7.645 -14.445 -17.547 1 98.56 77 ILE B N 1
ATOM 2679 C CA . ILE B 1 77 ? -6.383 -15.172 -17.438 1 98.56 77 ILE B CA 1
ATOM 2680 C C . ILE B 1 77 ? -5.531 -14.891 -18.688 1 98.56 77 ILE B C 1
ATOM 2682 O O . ILE B 1 77 ? -5.988 -15.086 -19.812 1 98.56 77 ILE B O 1
ATOM 2686 N N . ALA B 1 78 ? -4.363 -14.383 -18.469 1 98.69 78 ALA B N 1
ATOM 2687 C CA . ALA B 1 78 ? -3.35 -14.297 -19.516 1 98.69 78 ALA B CA 1
ATOM 2688 C C . ALA B 1 78 ? -2.438 -15.516 -19.5 1 98.69 78 ALA B C 1
ATOM 2690 O O . ALA B 1 78 ? -1.938 -15.914 -18.438 1 98.69 78 ALA B O 1
ATOM 2691 N N . HIS B 1 79 ? -2.242 -16.125 -20.625 1 98.75 79 HIS B N 1
ATOM 2692 C CA . HIS B 1 79 ? -1.311 -17.25 -20.734 1 98.75 79 HIS B CA 1
ATOM 2693 C C . HIS B 1 79 ? 0.104 -16.75 -21.031 1 98.75 79 HIS B C 1
ATOM 2695 O O . HIS B 1 79 ? 0.402 -16.328 -22.141 1 98.75 79 HIS B O 1
ATOM 2701 N N . VAL B 1 80 ? 0.97 -16.812 -20.031 1 98.69 80 VAL B N 1
ATOM 2702 C CA . VAL B 1 80 ? 2.32 -16.281 -20.141 1 98.69 80 VAL B CA 1
ATOM 2703 C C . VAL B 1 80 ? 3.223 -17.281 -20.859 1 98.69 80 VAL B C 1
ATOM 2705 O O . VAL B 1 80 ? 3.818 -16.953 -21.891 1 98.69 80 VAL B O 1
ATOM 2708 N N . THR B 1 81 ? 3.363 -18.438 -20.375 1 98.56 81 THR B N 1
ATOM 2709 C CA . THR B 1 81 ? 4.082 -19.562 -20.953 1 98.56 81 THR B CA 1
ATOM 2710 C C . THR B 1 81 ? 3.217 -20.812 -20.953 1 98.56 81 THR B C 1
ATOM 2712 O O . THR B 1 81 ? 2.027 -20.75 -20.625 1 98.56 81 THR B O 1
ATOM 2715 N N . ASP B 1 82 ? 3.818 -21.938 -21.281 1 98.38 82 ASP B N 1
ATOM 2716 C CA . ASP B 1 82 ? 3.094 -23.203 -21.266 1 98.38 82 ASP B CA 1
ATOM 2717 C C . ASP B 1 82 ? 2.729 -23.609 -19.828 1 98.38 82 ASP B C 1
ATOM 2719 O O . ASP B 1 82 ? 1.766 -24.344 -19.609 1 98.38 82 ASP B O 1
ATOM 2723 N N . TYR B 1 83 ? 3.471 -23.031 -18.875 1 98.69 83 TYR B N 1
ATOM 2724 C CA . TYR B 1 83 ? 3.293 -23.531 -17.516 1 98.69 83 TYR B CA 1
ATOM 2725 C C . TYR B 1 83 ? 3 -22.391 -16.547 1 98.69 83 TYR B C 1
ATOM 2727 O O . TYR B 1 83 ? 2.928 -22.594 -15.336 1 98.69 83 TYR B O 1
ATOM 2735 N N . LEU B 1 84 ? 2.844 -21.125 -17.062 1 98.88 84 LEU B N 1
ATOM 2736 C CA . LEU B 1 84 ? 2.564 -19.969 -16.203 1 98.88 84 LEU B CA 1
ATOM 2737 C C . LEU B 1 84 ? 1.424 -19.141 -16.766 1 98.88 84 LEU B C 1
ATOM 2739 O O . LEU B 1 84 ? 1.492 -18.672 -17.906 1 98.88 84 LEU B O 1
ATOM 2743 N N . ASP B 1 85 ? 0.411 -19.016 -16 1 98.88 85 ASP B N 1
ATOM 2744 C CA . ASP B 1 85 ? -0.669 -18.078 -16.281 1 98.88 85 ASP B CA 1
ATOM 2745 C C . ASP B 1 85 ? -0.692 -16.938 -15.258 1 98.88 85 ASP B C 1
ATOM 2747 O O . ASP B 1 85 ? -0.206 -17.109 -14.141 1 98.88 85 ASP B O 1
ATOM 2751 N N . LEU B 1 86 ? -1.194 -15.82 -15.695 1 98.88 86 LEU B N 1
ATOM 2752 C CA . LEU B 1 86 ? -1.301 -14.625 -14.867 1 98.88 86 LEU B CA 1
ATOM 2753 C C . LEU B 1 86 ? -2.715 -14.055 -14.906 1 98.88 86 LEU B C 1
ATOM 2755 O O . LEU B 1 86 ? -3.305 -13.93 -15.984 1 98.88 86 LEU B O 1
ATOM 2759 N N . MET B 1 87 ? -3.295 -13.867 -13.82 1 98.62 87 MET B N 1
ATOM 2760 C CA . MET B 1 87 ? -4.414 -12.938 -13.719 1 98.62 87 MET B CA 1
ATOM 2761 C C . MET B 1 87 ? -3.936 -11.547 -13.305 1 98.62 87 MET B C 1
ATOM 2763 O O . MET B 1 87 ? -3.766 -11.273 -12.117 1 98.62 87 MET B O 1
ATOM 2767 N N . PRO B 1 88 ? -3.756 -10.703 -14.227 1 98.25 88 PRO B N 1
ATOM 2768 C CA . PRO B 1 88 ? -3.168 -9.398 -13.914 1 98.25 88 PRO B CA 1
ATOM 2769 C C . PRO B 1 88 ? -4.145 -8.461 -13.211 1 98.25 88 PRO B C 1
ATOM 2771 O O . PRO B 1 88 ? -5.359 -8.656 -13.289 1 98.25 88 PRO B O 1
ATOM 2774 N N . SER B 1 89 ? -3.555 -7.531 -12.484 1 95.31 89 SER B N 1
ATOM 2775 C CA . SER B 1 89 ? -4.332 -6.516 -11.781 1 95.31 89 SER B CA 1
ATOM 2776 C C . SER B 1 89 ? -4.117 -5.137 -12.391 1 95.31 89 SER B C 1
ATOM 2778 O O . SER B 1 89 ? -3.135 -4.91 -13.094 1 95.31 89 SER B O 1
ATOM 2780 N N . ASP B 1 90 ? -5.066 -4.344 -12.195 1 88.19 90 ASP B N 1
ATOM 2781 C CA . ASP B 1 90 ? -4.957 -2.916 -12.477 1 88.19 90 ASP B CA 1
ATOM 2782 C C . ASP B 1 90 ? -5.793 -2.096 -11.492 1 88.19 90 ASP B C 1
ATOM 2784 O O . ASP B 1 90 ? -6.359 -2.643 -10.547 1 88.19 90 ASP B O 1
ATOM 2788 N N . TRP B 1 91 ? -5.867 -0.862 -11.68 1 83.94 91 TRP B N 1
ATOM 2789 C CA . TRP B 1 91 ? -6.477 0.076 -10.742 1 83.94 91 TRP B CA 1
ATOM 2790 C C . TRP B 1 91 ? -7.953 -0.243 -10.539 1 83.94 91 TRP B C 1
ATOM 2792 O O . TRP B 1 91 ? -8.516 0.042 -9.477 1 83.94 91 TRP B O 1
ATOM 2802 N N . SER B 1 92 ? -8.594 -0.8 -11.516 1 89.06 92 SER B N 1
ATOM 2803 C CA . SER B 1 92 ? -10.023 -1.058 -11.43 1 89.06 92 SER B CA 1
ATOM 2804 C C . SER B 1 92 ? -10.344 -2.037 -10.305 1 89.06 92 SER B C 1
ATOM 2806 O O . SER B 1 92 ? -11.461 -2.039 -9.773 1 89.06 92 SER B O 1
ATOM 2808 N N . LEU B 1 93 ? -9.312 -2.816 -9.922 1 93.75 93 LEU B N 1
ATOM 2809 C CA . LEU B 1 93 ? -9.523 -3.76 -8.828 1 93.75 93 LEU B CA 1
ATOM 2810 C C . LEU B 1 93 ? -9.812 -3.025 -7.523 1 93.75 93 LEU B C 1
ATOM 2812 O O . LEU B 1 93 ? -10.344 -3.615 -6.578 1 93.75 93 LEU B O 1
ATOM 2816 N N . SER B 1 94 ? -9.492 -1.766 -7.457 1 89.06 94 SER B N 1
ATOM 2817 C CA . SER B 1 94 ? -9.781 -0.968 -6.27 1 89.06 94 SER B CA 1
ATOM 2818 C C . SER B 1 94 ? -11.281 -0.869 -6.016 1 89.06 94 SER B C 1
ATOM 2820 O O . SER B 1 94 ? -11.703 -0.475 -4.93 1 89.06 94 SER B O 1
ATOM 2822 N N . LEU B 1 95 ? -12.133 -1.295 -6.926 1 87.38 95 LEU B N 1
ATOM 2823 C CA . LEU B 1 95 ? -13.594 -1.248 -6.82 1 87.38 95 LEU B CA 1
ATOM 2824 C C . LEU B 1 95 ? -14.125 -2.482 -6.102 1 87.38 95 LEU B C 1
ATOM 2826 O O . LEU B 1 95 ? -15.312 -2.547 -5.766 1 87.38 95 LEU B O 1
ATOM 2830 N N . LEU B 1 96 ? -13.289 -3.391 -5.805 1 93 96 LEU B N 1
ATOM 2831 C CA . LEU B 1 96 ? -13.711 -4.676 -5.262 1 93 96 LEU B CA 1
ATOM 2832 C C . LEU B 1 96 ? -14.508 -4.484 -3.977 1 93 96 LEU B C 1
ATOM 2834 O O . LEU B 1 96 ? -15.594 -5.051 -3.824 1 93 96 LEU B O 1
ATOM 2838 N N . PRO B 1 97 ? -14.039 -3.703 -3.041 1 89.75 97 PRO B N 1
ATOM 2839 C CA . PRO B 1 97 ? -14.812 -3.562 -1.806 1 89.75 97 PRO B CA 1
ATOM 2840 C C . PRO B 1 97 ? -16.234 -3.086 -2.059 1 89.75 97 PRO B C 1
ATOM 2842 O O . PRO B 1 97 ? -17.188 -3.592 -1.44 1 89.75 97 PRO B O 1
ATOM 2845 N N . ASP B 1 98 ? -16.375 -2.197 -2.951 1 86.44 98 ASP B N 1
A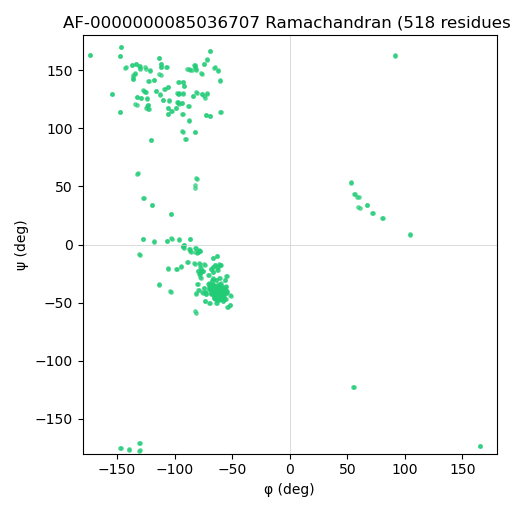TOM 2846 C CA . ASP B 1 98 ? -17.703 -1.694 -3.279 1 86.44 98 ASP B CA 1
ATOM 2847 C C . ASP B 1 98 ? -18.562 -2.775 -3.945 1 86.44 98 ASP B C 1
ATOM 2849 O O . ASP B 1 98 ? -19.75 -2.883 -3.68 1 86.44 98 ASP B O 1
ATOM 2853 N N . MET B 1 99 ? -17.969 -3.514 -4.82 1 91.31 99 MET B N 1
ATOM 2854 C CA . MET B 1 99 ? -18.672 -4.598 -5.496 1 91.31 99 MET B CA 1
ATOM 2855 C C . MET B 1 99 ? -19.188 -5.621 -4.492 1 91.31 99 MET B C 1
ATOM 2857 O O . MET B 1 99 ? -20.281 -6.164 -4.656 1 91.31 99 MET B O 1
ATOM 2861 N N . LEU B 1 100 ? -18.438 -5.832 -3.451 1 93.81 100 LEU B N 1
ATOM 2862 C CA . LEU B 1 100 ? -18.766 -6.855 -2.465 1 93.81 100 LEU B CA 1
ATOM 2863 C C . LEU B 1 100 ? -19.922 -6.414 -1.588 1 93.81 100 LEU B C 1
ATOM 2865 O O . LEU B 1 100 ? -20.547 -7.238 -0.916 1 93.81 100 LEU B O 1
ATOM 2869 N N . GLU B 1 101 ? -20.234 -5.141 -1.563 1 89.62 101 GLU B N 1
ATOM 2870 C CA . GLU B 1 101 ? -21.312 -4.621 -0.719 1 89.62 101 GLU B CA 1
ATOM 2871 C C . GLU B 1 101 ? -22.656 -5.203 -1.122 1 89.62 101 GLU B C 1
ATOM 2873 O O . GLU B 1 101 ? -23.609 -5.184 -0.334 1 89.62 101 GLU B O 1
ATOM 2878 N N . ASP B 1 102 ? -22.703 -5.707 -2.309 1 91.38 102 ASP B N 1
ATOM 2879 C CA . ASP B 1 102 ? -23.953 -6.277 -2.818 1 91.38 102 ASP B CA 1
ATOM 2880 C C . ASP B 1 102 ? -24.188 -7.672 -2.24 1 91.38 102 ASP B C 1
ATOM 2882 O O . ASP B 1 102 ? -25.266 -8.242 -2.42 1 91.38 102 ASP B O 1
ATOM 2886 N N . TYR B 1 103 ? -23.25 -8.172 -1.512 1 92.81 103 TYR B N 1
ATOM 2887 C CA . TYR B 1 103 ? -23.344 -9.523 -0.976 1 92.81 103 TYR B CA 1
ATOM 2888 C C . TYR B 1 103 ? -23.453 -9.5 0.543 1 92.81 103 TYR B C 1
ATOM 2890 O O . TYR B 1 103 ? -23.172 -8.484 1.181 1 92.81 103 TYR B O 1
ATOM 2898 N N . LYS B 1 104 ? -23.953 -10.656 1.106 1 93.44 104 LYS B N 1
ATOM 2899 C CA . LYS B 1 104 ? -24.016 -10.789 2.559 1 93.44 104 LYS B CA 1
ATOM 2900 C C . LYS B 1 104 ? -22.625 -10.688 3.18 1 93.44 104 LYS B C 1
ATOM 2902 O O . LYS B 1 104 ? -21.641 -11.195 2.619 1 93.44 104 LYS B O 1
ATOM 2907 N N . LYS B 1 105 ? -22.516 -10.078 4.258 1 89.38 105 LYS B N 1
ATOM 2908 C CA . LYS B 1 105 ? -21.25 -9.82 4.941 1 89.38 105 LYS B CA 1
ATOM 2909 C C . LYS B 1 105 ? -20.453 -11.109 5.113 1 89.38 105 LYS B C 1
ATOM 2911 O O . LYS B 1 105 ? -19.25 -11.125 4.875 1 89.38 105 LYS B O 1
ATOM 2916 N N . SER B 1 106 ? -21.047 -12.195 5.5 1 90.69 106 SER B N 1
ATOM 2917 C CA . SER B 1 106 ? -20.391 -13.469 5.77 1 90.69 106 SER B CA 1
ATOM 2918 C C . SER B 1 106 ? -19.812 -14.078 4.492 1 90.69 106 SER B C 1
ATOM 2920 O O . SER B 1 106 ? -18.875 -14.875 4.543 1 90.69 106 SER B O 1
ATOM 2922 N N . ASP B 1 107 ? -20.391 -13.672 3.326 1 94.5 107 ASP B N 1
ATOM 2923 C CA . ASP B 1 107 ? -19.984 -14.281 2.057 1 94.5 107 ASP B CA 1
ATOM 2924 C C . ASP B 1 107 ? -18.906 -13.453 1.371 1 94.5 107 ASP B C 1
ATOM 2926 O O . ASP B 1 107 ? -18.203 -13.953 0.485 1 94.5 107 ASP B O 1
ATOM 2930 N N . ARG B 1 108 ? -18.781 -12.219 1.775 1 94.62 108 ARG B N 1
ATOM 2931 C CA . ARG B 1 108 ? -17.906 -11.273 1.091 1 94.62 108 ARG B CA 1
ATOM 2932 C C . ARG B 1 108 ? -16.469 -11.781 1.06 1 94.62 108 ARG B C 1
ATOM 2934 O O . ARG B 1 108 ? -15.805 -11.742 0.018 1 94.62 108 ARG B O 1
ATOM 2941 N N . PRO B 1 109 ? -15.969 -12.438 2.152 1 95.38 109 PRO B N 1
ATOM 2942 C CA . PRO B 1 109 ? -14.57 -12.867 2.137 1 95.38 109 PRO B CA 1
ATOM 2943 C C . PRO B 1 109 ? -14.359 -14.156 1.353 1 95.38 109 PRO B C 1
ATOM 2945 O O . PRO B 1 109 ? -13.211 -14.547 1.103 1 95.38 109 PRO B O 1
ATOM 2948 N N . LEU B 1 110 ? -15.43 -14.812 0.891 1 96.06 110 LEU B N 1
ATOM 2949 C CA . LEU B 1 110 ? -15.344 -16.094 0.217 1 96.06 110 LEU B CA 1
ATOM 2950 C C . LEU B 1 110 ? -15.508 -15.938 -1.29 1 96.06 110 LEU B C 1
ATOM 2952 O O . LEU B 1 110 ? -15.492 -16.922 -2.029 1 96.06 110 LEU B O 1
ATOM 2956 N N . PHE B 1 111 ? -15.578 -14.758 -1.681 1 96.5 111 PHE B N 1
ATOM 2957 C CA . PHE B 1 111 ? -15.969 -14.469 -3.055 1 96.5 111 PHE B CA 1
ATOM 2958 C C . PHE B 1 111 ? -14.945 -15.023 -4.039 1 96.5 111 PHE B C 1
ATOM 2960 O O . PHE B 1 111 ? -15.312 -15.727 -4.988 1 96.5 111 PHE B O 1
ATOM 2967 N N . LEU B 1 112 ? -13.648 -14.758 -3.869 1 97.44 112 LEU B N 1
ATOM 2968 C CA . LEU B 1 112 ? -12.602 -15.25 -4.758 1 97.44 112 LEU B CA 1
ATOM 2969 C C . LEU B 1 112 ? -12.547 -16.766 -4.75 1 97.44 112 LEU B C 1
ATOM 2971 O O . LEU B 1 112 ? -12.359 -17.391 -5.797 1 97.44 112 LEU B O 1
ATOM 2975 N N . LYS B 1 113 ? -12.711 -17.359 -3.572 1 97.19 113 LYS B N 1
ATOM 2976 C CA . LYS B 1 113 ? -12.742 -18.828 -3.451 1 97.19 113 LYS B CA 1
ATOM 2977 C C . LYS B 1 113 ? -13.812 -19.422 -4.355 1 97.19 113 LYS B C 1
ATOM 2979 O O . LYS B 1 113 ? -13.547 -20.391 -5.082 1 97.19 113 LYS B O 1
ATOM 2984 N N . THR B 1 114 ? -14.945 -18.828 -4.289 1 96.81 114 THR B N 1
ATOM 2985 C CA . THR B 1 114 ? -16.078 -19.297 -5.078 1 96.81 114 THR B CA 1
ATOM 2986 C C . THR B 1 114 ? -15.781 -19.203 -6.57 1 96.81 114 THR B C 1
ATOM 2988 O O . THR B 1 114 ? -16.031 -20.141 -7.328 1 96.81 114 THR B O 1
ATOM 2991 N N . LEU B 1 115 ? -15.234 -18.094 -6.973 1 97.31 115 LEU B N 1
ATOM 2992 C CA . LEU B 1 115 ? -14.953 -17.875 -8.383 1 97.31 115 LEU B CA 1
ATOM 2993 C C . LEU B 1 115 ? -13.859 -18.812 -8.883 1 97.31 115 LEU B C 1
ATOM 2995 O O . LEU B 1 115 ? -13.875 -19.219 -10.047 1 97.31 115 LEU B O 1
ATOM 2999 N N . LEU B 1 116 ? -12.93 -19.203 -8.047 1 97.75 116 LEU B N 1
ATOM 3000 C CA . LEU B 1 116 ? -11.781 -20.016 -8.438 1 97.75 116 LEU B CA 1
ATOM 3001 C C . LEU B 1 116 ? -12.18 -21.484 -8.594 1 97.75 116 LEU B C 1
ATOM 3003 O O . LEU B 1 116 ? -11.445 -22.266 -9.195 1 97.75 116 LEU B O 1
ATOM 3007 N N . THR B 1 117 ? -13.266 -21.875 -8.031 1 96.06 117 THR B N 1
ATOM 3008 C CA . THR B 1 117 ? -13.695 -23.266 -8.07 1 96.06 117 THR B CA 1
ATOM 3009 C C . THR B 1 117 ? -13.781 -23.766 -9.508 1 96.06 117 THR B C 1
ATOM 3011 O O . THR B 1 117 ? -13.516 -24.938 -9.773 1 96.06 117 THR B O 1
ATOM 3014 N N . LYS B 1 118 ? -14.008 -22.906 -10.406 1 95 118 LYS B N 1
ATOM 3015 C CA . LYS B 1 118 ? -14.242 -23.281 -11.797 1 95 118 LYS B CA 1
ATOM 3016 C C . LYS B 1 118 ? -12.93 -23.516 -12.539 1 95 118 LYS B C 1
ATOM 3018 O O . LYS B 1 118 ? -12.906 -24.141 -13.594 1 95 118 LYS B O 1
ATOM 3023 N N . ILE B 1 119 ? -11.852 -23.031 -11.969 1 96.88 119 ILE B N 1
ATOM 3024 C CA . ILE B 1 119 ? -10.633 -23.078 -12.766 1 96.88 119 ILE B CA 1
ATOM 3025 C C . ILE B 1 119 ? -9.5 -23.703 -11.945 1 96.88 119 ILE B C 1
ATOM 3027 O O . ILE B 1 119 ? -8.438 -24.016 -12.484 1 96.88 119 ILE B O 1
ATOM 3031 N N . ARG B 1 120 ? -9.727 -23.906 -10.703 1 96.94 120 ARG B N 1
ATOM 3032 C CA . ARG B 1 120 ? -8.664 -24.281 -9.781 1 96.94 120 ARG B CA 1
ATOM 3033 C C . ARG B 1 120 ? -8.008 -25.594 -10.203 1 96.94 120 ARG B C 1
ATOM 3035 O O . ARG B 1 120 ? -6.789 -25.734 -10.109 1 96.94 120 ARG B O 1
ATOM 3042 N N . ASN B 1 121 ? -8.695 -26.531 -10.781 1 97.19 121 ASN B N 1
ATOM 3043 C CA . ASN B 1 121 ? -8.195 -27.875 -11.078 1 97.19 121 ASN B CA 1
ATOM 3044 C C . ASN B 1 121 ? -7.324 -27.875 -12.328 1 97.19 121 ASN B C 1
ATOM 3046 O O . ASN B 1 121 ? -6.695 -28.891 -12.648 1 97.19 121 ASN B O 1
ATOM 3050 N N . ASP B 1 122 ? -7.234 -26.781 -13.008 1 97.88 122 ASP B N 1
ATOM 3051 C CA . ASP B 1 122 ? -6.395 -26.672 -14.195 1 97.88 122 ASP B CA 1
ATOM 3052 C C . ASP B 1 122 ? -4.938 -26.422 -13.812 1 97.88 122 ASP B C 1
ATOM 3054 O O . ASP B 1 122 ? -4.051 -26.453 -14.672 1 97.88 122 ASP B O 1
ATOM 3058 N N . TYR B 1 123 ? -4.648 -26.281 -12.516 1 98.69 123 TYR B N 1
ATOM 3059 C CA . T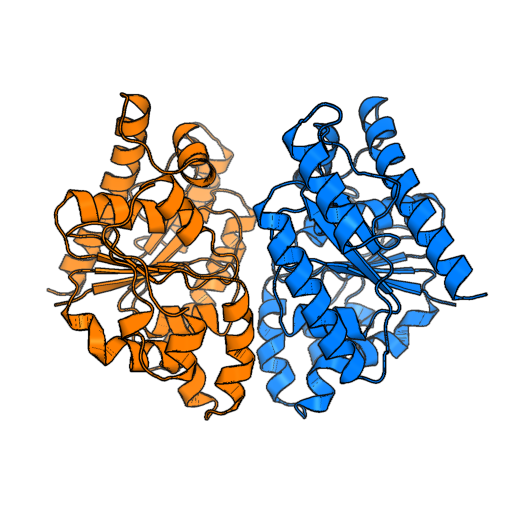YR B 1 123 ? -3.312 -25.875 -12.086 1 98.69 123 TYR B CA 1
ATOM 3060 C C . TYR B 1 123 ? -2.779 -26.797 -11 1 98.69 123 TYR B C 1
ATOM 3062 O O . TYR B 1 123 ? -3.553 -27.391 -10.25 1 98.69 123 TYR B O 1
ATOM 3070 N N . ASP B 1 124 ? -1.457 -26.906 -10.984 1 98.62 124 ASP B N 1
ATOM 3071 C CA . ASP B 1 124 ? -0.796 -27.547 -9.852 1 98.62 124 ASP B CA 1
ATOM 3072 C C . ASP B 1 124 ? -0.696 -26.578 -8.664 1 98.62 124 ASP B C 1
ATOM 3074 O O . ASP B 1 124 ? -0.903 -26.984 -7.52 1 98.62 124 ASP B O 1
ATOM 3078 N N . TYR B 1 125 ? -0.411 -25.281 -8.984 1 98.75 125 TYR B N 1
ATOM 3079 C CA . TYR B 1 125 ? -0.245 -24.266 -7.949 1 98.75 125 TYR B CA 1
ATOM 3080 C C . TYR B 1 125 ? -0.965 -22.969 -8.328 1 98.75 125 TYR B C 1
ATOM 3082 O O . TYR B 1 125 ? -0.979 -22.594 -9.5 1 98.75 125 TYR B O 1
ATOM 3090 N N . ILE B 1 126 ? -1.543 -22.328 -7.352 1 98.88 126 ILE B N 1
ATOM 3091 C CA . ILE B 1 126 ? -2.074 -20.984 -7.453 1 98.88 126 ILE B CA 1
ATOM 3092 C C . ILE B 1 126 ? -1.418 -20.078 -6.398 1 98.88 126 ILE B C 1
ATOM 3094 O O . ILE B 1 126 ? -1.49 -20.375 -5.203 1 98.88 126 ILE B O 1
ATOM 3098 N N . LEU B 1 127 ? -0.706 -19.094 -6.836 1 98.88 127 LEU B N 1
ATOM 3099 C CA . LEU B 1 127 ? -0.103 -18.109 -5.938 1 98.88 127 LEU B CA 1
ATOM 3100 C C . LEU B 1 127 ? -0.855 -16.781 -6 1 98.88 127 LEU B C 1
ATOM 3102 O O . LEU B 1 127 ? -1.206 -16.312 -7.082 1 98.88 127 LEU B O 1
ATOM 3106 N N . ILE B 1 128 ? -1.118 -16.172 -4.832 1 98.75 128 ILE B N 1
ATOM 3107 C CA . ILE B 1 128 ? -1.889 -14.938 -4.781 1 98.75 128 ILE B CA 1
ATOM 3108 C C . ILE B 1 128 ? -1.073 -13.852 -4.082 1 98.75 128 ILE B C 1
ATOM 3110 O O . ILE B 1 128 ? -0.68 -14.008 -2.926 1 98.75 128 ILE B O 1
ATOM 3114 N N . ASP B 1 129 ? -0.83 -12.789 -4.801 1 98.06 129 ASP B N 1
ATOM 3115 C CA . ASP B 1 129 ? -0.181 -11.594 -4.262 1 98.06 129 ASP B CA 1
ATOM 3116 C C . ASP B 1 129 ? -1.213 -10.594 -3.746 1 98.06 129 ASP B C 1
ATOM 3118 O O . ASP B 1 129 ? -2.211 -10.32 -4.418 1 98.06 129 ASP B O 1
ATOM 3122 N N . VAL B 1 130 ? -0.938 -10.023 -2.57 1 96.31 130 VAL B N 1
ATOM 3123 C CA . VAL B 1 130 ? -1.935 -9.164 -1.946 1 96.31 130 VAL B CA 1
ATOM 3124 C C . VAL B 1 130 ? -1.271 -7.875 -1.458 1 96.31 130 VAL B C 1
ATOM 3126 O O . VAL B 1 130 ? -0.06 -7.844 -1.226 1 96.31 130 VAL B O 1
ATOM 3129 N N . PRO B 1 131 ? -1.996 -6.832 -1.336 1 93 131 PRO B N 1
ATOM 3130 C CA . PRO B 1 131 ? -1.446 -5.59 -0.783 1 93 131 PRO B CA 1
ATOM 3131 C C . PRO B 1 131 ? -1.129 -5.699 0.707 1 93 131 PRO B C 1
ATOM 3133 O O . PRO B 1 131 ? -1.535 -6.664 1.359 1 93 131 PRO B O 1
ATOM 3136 N N . PRO B 1 132 ? -0.387 -4.742 1.227 1 87.75 132 PRO B N 1
ATOM 3137 C CA . PRO B 1 132 ? -0.032 -4.738 2.648 1 87.75 132 PRO B CA 1
ATOM 3138 C C . PRO B 1 132 ? -1.148 -4.191 3.533 1 87.75 132 PRO B C 1
ATOM 3140 O O . PRO B 1 132 ? -0.921 -3.266 4.316 1 87.75 132 PRO B O 1
ATOM 3143 N N . THR B 1 133 ? -2.283 -4.777 3.447 1 83.81 133 THR B N 1
ATOM 3144 C CA . THR B 1 133 ? -3.445 -4.344 4.215 1 83.81 133 THR B CA 1
ATOM 3145 C C . THR B 1 133 ? -4.273 -5.543 4.668 1 83.81 133 THR B C 1
ATOM 3147 O O . THR B 1 133 ? -4.133 -6.641 4.121 1 83.81 133 THR B O 1
ATOM 3150 N N . LEU B 1 134 ? -4.934 -5.293 5.797 1 80.5 134 LEU B N 1
ATOM 3151 C CA . LEU B 1 134 ? -6.004 -6.207 6.184 1 80.5 134 LEU B CA 1
ATOM 3152 C C . LEU B 1 134 ? -7.34 -5.754 5.602 1 80.5 134 LEU B C 1
ATOM 3154 O O . LEU B 1 134 ? -7.984 -4.859 6.148 1 80.5 134 LEU B O 1
ATOM 3158 N N . SER B 1 135 ? -7.617 -6.246 4.434 1 85.88 135 SER B N 1
ATOM 3159 C CA . SER B 1 135 ? -8.719 -5.723 3.629 1 85.88 135 SER B CA 1
ATOM 3160 C C . SER B 1 135 ? -9.477 -6.848 2.938 1 85.88 135 SER B C 1
ATOM 3162 O O . SER B 1 135 ? -9.195 -8.023 3.162 1 85.88 135 SER B O 1
ATOM 3164 N N . ALA B 1 136 ? -10.453 -6.375 2.133 1 91.12 136 ALA B N 1
ATOM 3165 C CA . ALA B 1 136 ? -11.211 -7.312 1.306 1 91.12 136 ALA B CA 1
ATOM 3166 C C . ALA B 1 136 ? -10.281 -8.133 0.419 1 91.12 136 ALA B C 1
ATOM 3168 O O . ALA B 1 136 ? -10.555 -9.312 0.153 1 91.12 136 ALA B O 1
ATOM 3169 N N . TYR B 1 137 ? -9.172 -7.547 0.045 1 94.69 137 TYR B N 1
ATOM 3170 C CA . TYR B 1 137 ? -8.227 -8.242 -0.825 1 94.69 137 TYR B CA 1
ATOM 3171 C C . TYR B 1 137 ? -7.551 -9.391 -0.088 1 94.69 137 TYR B C 1
ATOM 3173 O O . TYR B 1 137 ? -7.586 -10.531 -0.542 1 94.69 137 TYR B O 1
ATOM 3181 N N . THR B 1 138 ? -7.039 -9.047 1.073 1 93.69 138 THR B N 1
ATOM 3182 C CA . THR B 1 138 ? -6.312 -10.039 1.862 1 93.69 138 THR B CA 1
ATOM 3183 C C . THR B 1 138 ? -7.258 -11.133 2.357 1 93.69 138 THR B C 1
ATOM 3185 O O . THR B 1 138 ? -6.922 -12.32 2.303 1 93.69 138 THR B O 1
ATOM 3188 N N . ASN B 1 139 ? -8.43 -10.766 2.775 1 94 139 ASN B N 1
ATOM 3189 C CA . ASN B 1 139 ? -9.391 -11.75 3.264 1 94 139 ASN B CA 1
ATOM 3190 C C . ASN B 1 139 ? -9.773 -12.75 2.176 1 94 139 ASN B C 1
ATOM 3192 O O . ASN B 1 139 ? -9.797 -13.953 2.414 1 94 139 ASN B O 1
ATOM 3196 N N . ASN B 1 140 ? -10.078 -12.219 1.052 1 96.75 140 ASN B N 1
ATOM 3197 C CA . ASN B 1 140 ? -10.469 -13.086 -0.054 1 96.75 140 ASN B CA 1
ATOM 3198 C C . ASN B 1 140 ? -9.328 -14 -0.482 1 96.75 140 ASN B C 1
ATOM 3200 O O . ASN B 1 140 ? -9.539 -15.18 -0.742 1 96.75 140 ASN B O 1
ATOM 3204 N N . ALA B 1 141 ? -8.164 -13.438 -0.541 1 97.69 141 ALA B N 1
ATOM 3205 C CA . ALA B 1 141 ? -7 -14.219 -0.962 1 97.69 141 ALA B CA 1
ATOM 3206 C C . ALA B 1 141 ? -6.707 -15.344 0.029 1 97.69 141 ALA B C 1
ATOM 3208 O O . ALA B 1 141 ? -6.527 -16.5 -0.365 1 97.69 141 ALA B O 1
ATOM 3209 N N . VAL B 1 142 ? -6.727 -15.016 1.283 1 97.12 142 VAL B N 1
ATOM 3210 C CA . VAL B 1 142 ? -6.387 -15.961 2.342 1 97.12 142 VAL B CA 1
ATOM 3211 C C . VAL B 1 142 ? -7.422 -17.078 2.383 1 97.12 142 VAL B C 1
ATOM 3213 O O . VAL B 1 142 ? -7.066 -18.266 2.432 1 97.12 142 VAL B O 1
ATOM 3216 N N . LEU B 1 143 ? -8.648 -16.766 2.264 1 97.19 143 LEU B N 1
ATOM 3217 C CA . LEU B 1 143 ? -9.703 -17.766 2.381 1 97.19 143 LEU B CA 1
ATOM 3218 C C . LEU B 1 143 ? -9.828 -18.578 1.098 1 97.19 143 LEU B C 1
ATOM 3220 O O . LEU B 1 143 ? -10.438 -19.641 1.092 1 97.19 143 LEU B O 1
ATOM 3224 N N . ALA B 1 144 ? -9.258 -18.078 0.05 1 97.75 144 ALA B N 1
ATOM 3225 C CA . ALA B 1 144 ? -9.219 -18.828 -1.2 1 97.75 144 ALA B CA 1
ATOM 3226 C C . ALA B 1 144 ? -8 -19.75 -1.25 1 97.75 144 ALA B C 1
ATOM 3228 O O . ALA B 1 144 ? -7.848 -20.531 -2.188 1 97.75 144 ALA B O 1
ATOM 3229 N N . SER B 1 145 ? -7.141 -19.703 -0.265 1 97.94 145 SER B N 1
ATOM 3230 C CA . SER B 1 145 ? -5.875 -20.438 -0.279 1 97.94 145 SER B CA 1
ATOM 3231 C C . SER B 1 145 ? -5.906 -21.609 0.679 1 97.94 145 SER B C 1
ATOM 3233 O O . SER B 1 145 ? -6.656 -21.609 1.654 1 97.94 145 SER B O 1
ATOM 3235 N N . ASP B 1 146 ? -5.113 -22.594 0.355 1 97.38 146 ASP B N 1
ATOM 3236 C CA . ASP B 1 146 ? -4.867 -23.703 1.279 1 97.38 146 ASP B CA 1
ATOM 3237 C C . ASP B 1 146 ? -3.836 -23.312 2.336 1 97.38 146 ASP B C 1
ATOM 3239 O O . ASP B 1 146 ? -3.918 -23.75 3.484 1 97.38 146 ASP B O 1
ATOM 3243 N N . TYR B 1 147 ? -2.895 -22.5 1.932 1 97.69 147 TYR B N 1
ATOM 3244 C CA . TYR B 1 147 ? -1.789 -22.125 2.803 1 97.69 147 TYR B CA 1
ATOM 3245 C C . TYR B 1 147 ? -1.496 -20.625 2.689 1 97.69 147 TYR B C 1
ATOM 3247 O O . TYR B 1 147 ? -1.776 -20.016 1.658 1 97.69 147 TYR B O 1
ATOM 3255 N N . VAL B 1 148 ? -0.923 -20.094 3.764 1 97.12 148 VAL B N 1
ATOM 3256 C CA . VAL B 1 148 ? -0.438 -18.719 3.787 1 97.12 148 VAL B CA 1
ATOM 3257 C C . VAL B 1 148 ? 1.031 -18.703 4.203 1 97.12 148 VAL B C 1
ATOM 3259 O O . VAL B 1 148 ? 1.432 -19.406 5.133 1 97.12 148 VAL B O 1
ATOM 3262 N N . ILE B 1 149 ? 1.827 -17.984 3.447 1 97.31 149 ILE B N 1
ATOM 3263 C CA . ILE B 1 149 ? 3.213 -17.719 3.814 1 97.31 149 ILE B CA 1
ATOM 3264 C C . ILE B 1 149 ? 3.391 -16.234 4.121 1 97.31 149 ILE B C 1
ATOM 3266 O O . ILE B 1 149 ? 2.979 -15.383 3.336 1 97.31 149 ILE B O 1
ATOM 3270 N N . MET B 1 150 ? 3.967 -15.984 5.254 1 95.12 150 MET B N 1
ATOM 3271 C CA . MET B 1 150 ? 4.293 -14.602 5.609 1 95.12 150 MET B CA 1
ATOM 3272 C C . MET B 1 150 ? 5.742 -14.281 5.27 1 95.12 150 MET B C 1
ATOM 3274 O O . MET B 1 150 ? 6.629 -15.117 5.457 1 95.12 150 MET B O 1
ATOM 3278 N N . VAL B 1 151 ? 5.918 -13.086 4.766 1 93.69 151 VAL B N 1
ATOM 3279 C CA . VAL B 1 151 ? 7.266 -12.586 4.52 1 93.69 151 VAL B CA 1
ATOM 3280 C C . VAL B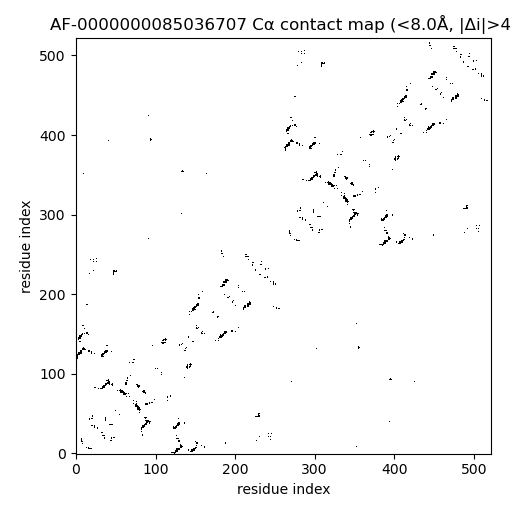 1 151 ? 7.535 -11.367 5.402 1 93.69 151 VAL B C 1
ATOM 3282 O O . VAL B 1 151 ? 6.715 -10.453 5.477 1 93.69 151 VAL B O 1
ATOM 3285 N N . MET B 1 152 ? 8.703 -11.344 6.094 1 89.81 152 MET B N 1
ATOM 3286 C CA . MET B 1 152 ? 9.031 -10.211 6.961 1 89.81 152 MET B CA 1
ATOM 3287 C C . MET B 1 152 ? 10.484 -9.789 6.777 1 89.81 152 MET B C 1
ATOM 3289 O O . MET B 1 152 ? 11.352 -10.625 6.527 1 89.81 152 MET B O 1
ATOM 3293 N N . GLN B 1 153 ? 10.656 -8.539 6.867 1 86.5 153 GLN B N 1
ATOM 3294 C CA . GLN B 1 153 ? 12.031 -8.055 6.895 1 86.5 153 GLN B CA 1
ATOM 3295 C C . GLN B 1 153 ? 12.594 -8.086 8.312 1 86.5 153 GLN B C 1
ATOM 3297 O O . GLN B 1 153 ? 11.852 -7.953 9.289 1 86.5 153 GLN B O 1
ATOM 3302 N N . THR B 1 154 ? 13.883 -8.273 8.406 1 79.69 154 THR B N 1
ATOM 3303 C CA . THR B 1 154 ? 14.539 -8.414 9.703 1 79.69 154 THR B CA 1
ATOM 3304 C C . THR B 1 154 ? 14.805 -7.043 10.32 1 79.69 154 THR B C 1
ATOM 3306 O O . THR B 1 154 ? 15.953 -6.691 10.594 1 79.69 154 THR B O 1
ATOM 3309 N N . GLN B 1 155 ? 13.812 -6.254 10.375 1 74.56 155 GLN B N 1
ATOM 3310 C CA . GLN B 1 155 ? 13.852 -4.98 11.086 1 74.56 155 GLN B CA 1
ATOM 3311 C C . GLN B 1 155 ? 12.922 -4.996 12.297 1 74.56 155 GLN B C 1
ATOM 3313 O O . GLN B 1 155 ? 11.898 -5.691 12.297 1 74.56 155 GLN B O 1
ATOM 3318 N N . GLU B 1 156 ? 13.289 -4.324 13.328 1 60.78 156 GLU B N 1
ATOM 3319 C CA . GLU B 1 156 ? 12.578 -4.375 14.602 1 60.78 156 GLU B CA 1
ATOM 3320 C C . GLU B 1 156 ? 11.086 -4.105 14.414 1 60.78 156 GLU B C 1
ATOM 3322 O O . GLU B 1 156 ? 10.25 -4.832 14.945 1 60.78 156 GLU B O 1
ATOM 3327 N N . GLN B 1 157 ? 10.781 -3.111 13.812 1 62.84 157 GLN B N 1
ATOM 3328 C CA . GLN B 1 157 ? 9.391 -2.725 13.648 1 62.84 157 GLN B CA 1
ATOM 3329 C C . GLN B 1 157 ? 8.609 -3.789 12.883 1 62.84 157 GLN B C 1
ATOM 3331 O O . GLN B 1 157 ? 7.398 -3.938 13.07 1 62.84 157 GLN B O 1
ATOM 3336 N N . SER B 1 158 ? 9.297 -4.609 12.266 1 67 158 SER B N 1
ATOM 3337 C CA . SER B 1 158 ? 8.68 -5.633 11.422 1 67 158 SER B CA 1
ATOM 3338 C C . SER B 1 158 ? 8.172 -6.801 12.258 1 67 158 SER B C 1
ATOM 3340 O O . SER B 1 158 ? 7.148 -7.406 11.922 1 67 158 SER B O 1
ATOM 3342 N N . TYR B 1 159 ? 8.742 -6.934 13.414 1 72.19 159 TYR B N 1
ATOM 3343 C CA . TYR B 1 159 ? 8.367 -8.062 14.258 1 72.19 159 TYR B CA 1
ATOM 3344 C C . TYR B 1 159 ? 6.984 -7.863 14.859 1 72.19 159 TYR B C 1
ATOM 3346 O O . TYR B 1 159 ? 6.129 -8.75 14.773 1 72.19 159 TYR B O 1
ATOM 3354 N N . SER B 1 160 ? 6.715 -6.754 15.414 1 73 160 SER B N 1
ATOM 3355 C CA . SER B 1 160 ? 5.426 -6.457 16.031 1 73 160 SER B CA 1
ATOM 3356 C C . SER B 1 160 ? 4.293 -6.535 15.008 1 73 160 SER B C 1
ATOM 3358 O O . SER B 1 160 ? 3.221 -7.066 15.305 1 73 160 SER B O 1
ATOM 3360 N N . SER B 1 161 ? 4.562 -6.082 13.867 1 73.38 161 SER B N 1
ATOM 3361 C CA . SER B 1 161 ? 3.576 -6.125 12.789 1 73.38 161 SER B CA 1
ATOM 3362 C C . SER B 1 161 ? 3.277 -7.559 12.367 1 73.38 161 SER B C 1
ATOM 3364 O O . SER B 1 161 ? 2.135 -7.891 12.047 1 73.38 161 SER B O 1
ATOM 3366 N N . SER B 1 162 ? 4.312 -8.336 12.422 1 81.06 162 SER B N 1
ATOM 3367 C CA . SER B 1 162 ? 4.152 -9.734 12.047 1 81.06 162 SER B CA 1
ATOM 3368 C C . SER B 1 162 ? 3.293 -10.484 13.062 1 81.06 162 SER B C 1
ATOM 3370 O O . SER B 1 162 ? 2.473 -11.328 12.688 1 81.06 162 SER B O 1
ATOM 3372 N N . LEU B 1 163 ? 3.461 -10.141 14.344 1 80.81 163 LEU B N 1
ATOM 3373 C CA . LEU B 1 163 ? 2.652 -10.773 15.383 1 80.81 163 LEU B CA 1
ATOM 3374 C C . LEU B 1 163 ? 1.182 -10.406 15.227 1 80.81 163 LEU B C 1
ATOM 3376 O O . LEU B 1 163 ? 0.302 -11.25 15.406 1 80.81 163 LEU B O 1
ATOM 3380 N N . LYS B 1 164 ? 1.012 -9.273 14.844 1 80.69 164 LYS B N 1
ATOM 3381 C CA . LYS B 1 164 ? -0.358 -8.805 14.648 1 80.69 164 LYS B CA 1
ATOM 3382 C C . LYS B 1 164 ? -1.003 -9.484 13.438 1 80.69 164 LYS B C 1
ATOM 3384 O O . LYS B 1 164 ? -2.189 -9.812 13.469 1 80.69 164 LYS B O 1
ATOM 3389 N N . PHE B 1 165 ? -0.209 -9.656 12.469 1 84.75 165 PHE B N 1
ATOM 3390 C CA . PHE B 1 165 ? -0.71 -10.344 11.289 1 84.75 165 PHE B CA 1
ATOM 3391 C C . PHE B 1 165 ? -1.092 -11.781 11.617 1 84.75 165 PHE B C 1
ATOM 3393 O O . PHE B 1 165 ? -2.135 -12.273 11.18 1 84.75 165 PHE B O 1
ATOM 3400 N N . VAL B 1 166 ? -0.28 -12.43 12.367 1 87.38 166 VAL B N 1
ATOM 3401 C CA . VAL B 1 166 ? -0.544 -13.812 12.766 1 87.38 166 VAL B CA 1
ATOM 3402 C C . VAL B 1 166 ? -1.831 -13.875 13.586 1 87.38 166 VAL B C 1
ATOM 3404 O O . VAL B 1 166 ? -2.66 -14.766 13.383 1 87.38 166 VAL B O 1
ATOM 3407 N N . SER B 1 167 ? -1.983 -12.945 14.453 1 86.88 167 SER B N 1
ATOM 3408 C CA . SER B 1 167 ? -3.195 -12.891 15.266 1 86.88 167 SER B CA 1
ATOM 3409 C C . SER B 1 167 ? -4.434 -12.688 14.398 1 86.88 167 SER B C 1
ATOM 3411 O O . SER B 1 167 ? -5.477 -13.297 14.648 1 86.88 167 SER B O 1
ATOM 3413 N N . TYR B 1 168 ? -4.246 -11.859 13.477 1 86.31 168 TYR B N 1
ATOM 3414 C CA . TYR B 1 168 ? -5.336 -11.617 12.539 1 86.31 168 TYR B CA 1
ATOM 3415 C C . TYR B 1 168 ? -5.715 -12.891 11.797 1 86.31 168 TYR B C 1
ATOM 3417 O O . TYR B 1 168 ? -6.895 -13.219 11.672 1 86.31 168 TYR B O 1
ATOM 3425 N N . LEU B 1 169 ? -4.766 -13.609 11.32 1 90.69 169 LEU B N 1
ATOM 3426 C CA . LEU B 1 169 ? -5.004 -14.859 10.602 1 90.69 169 LEU B CA 1
ATOM 3427 C C . LEU B 1 169 ? -5.699 -15.875 11.492 1 90.69 169 LEU B C 1
ATOM 3429 O O . LEU B 1 169 ? -6.57 -16.625 11.031 1 90.69 169 LEU B O 1
ATOM 3433 N N . GLN B 1 170 ? -5.301 -15.891 12.734 1 90.25 170 GLN B N 1
ATOM 3434 C CA . GLN B 1 170 ? -5.93 -16.797 13.68 1 90.25 170 GLN B CA 1
ATOM 3435 C C . GLN B 1 170 ? -7.41 -16.484 13.852 1 90.25 170 GLN B C 1
ATOM 3437 O O . GLN B 1 170 ? -8.242 -17.391 13.922 1 90.25 170 GLN B O 1
ATOM 3442 N N . GLY B 1 171 ? -7.688 -15.234 13.945 1 89.25 171 GLY B N 1
ATOM 3443 C CA . GLY B 1 171 ? -9.078 -14.82 14.023 1 89.25 171 GLY B CA 1
ATOM 3444 C C . GLY B 1 171 ? -9.891 -15.211 12.805 1 89.25 171 GLY B C 1
ATOM 3445 O O . GLY B 1 171 ? -11.008 -15.711 12.93 1 89.25 171 GLY B O 1
ATOM 3446 N N . LEU B 1 172 ? -9.336 -15 11.703 1 89.31 172 LEU B N 1
ATOM 3447 C CA . LEU B 1 172 ? -10 -15.344 10.445 1 89.31 172 LEU B CA 1
ATOM 3448 C C . LEU B 1 172 ? -10.242 -16.844 10.367 1 89.31 172 LEU B C 1
ATOM 3450 O O . LEU B 1 172 ? -11.297 -17.281 9.891 1 89.31 172 LEU B O 1
ATOM 3454 N N . ARG B 1 173 ? -9.273 -17.641 10.766 1 91.38 173 ARG B N 1
ATOM 3455 C CA . ARG B 1 173 ? -9.391 -19.094 10.758 1 91.38 173 ARG B CA 1
ATOM 3456 C C . ARG B 1 173 ? -10.531 -19.547 11.664 1 91.38 173 ARG B C 1
ATOM 3458 O O . ARG B 1 173 ? -11.258 -20.5 11.328 1 91.38 173 ARG B O 1
ATOM 3465 N N . LYS B 1 174 ? -10.641 -18.969 12.75 1 90.81 174 LYS B N 1
ATOM 3466 C CA . LYS B 1 174 ? -11.711 -19.328 13.68 1 90.81 174 LYS B CA 1
ATOM 3467 C C . LYS B 1 174 ? -13.078 -19.016 13.086 1 90.81 174 LYS B C 1
ATOM 3469 O O . LYS B 1 174 ? -14.016 -19.812 13.234 1 90.81 174 LYS B O 1
ATOM 3474 N N . ASP B 1 175 ? -13.109 -17.953 12.359 1 90 175 ASP B N 1
ATOM 3475 C CA . ASP B 1 175 ? -14.391 -17.484 11.828 1 90 175 ASP B CA 1
ATOM 3476 C C . ASP B 1 175 ? -14.82 -18.312 10.617 1 90 175 ASP B C 1
ATOM 3478 O O . ASP B 1 175 ? -16 -18.375 10.297 1 90 175 ASP B O 1
ATOM 3482 N N . TYR B 1 176 ? -13.859 -18.906 9.953 1 91.75 176 TYR B N 1
ATOM 3483 C CA . TYR B 1 176 ? -14.188 -19.578 8.695 1 91.75 176 TYR B CA 1
ATOM 3484 C C . TYR B 1 176 ? -13.695 -21.016 8.703 1 91.75 176 TYR B C 1
ATOM 3486 O O . TYR B 1 176 ? -13.117 -21.484 7.719 1 91.75 176 TYR B O 1
ATOM 3494 N N . ASP B 1 177 ? -13.797 -21.734 9.758 1 85.25 177 ASP B N 1
ATOM 3495 C CA . ASP B 1 177 ? -13.648 -23.188 9.938 1 85.25 177 ASP B CA 1
ATOM 3496 C C . ASP B 1 177 ? -12.258 -23.641 9.523 1 85.25 177 ASP B C 1
ATOM 3498 O O . ASP B 1 177 ? -12.117 -24.625 8.797 1 85.25 177 ASP B O 1
ATOM 3502 N N . LYS B 1 178 ? -11.312 -22.891 9.859 1 80.56 178 LYS B N 1
ATOM 3503 C CA . LYS B 1 178 ? -9.906 -23.266 9.68 1 80.56 178 LYS B CA 1
ATOM 3504 C C . LYS B 1 178 ? -9.625 -23.688 8.242 1 80.56 178 LYS B C 1
ATOM 3506 O O . LYS B 1 178 ? -9.039 -24.75 8.008 1 80.56 178 LYS B O 1
ATOM 3511 N N . SER B 1 179 ? -9.953 -22.891 7.297 1 87.75 179 SER B N 1
ATOM 3512 C CA . SER B 1 179 ? -9.961 -23.219 5.875 1 87.75 179 SER B CA 1
ATOM 3513 C C . SER B 1 179 ? -8.562 -23.094 5.277 1 87.75 179 SER B C 1
ATOM 3515 O O . SER B 1 179 ? -8.344 -23.484 4.125 1 87.75 179 SER B O 1
ATOM 3517 N N . PHE B 1 180 ? -7.629 -22.594 6.082 1 95.06 180 PHE B N 1
ATOM 3518 C CA . PHE B 1 180 ? -6.254 -22.469 5.625 1 95.06 180 PHE B CA 1
ATOM 3519 C C . PHE B 1 180 ? -5.277 -22.672 6.777 1 95.06 180 PHE B C 1
ATOM 3521 O O . PHE B 1 180 ? -5.668 -22.625 7.945 1 95.06 180 PHE B O 1
ATOM 3528 N N . ASP B 1 181 ? -4.016 -22.938 6.379 1 94.81 181 ASP B N 1
ATOM 3529 C CA . ASP B 1 181 ? -2.957 -23.047 7.379 1 94.81 181 ASP B CA 1
ATOM 3530 C C . ASP B 1 181 ? -1.832 -22.062 7.105 1 94.81 181 ASP B C 1
ATOM 3532 O O . ASP B 1 181 ? -1.484 -21.812 5.945 1 94.81 181 ASP B O 1
ATOM 3536 N N . LEU B 1 182 ? -1.352 -21.516 8.18 1 94.25 182 LEU B N 1
ATOM 3537 C CA . LEU B 1 182 ? -0.107 -20.766 8.047 1 94.25 182 LEU B CA 1
ATOM 3538 C C . LEU B 1 182 ? 1.076 -21.703 7.848 1 94.25 182 LEU B C 1
ATOM 3540 O O . LEU B 1 182 ? 1.449 -22.438 8.758 1 94.25 182 LEU B O 1
ATOM 3544 N N . LEU B 1 183 ? 1.603 -21.656 6.695 1 95.75 183 LEU B N 1
ATOM 3545 C CA . LEU B 1 183 ? 2.695 -22.562 6.367 1 95.75 183 LEU B CA 1
ATOM 3546 C C . LEU B 1 183 ? 3.979 -22.156 7.082 1 95.75 183 LEU B C 1
ATOM 3548 O O . LEU B 1 183 ? 4.77 -23 7.492 1 95.75 183 LEU B O 1
ATOM 3552 N N . GLY B 1 184 ? 4.18 -20.797 7.098 1 95.25 184 GLY B N 1
ATOM 3553 C CA . GLY B 1 184 ? 5.355 -20.312 7.797 1 95.25 184 GLY B CA 1
ATOM 3554 C C . GLY B 1 184 ? 5.688 -18.875 7.465 1 95.25 184 GLY B C 1
ATOM 3555 O O . GLY B 1 184 ? 4.895 -18.172 6.828 1 95.25 184 GLY B O 1
ATOM 3556 N N . ILE B 1 185 ? 6.906 -18.469 8.031 1 94.38 185 ILE B N 1
ATOM 3557 C CA . ILE B 1 185 ? 7.371 -17.094 7.887 1 94.38 185 ILE B CA 1
ATOM 3558 C C . ILE B 1 185 ? 8.766 -17.078 7.254 1 94.38 185 ILE B C 1
ATOM 3560 O O . ILE B 1 185 ? 9.68 -17.75 7.742 1 94.38 185 ILE B O 1
ATOM 3564 N N . ILE B 1 186 ? 8.859 -16.344 6.195 1 95.25 186 ILE B N 1
ATOM 3565 C CA . ILE B 1 186 ? 10.141 -16.188 5.504 1 95.25 186 ILE B CA 1
ATOM 3566 C C . ILE B 1 186 ? 10.82 -14.898 5.938 1 95.25 186 ILE B C 1
ATOM 3568 O O . ILE B 1 186 ? 10.195 -13.836 5.938 1 95.25 186 ILE B O 1
ATOM 3572 N N . ALA B 1 187 ? 12.078 -15.031 6.316 1 92.31 187 ALA B N 1
ATOM 3573 C CA . ALA B 1 187 ? 12.883 -13.836 6.555 1 92.31 187 ALA B CA 1
ATOM 3574 C C . ALA B 1 187 ? 13.477 -13.305 5.254 1 92.31 187 ALA B C 1
ATOM 3576 O O . ALA B 1 187 ? 14.062 -14.062 4.48 1 92.31 187 ALA B O 1
ATOM 3577 N N . TYR B 1 188 ? 13.234 -12.078 5.082 1 91.81 188 TYR B N 1
ATOM 3578 C CA . TYR B 1 188 ? 13.562 -11.445 3.807 1 91.81 188 TYR B CA 1
ATOM 3579 C C . TYR B 1 188 ? 14.602 -10.344 3.992 1 91.81 188 TYR B C 1
ATOM 3581 O O . TYR B 1 188 ? 14.594 -9.641 5.004 1 91.81 188 TYR B O 1
ATOM 3589 N N . LEU B 1 189 ? 15.57 -10.242 2.988 1 90.31 189 LEU B N 1
ATOM 3590 C CA . LEU B 1 189 ? 16.672 -9.281 2.936 1 90.31 189 LEU B CA 1
ATOM 3591 C C . LEU B 1 189 ? 17.531 -9.375 4.191 1 90.31 189 LEU B C 1
ATOM 3593 O O . LEU B 1 189 ? 17.828 -8.359 4.82 1 90.31 189 LEU B O 1
ATOM 3597 N N . VAL B 1 190 ? 17.797 -10.547 4.566 1 90.94 190 VAL B N 1
ATOM 3598 C CA . VAL B 1 190 ? 18.625 -10.812 5.73 1 90.94 190 VAL B CA 1
ATOM 3599 C C . VAL B 1 190 ? 20.078 -10.469 5.402 1 90.94 190 VAL B C 1
ATOM 3601 O O . VAL B 1 190 ? 20.609 -10.883 4.363 1 90.94 190 VAL B O 1
ATOM 3604 N N . LYS B 1 191 ? 20.672 -9.711 6.289 1 89.25 191 LYS B N 1
ATOM 3605 C CA . LYS B 1 191 ? 22.109 -9.484 6.188 1 89.25 191 LYS B CA 1
ATOM 3606 C C . LYS B 1 191 ? 22.891 -10.562 6.941 1 89.25 191 LYS B C 1
ATOM 3608 O O . LYS B 1 191 ? 22.719 -10.719 8.156 1 89.25 191 LYS B O 1
ATOM 3613 N N . LYS B 1 192 ? 23.75 -11.367 6.328 1 83.06 192 LYS B N 1
ATOM 3614 C CA . LYS B 1 192 ? 24.453 -12.5 6.914 1 83.06 192 LYS B CA 1
ATOM 3615 C C . LYS B 1 192 ? 25.234 -12.078 8.148 1 83.06 192 LYS B C 1
ATOM 3617 O O . LYS B 1 192 ? 25.266 -12.797 9.148 1 83.06 192 LYS B O 1
ATOM 3622 N N . ASP B 1 193 ? 25.781 -10.898 8.102 1 81.38 193 ASP B N 1
ATOM 3623 C CA . ASP B 1 193 ? 26.609 -10.508 9.234 1 81.38 193 ASP B CA 1
ATOM 3624 C C . ASP B 1 193 ? 26.062 -9.258 9.914 1 81.38 193 ASP B C 1
ATOM 3626 O O . ASP B 1 193 ? 26.812 -8.461 10.469 1 81.38 193 ASP B O 1
ATOM 3630 N N . GLY B 1 194 ? 24.766 -9.211 9.883 1 84 194 GLY B N 1
ATOM 3631 C CA . GLY B 1 194 ? 24.188 -8.039 10.508 1 84 194 GLY B CA 1
ATOM 3632 C C . GLY B 1 194 ? 23.703 -8.289 11.93 1 84 194 GLY B C 1
ATOM 3633 O O . GLY B 1 194 ? 22.891 -9.18 12.164 1 84 194 GLY B O 1
ATOM 3634 N N . PRO B 1 195 ? 24.297 -7.59 12.859 1 80.44 195 PRO B N 1
ATOM 3635 C CA . PRO B 1 195 ? 23.906 -7.824 14.25 1 80.44 195 PRO B CA 1
ATOM 3636 C C . PRO B 1 195 ? 22.406 -7.648 14.477 1 80.44 195 PRO B C 1
ATOM 3638 O O . PRO B 1 195 ? 21.797 -8.43 15.211 1 80.44 195 PRO B O 1
ATOM 3641 N N . VAL B 1 196 ? 21.891 -6.66 13.875 1 75.62 196 VAL B N 1
ATOM 3642 C CA . VAL B 1 196 ? 20.469 -6.406 14.031 1 75.62 196 VAL B CA 1
ATOM 3643 C C . VAL B 1 196 ? 19.672 -7.574 13.461 1 75.62 196 VAL B C 1
ATOM 3645 O O . VAL B 1 196 ? 18.734 -8.055 14.094 1 75.62 196 VAL B O 1
ATOM 3648 N N . ASP B 1 197 ? 20.047 -8.039 12.305 1 83.5 197 ASP B N 1
ATOM 3649 C CA . ASP B 1 197 ? 19.375 -9.164 11.664 1 83.5 197 ASP B CA 1
ATOM 3650 C C . ASP B 1 197 ? 19.406 -10.406 12.547 1 83.5 197 ASP B C 1
ATOM 3652 O O . ASP B 1 197 ? 18.406 -11.109 12.68 1 83.5 197 ASP B O 1
ATOM 3656 N N . HIS B 1 198 ? 20.516 -10.594 13.141 1 83.94 198 HIS B N 1
ATOM 3657 C CA . HIS B 1 198 ? 20.656 -11.742 14.016 1 83.94 198 HIS B CA 1
ATOM 3658 C C . HIS B 1 198 ? 19.703 -11.648 15.211 1 83.94 198 HIS B C 1
ATOM 3660 O O . HIS B 1 198 ? 19.078 -12.641 15.586 1 83.94 198 HIS B O 1
ATOM 3666 N N . GLU B 1 199 ? 19.656 -10.508 15.75 1 83.75 199 GLU B N 1
ATOM 3667 C CA . GLU B 1 199 ? 18.797 -10.297 16.906 1 83.75 199 GLU B CA 1
ATOM 3668 C C . GLU B 1 199 ? 17.328 -10.492 16.531 1 83.75 199 GLU B C 1
ATOM 3670 O O . GLU B 1 199 ? 16.578 -11.125 17.281 1 83.75 199 GLU B O 1
ATOM 3675 N N . VAL B 1 200 ? 17 -9.93 15.438 1 80.81 200 VAL B N 1
ATOM 3676 C CA . VAL B 1 200 ? 15.609 -10.023 14.992 1 80.81 200 VAL B CA 1
ATOM 3677 C C . VAL B 1 200 ? 15.258 -11.477 14.68 1 80.81 200 VAL B C 1
ATOM 3679 O O . VAL B 1 200 ? 14.172 -11.953 15.031 1 80.81 200 VAL B O 1
ATOM 3682 N N . LEU B 1 201 ? 16.156 -12.148 14.07 1 84.44 201 LEU B N 1
ATOM 3683 C CA . LEU B 1 201 ? 15.914 -13.547 13.734 1 84.44 201 LEU B CA 1
ATOM 3684 C C . LEU B 1 201 ? 15.797 -14.398 14.992 1 84.44 201 LEU B C 1
ATOM 3686 O O . LEU B 1 201 ? 14.984 -15.328 15.047 1 84.44 201 LEU B O 1
ATOM 3690 N N . LYS B 1 202 ? 16.562 -14.055 15.898 1 85.19 202 LYS B N 1
ATOM 3691 C CA . LYS B 1 202 ? 16.484 -14.766 17.172 1 85.19 202 LYS B CA 1
ATOM 3692 C C . LYS B 1 202 ? 15.125 -14.555 17.828 1 85.19 202 LYS B C 1
ATOM 3694 O O . LYS B 1 202 ? 14.5 -15.508 18.312 1 85.19 202 LYS B O 1
ATOM 3699 N N . ALA B 1 203 ? 14.758 -13.336 17.844 1 82.44 203 ALA B N 1
ATOM 3700 C CA . ALA B 1 203 ? 13.461 -13 18.422 1 82.44 203 ALA B CA 1
ATOM 3701 C C . ALA B 1 203 ? 12.328 -13.688 17.656 1 82.44 203 ALA B C 1
ATOM 3703 O O . ALA B 1 203 ? 11.383 -14.203 18.25 1 82.44 203 ALA B O 1
ATOM 3704 N N . ALA B 1 204 ? 12.461 -13.672 16.375 1 82.31 204 ALA B N 1
ATOM 3705 C CA . ALA B 1 204 ? 11.453 -14.312 15.531 1 82.31 204 ALA B CA 1
ATOM 3706 C C . ALA B 1 204 ? 11.406 -15.812 15.773 1 82.31 204 ALA B C 1
ATOM 3708 O O . ALA B 1 204 ? 10.32 -16.406 15.805 1 82.31 204 ALA B O 1
ATOM 3709 N N . ASN B 1 205 ? 12.547 -16.359 15.914 1 85.88 205 ASN B N 1
ATOM 3710 C CA . ASN B 1 205 ? 12.609 -17.781 16.188 1 85.88 205 ASN B CA 1
ATOM 3711 C C . ASN B 1 205 ? 11.953 -18.125 17.516 1 85.88 205 ASN B C 1
ATOM 3713 O O . ASN B 1 205 ? 11.32 -19.172 17.656 1 85.88 205 ASN B O 1
ATOM 3717 N N . GLN B 1 206 ? 12.117 -17.266 18.453 1 85.25 206 GLN B N 1
ATOM 3718 C CA . GLN B 1 206 ? 11.508 -17.469 19.766 1 85.25 206 GLN B CA 1
ATOM 3719 C C . GLN B 1 206 ? 9.992 -17.328 19.688 1 85.25 206 GLN B C 1
ATOM 3721 O O . GLN B 1 206 ? 9.258 -18.078 20.344 1 85.25 206 GLN B O 1
ATOM 3726 N N . ALA B 1 207 ? 9.594 -16.469 18.938 1 81.12 207 ALA B N 1
ATOM 3727 C CA . ALA B 1 207 ? 8.172 -16.141 18.875 1 81.12 207 ALA B CA 1
ATOM 3728 C C . ALA B 1 207 ? 7.43 -17.141 17.984 1 81.12 207 ALA B C 1
ATOM 3730 O O . ALA B 1 207 ? 6.316 -17.562 18.297 1 81.12 207 ALA B O 1
ATOM 3731 N N . PHE B 1 208 ? 8.047 -17.469 16.859 1 83.75 208 PHE B N 1
ATOM 3732 C CA . PHE B 1 208 ? 7.328 -18.234 15.844 1 83.75 208 PHE B CA 1
ATOM 3733 C C . PHE B 1 208 ? 7.801 -19.672 15.812 1 83.75 208 PHE B C 1
ATOM 3735 O O . PHE B 1 208 ? 7.117 -20.547 15.273 1 83.75 208 PHE B O 1
ATOM 3742 N N . GLY B 1 209 ? 8.961 -19.906 16.328 1 84.38 209 GLY B N 1
ATOM 3743 C CA . GLY B 1 209 ? 9.5 -21.266 16.391 1 84.38 209 GLY B CA 1
ATOM 3744 C C . GLY B 1 209 ? 9.539 -21.953 15.031 1 84.38 209 GLY B C 1
ATOM 3745 O O . GLY B 1 209 ? 10.062 -21.391 14.062 1 84.38 209 GLY B O 1
ATOM 3746 N N . LYS B 1 210 ? 8.883 -23.078 14.953 1 86.75 210 LYS B N 1
ATOM 3747 C CA . LYS B 1 210 ? 8.922 -23.938 13.773 1 86.75 210 LYS B CA 1
ATOM 3748 C C . LYS B 1 210 ? 8.25 -23.266 12.586 1 86.75 210 LYS B C 1
ATOM 3750 O O . LYS B 1 210 ? 8.414 -23.703 11.445 1 86.75 210 LYS B O 1
ATOM 3755 N N . ALA B 1 211 ? 7.586 -22.219 12.867 1 90.5 211 ALA B N 1
ATOM 3756 C CA . ALA B 1 211 ? 6.918 -21.516 11.773 1 90.5 211 ALA B CA 1
ATOM 3757 C C . ALA B 1 211 ? 7.914 -20.688 10.961 1 90.5 211 ALA B C 1
ATOM 3759 O O . ALA B 1 211 ? 7.648 -20.344 9.805 1 90.5 211 ALA B O 1
ATOM 3760 N N . LEU B 1 212 ? 8.984 -20.359 11.57 1 92.81 212 LEU B N 1
ATOM 3761 C CA . LEU B 1 212 ? 10.016 -19.641 10.836 1 92.81 212 LEU B CA 1
ATOM 3762 C C . LEU B 1 212 ? 10.758 -20.562 9.875 1 92.81 212 LEU B C 1
ATOM 3764 O O . LEU B 1 212 ? 11.219 -21.641 10.281 1 92.81 212 LEU B O 1
ATOM 3768 N N . PHE B 1 213 ? 10.812 -20.188 8.672 1 95.88 213 PHE B N 1
ATOM 3769 C CA . PHE B 1 213 ? 11.539 -20.984 7.684 1 95.88 213 PHE B CA 1
ATOM 3770 C C . PHE B 1 213 ? 13.023 -21.062 8.047 1 95.88 213 PHE B C 1
ATOM 3772 O O . PHE B 1 213 ? 13.586 -20.125 8.602 1 95.88 213 PHE B O 1
ATOM 3779 N N . HIS B 1 214 ? 13.602 -22.156 7.656 1 93.38 214 HIS B N 1
ATOM 3780 C CA . HIS B 1 214 ? 15.039 -22.297 7.809 1 93.38 214 HIS B CA 1
ATOM 3781 C C . HIS B 1 214 ? 15.789 -21.5 6.758 1 93.38 214 HIS B C 1
ATOM 3783 O O . HIS B 1 214 ? 16.812 -20.859 7.059 1 93.38 214 HIS B O 1
ATOM 3789 N N . GLY B 1 215 ? 15.25 -21.578 5.598 1 92.69 215 GLY B N 1
ATOM 3790 C CA . GLY B 1 215 ? 15.836 -20.781 4.531 1 92.69 215 GLY B CA 1
ATOM 3791 C C . GLY B 1 215 ? 15.461 -19.312 4.609 1 92.69 215 GLY B C 1
ATOM 3792 O O . GLY B 1 215 ? 14.352 -18.969 5.031 1 92.69 215 GLY B O 1
ATOM 3793 N N . ASN B 1 216 ? 16.422 -18.406 4.164 1 91.31 216 ASN B N 1
ATOM 3794 C CA . ASN B 1 216 ? 16.203 -16.969 4.137 1 91.31 216 ASN B CA 1
ATOM 3795 C C . ASN B 1 216 ? 16.469 -16.391 2.748 1 91.31 216 ASN B C 1
ATOM 3797 O O . ASN B 1 216 ? 17.141 -17.016 1.931 1 91.31 216 ASN B O 1
ATOM 3801 N N . VAL B 1 217 ? 15.797 -15.328 2.504 1 94.5 217 VAL B N 1
ATOM 3802 C CA . VAL B 1 217 ? 16.203 -14.539 1.346 1 94.5 217 VAL B CA 1
ATOM 3803 C C . VAL B 1 217 ? 17.172 -13.445 1.778 1 94.5 217 VAL B C 1
ATOM 3805 O O . VAL B 1 217 ? 16.797 -12.492 2.459 1 94.5 217 VAL B O 1
ATOM 3808 N N . PHE B 1 218 ? 18.375 -13.57 1.358 1 92.75 218 PHE B N 1
ATOM 3809 C CA . PHE B 1 218 ? 19.422 -12.648 1.778 1 92.75 218 PHE B CA 1
ATOM 3810 C C . PHE B 1 218 ? 19.406 -11.375 0.94 1 92.75 218 PHE B C 1
ATOM 3812 O O . PHE B 1 218 ? 18.906 -11.383 -0.188 1 92.75 218 PHE B O 1
ATOM 3819 N N . GLN B 1 219 ? 19.906 -10.383 1.571 1 90.88 219 GLN B N 1
ATOM 3820 C CA . GLN B 1 219 ? 20.016 -9.109 0.864 1 90.88 219 GLN B CA 1
ATOM 3821 C C . GLN B 1 219 ? 21.062 -9.188 -0.244 1 90.88 219 GLN B C 1
ATOM 3823 O O . GLN B 1 219 ? 22.234 -9.398 0.027 1 90.88 219 GLN B O 1
ATOM 3828 N N . ARG B 1 220 ? 20.609 -9.156 -1.458 1 90.38 220 ARG B N 1
ATOM 3829 C CA . ARG B 1 220 ? 21.453 -9.125 -2.648 1 90.38 220 ARG B CA 1
ATOM 3830 C C . ARG B 1 220 ? 20.953 -8.086 -3.646 1 90.38 220 ARG B C 1
ATOM 3832 O O . ARG B 1 220 ? 19.75 -7.828 -3.725 1 90.38 220 ARG B O 1
ATOM 3839 N N . GLU B 1 221 ? 21.828 -7.516 -4.336 1 89.19 221 GLU B N 1
ATOM 3840 C CA . GLU B 1 221 ? 21.469 -6.531 -5.352 1 89.19 221 GLU B CA 1
ATOM 3841 C C . GLU B 1 221 ? 20.484 -7.113 -6.363 1 89.19 221 GLU B C 1
ATOM 3843 O O . GLU B 1 221 ? 19.547 -6.43 -6.793 1 89.19 221 GLU B O 1
ATOM 3848 N N . ARG B 1 222 ? 20.688 -8.344 -6.719 1 90.62 222 ARG B N 1
ATOM 3849 C CA . ARG B 1 222 ? 19.859 -8.992 -7.727 1 90.62 222 ARG B CA 1
ATOM 3850 C C . ARG B 1 222 ? 18.422 -9.164 -7.219 1 90.62 222 ARG B C 1
ATOM 3852 O O . ARG B 1 222 ? 17.469 -9.102 -8 1 90.62 222 ARG B O 1
ATOM 3859 N N . VAL B 1 223 ? 18.297 -9.398 -5.977 1 89.25 223 VAL B N 1
ATOM 3860 C CA . VAL B 1 223 ? 16.969 -9.516 -5.383 1 89.25 223 VAL B CA 1
ATOM 3861 C C . VAL B 1 223 ? 16.203 -8.211 -5.559 1 89.25 223 VAL B C 1
ATOM 3863 O O . VAL B 1 223 ? 15.031 -8.219 -5.945 1 89.25 223 VAL B O 1
ATOM 3866 N N . LYS B 1 224 ? 16.828 -7.098 -5.348 1 86.56 224 LYS B N 1
ATOM 3867 C CA . LYS B 1 224 ? 16.219 -5.781 -5.539 1 86.56 224 LYS B CA 1
ATOM 3868 C C . LYS B 1 224 ? 15.891 -5.539 -7.008 1 86.56 224 LYS B C 1
ATOM 3870 O O . LYS B 1 224 ? 14.836 -4.98 -7.324 1 86.56 224 LYS B O 1
ATOM 3875 N N . ARG B 1 225 ? 16.75 -6.035 -7.824 1 89.81 225 ARG B N 1
ATOM 3876 C CA . ARG B 1 225 ? 16.578 -5.84 -9.258 1 89.81 225 ARG B CA 1
ATOM 3877 C C . ARG B 1 225 ? 15.391 -6.641 -9.781 1 89.81 225 ARG B C 1
ATOM 3879 O O . ARG B 1 225 ? 14.68 -6.191 -10.68 1 89.81 225 ARG B O 1
ATOM 3886 N N . PHE B 1 226 ? 15.195 -7.84 -9.227 1 91.5 226 PHE B N 1
ATOM 3887 C CA . PHE B 1 226 ? 14.07 -8.672 -9.633 1 91.5 226 PHE B CA 1
ATOM 3888 C C . PHE B 1 226 ? 12.758 -7.922 -9.445 1 91.5 226 PHE B C 1
ATOM 3890 O O . PHE B 1 226 ? 11.852 -8.023 -10.289 1 91.5 226 PHE B O 1
ATOM 3897 N N . GLY B 1 227 ? 12.688 -7.168 -8.414 1 88.56 227 GLY B N 1
ATOM 3898 C CA . GLY B 1 227 ? 11.477 -6.426 -8.109 1 88.56 227 GLY B CA 1
ATOM 3899 C C . GLY B 1 227 ? 11.281 -5.219 -9.008 1 88.56 227 GLY B C 1
ATOM 3900 O O . GLY B 1 227 ? 10.148 -4.762 -9.203 1 88.56 227 GLY B O 1
ATOM 3901 N N . LYS B 1 228 ? 12.344 -4.719 -9.578 1 84.38 228 LYS B N 1
ATOM 3902 C CA . LYS B 1 228 ? 12.281 -3.475 -10.336 1 84.38 228 LYS B CA 1
ATOM 3903 C C . LYS B 1 228 ? 12.312 -3.746 -11.836 1 84.38 228 LYS B C 1
ATOM 3905 O O . LYS B 1 228 ? 11.516 -3.178 -12.594 1 84.38 228 LYS B O 1
ATOM 3910 N N . SER B 1 229 ? 13.148 -4.719 -12.258 1 90.06 229 SER B N 1
ATOM 3911 C CA . SER B 1 229 ? 13.43 -4.859 -13.688 1 90.06 229 SER B CA 1
ATOM 3912 C C . SER B 1 229 ? 12.969 -6.215 -14.211 1 90.06 229 SER B C 1
ATOM 3914 O O . SER B 1 229 ? 13.109 -6.512 -15.398 1 90.06 229 SER B O 1
ATOM 3916 N N . GLY B 1 230 ? 12.352 -6.992 -13.352 1 95.5 230 GLY B N 1
ATOM 3917 C CA . GLY B 1 230 ? 11.977 -8.336 -13.758 1 95.5 230 GLY B CA 1
ATOM 3918 C C . GLY B 1 230 ? 13.047 -9.375 -13.445 1 95.5 230 GLY B C 1
ATOM 3919 O O . GLY B 1 230 ? 14.203 -9.023 -13.219 1 95.5 230 GLY B O 1
ATOM 3920 N N . ILE B 1 231 ? 12.664 -10.578 -13.461 1 96.94 231 ILE B N 1
ATOM 3921 C CA . ILE B 1 231 ? 13.555 -11.688 -13.141 1 96.94 231 ILE B CA 1
ATOM 3922 C C . ILE B 1 231 ? 14.391 -12.047 -14.367 1 96.94 231 ILE B C 1
ATOM 3924 O O . ILE B 1 231 ? 13.852 -12.188 -15.469 1 96.94 231 ILE B O 1
ATOM 3928 N N . LYS B 1 232 ? 15.656 -12.156 -14.117 1 95.44 232 LYS B N 1
ATOM 3929 C CA . LYS B 1 232 ? 16.594 -12.586 -15.156 1 95.44 232 LYS B CA 1
ATOM 3930 C C . LYS B 1 232 ? 17.344 -13.844 -14.734 1 95.44 232 LYS B C 1
ATOM 3932 O O . LYS B 1 232 ? 17.484 -14.117 -13.539 1 95.44 232 LYS B O 1
ATOM 3937 N N . ASP B 1 233 ? 17.703 -14.664 -15.648 1 95.75 233 ASP B N 1
ATOM 3938 C CA . ASP B 1 233 ? 18.516 -15.859 -15.453 1 95.75 233 ASP B CA 1
ATOM 3939 C C . ASP B 1 233 ? 19.656 -15.93 -16.469 1 95.75 233 ASP B C 1
ATOM 3941 O O . ASP B 1 233 ? 19.781 -16.922 -17.188 1 95.75 233 ASP B O 1
ATOM 3945 N N . GLU B 1 234 ? 20.516 -14.922 -16.406 1 94.56 234 GLU B N 1
ATOM 3946 C CA . GLU B 1 234 ? 21.469 -14.758 -17.484 1 94.56 234 GLU B CA 1
ATOM 3947 C C . GLU B 1 234 ? 22.906 -15 -17.016 1 94.56 234 GLU B C 1
ATOM 3949 O O . GLU B 1 234 ? 23.734 -15.484 -17.766 1 94.56 234 GLU B O 1
ATOM 3954 N N . ASP B 1 235 ? 23.188 -14.594 -15.742 1 95.25 235 ASP B N 1
ATOM 3955 C CA . ASP B 1 235 ? 24.562 -14.727 -15.25 1 95.25 235 ASP B CA 1
ATOM 3956 C C . ASP B 1 235 ? 24.594 -15.43 -13.891 1 95.25 235 ASP B C 1
ATOM 3958 O O . ASP B 1 235 ? 23.562 -15.922 -13.422 1 95.25 235 ASP B O 1
ATOM 3962 N N . MET B 1 236 ? 25.828 -15.547 -13.312 1 94.44 236 MET B N 1
ATOM 3963 C CA . MET B 1 236 ? 26.016 -16.312 -12.078 1 94.44 236 MET B CA 1
ATOM 3964 C C . MET B 1 236 ? 25.312 -15.633 -10.906 1 94.44 236 MET B C 1
ATOM 3966 O O . MET B 1 236 ? 24.828 -16.297 -10 1 94.44 236 MET B O 1
ATOM 3970 N N . TRP B 1 237 ? 25.188 -14.305 -10.953 1 93.44 237 TRP B N 1
ATOM 3971 C CA . TRP B 1 237 ? 24.562 -13.578 -9.859 1 93.44 237 TRP B CA 1
ATOM 3972 C C . TRP B 1 237 ? 23.047 -13.766 -9.875 1 93.44 237 TRP B C 1
ATOM 3974 O O . TRP B 1 237 ? 22.406 -13.867 -8.828 1 93.44 237 TRP B O 1
ATOM 3984 N N . ASP B 1 238 ? 22.516 -13.805 -11.086 1 95.81 238 ASP B N 1
ATOM 3985 C CA . ASP B 1 238 ? 21.109 -14.148 -11.234 1 95.81 238 ASP B CA 1
ATOM 3986 C C . ASP B 1 238 ? 20.828 -15.547 -10.672 1 95.81 238 ASP B C 1
ATOM 3988 O O . ASP B 1 238 ? 19.875 -15.727 -9.906 1 95.81 238 ASP B O 1
ATOM 3992 N N . LYS B 1 239 ? 21.672 -16.516 -11.039 1 96 239 LYS B N 1
ATOM 3993 C CA . LYS B 1 239 ? 21.469 -17.922 -10.656 1 96 239 LYS B CA 1
ATOM 3994 C C . LYS B 1 239 ? 21.594 -18.094 -9.141 1 96 239 LYS B C 1
ATOM 3996 O O . LYS B 1 239 ? 20.844 -18.875 -8.547 1 96 239 LYS B O 1
ATOM 4001 N N . ARG B 1 240 ? 22.5 -17.344 -8.594 1 95.12 240 ARG B N 1
ATOM 4002 C CA . ARG B 1 240 ? 22.656 -17.422 -7.145 1 95.12 240 ARG B CA 1
ATOM 4003 C C . ARG B 1 240 ? 21.438 -16.859 -6.422 1 95.12 240 ARG B C 1
ATOM 4005 O O . ARG B 1 240 ? 21 -17.422 -5.41 1 95.12 240 ARG B O 1
ATOM 4012 N N . ALA B 1 241 ? 20.891 -15.789 -6.914 1 95.75 241 ALA B N 1
ATOM 4013 C CA . ALA B 1 241 ? 19.688 -15.211 -6.328 1 95.75 241 ALA B CA 1
ATOM 4014 C C . ALA B 1 241 ? 18.5 -16.156 -6.48 1 95.75 241 ALA B C 1
ATOM 4016 O O . ALA B 1 241 ? 17.734 -16.359 -5.535 1 95.75 241 ALA B O 1
ATOM 4017 N N . LEU B 1 242 ? 18.422 -16.75 -7.664 1 97.12 242 LEU B N 1
ATOM 4018 C CA . LEU B 1 242 ? 17.328 -17.688 -7.918 1 97.12 242 LEU B CA 1
ATOM 4019 C C . LEU B 1 242 ? 17.469 -18.922 -7.043 1 97.12 242 LEU B C 1
ATOM 4021 O O . LEU B 1 242 ? 16.469 -19.484 -6.594 1 97.12 242 LEU B O 1
ATOM 4025 N N . TYR B 1 243 ? 18.672 -19.297 -6.809 1 96.44 243 TYR B N 1
ATOM 4026 C CA . TYR B 1 243 ? 18.906 -20.453 -5.965 1 96.44 243 TYR B CA 1
ATOM 4027 C C . TYR B 1 243 ? 18.453 -20.188 -4.535 1 96.44 243 TYR B C 1
ATOM 4029 O O . TYR B 1 243 ? 17.891 -21.078 -3.883 1 96.44 243 TYR B O 1
ATOM 4037 N N . MET B 1 244 ? 18.688 -19.047 -4.082 1 95.81 244 MET B N 1
ATOM 4038 C CA . MET B 1 244 ? 18.234 -18.672 -2.746 1 95.81 244 MET B CA 1
ATOM 4039 C C . MET B 1 244 ? 16.719 -18.828 -2.625 1 95.81 244 MET B C 1
ATOM 4041 O O . MET B 1 244 ? 16.219 -19.375 -1.641 1 95.81 244 MET B O 1
ATOM 4045 N N . TYR B 1 245 ? 16 -18.391 -3.598 1 97.69 245 TYR B N 1
ATOM 4046 C CA . TYR B 1 245 ? 14.555 -18.531 -3.598 1 97.69 245 TYR B CA 1
ATOM 4047 C C . TYR B 1 245 ? 14.141 -19.984 -3.756 1 97.69 245 TYR B C 1
ATOM 4049 O O . TYR B 1 245 ? 13.133 -20.422 -3.186 1 97.69 245 TYR B O 1
ATOM 4057 N N . GLN B 1 246 ? 14.922 -20.719 -4.543 1 98.31 246 GLN B N 1
ATOM 4058 C CA . GLN B 1 246 ? 14.625 -22.141 -4.742 1 98.31 246 GLN B CA 1
ATOM 4059 C C . GLN B 1 246 ? 14.68 -22.891 -3.424 1 98.31 246 GLN B C 1
ATOM 4061 O O . GLN B 1 246 ? 13.828 -23.75 -3.158 1 98.31 246 GLN B O 1
ATOM 4066 N N . VAL B 1 247 ? 15.641 -22.594 -2.643 1 97.88 247 VAL B N 1
ATOM 4067 C CA . VAL B 1 247 ? 15.797 -23.234 -1.346 1 97.88 247 VAL B CA 1
ATOM 4068 C C . VAL B 1 247 ? 14.562 -22.969 -0.48 1 97.88 247 VAL B C 1
ATOM 4070 O O . VAL B 1 247 ? 14.031 -23.891 0.154 1 97.88 247 VAL B O 1
ATOM 4073 N N . VAL B 1 248 ? 14.109 -21.766 -0.466 1 98.06 248 VAL B N 1
ATOM 4074 C CA . VAL B 1 248 ? 12.953 -21.375 0.329 1 98.06 248 VAL B CA 1
ATOM 4075 C C . VAL B 1 248 ? 11.688 -22.016 -0.232 1 98.06 248 VAL B C 1
ATOM 4077 O O . VAL B 1 248 ? 10.844 -22.516 0.523 1 98.06 248 VAL B O 1
ATOM 4080 N N . LEU B 1 249 ? 11.547 -22.031 -1.542 1 98.5 249 LEU B N 1
ATOM 4081 C CA . LEU B 1 249 ? 10.406 -22.672 -2.193 1 98.5 249 LEU B CA 1
ATOM 4082 C C . LEU B 1 249 ? 10.375 -24.172 -1.889 1 98.5 249 LEU B C 1
ATOM 4084 O O . LEU B 1 249 ? 9.32 -24.719 -1.597 1 98.5 249 LEU B O 1
ATOM 4088 N N . ASP B 1 250 ? 11.547 -24.781 -1.968 1 98.38 250 ASP B N 1
ATOM 4089 C CA . ASP B 1 250 ? 11.625 -26.203 -1.671 1 98.38 250 ASP B CA 1
ATOM 4090 C C . ASP B 1 250 ? 11.188 -26.5 -0.24 1 98.38 250 ASP B C 1
ATOM 4092 O O . ASP B 1 250 ? 10.516 -27.5 0.017 1 98.38 250 ASP B O 1
ATOM 4096 N N . GLU B 1 251 ? 11.602 -25.672 0.618 1 98.12 251 GLU B N 1
ATOM 4097 C CA . GLU B 1 251 ? 11.156 -25.828 1.999 1 98.12 251 GLU B CA 1
ATOM 4098 C C . GLU B 1 251 ? 9.641 -25.703 2.113 1 98.12 251 GLU B C 1
ATOM 4100 O O . GLU B 1 251 ? 9 -26.453 2.836 1 98.12 251 GLU B O 1
ATOM 4105 N N . ALA B 1 252 ? 9.055 -24.75 1.456 1 98 252 ALA B N 1
ATOM 4106 C CA . ALA B 1 252 ? 7.605 -24.562 1.458 1 98 252 ALA B CA 1
ATOM 4107 C C . ALA B 1 252 ? 6.895 -25.812 0.957 1 98 252 ALA B C 1
ATOM 4109 O O . ALA B 1 252 ? 5.957 -26.297 1.59 1 98 252 ALA B O 1
ATOM 4110 N N . LEU B 1 253 ? 7.398 -26.375 -0.157 1 97.69 253 LEU B N 1
ATOM 4111 C CA . LEU B 1 253 ? 6.781 -27.547 -0.763 1 97.69 253 LEU B CA 1
ATOM 4112 C C . LEU B 1 253 ? 6.93 -28.766 0.14 1 97.69 253 LEU B C 1
ATOM 4114 O O . LEU B 1 253 ? 6.016 -29.578 0.239 1 97.69 253 LEU B O 1
ATOM 4118 N N . SER B 1 254 ? 8.062 -28.797 0.79 1 96.94 254 SER B N 1
ATOM 4119 C CA . SER B 1 254 ? 8.289 -29.906 1.723 1 96.94 254 SER B CA 1
ATOM 4120 C C . SER B 1 254 ? 7.312 -29.828 2.895 1 96.94 254 SER B C 1
ATOM 4122 O O . SER B 1 254 ? 6.77 -30.859 3.314 1 96.94 254 SER B O 1
ATOM 4124 N N . ARG B 1 255 ? 7.113 -28.656 3.4 1 96.69 255 ARG B N 1
ATOM 4125 C CA . ARG B 1 255 ? 6.168 -28.469 4.496 1 96.69 255 ARG B CA 1
ATOM 4126 C C . ARG B 1 255 ? 4.754 -28.859 4.074 1 96.69 255 ARG B C 1
ATOM 4128 O O . ARG B 1 255 ? 4.016 -29.469 4.852 1 96.69 255 ARG B O 1
ATOM 4135 N N . ILE B 1 256 ? 4.41 -28.5 2.893 1 96.81 256 ILE B N 1
ATOM 4136 C CA . ILE B 1 256 ? 3.082 -28.797 2.379 1 96.81 256 ILE B CA 1
ATOM 4137 C C . ILE B 1 256 ? 2.91 -30.312 2.273 1 96.81 256 ILE B C 1
ATOM 4139 O O . ILE B 1 256 ? 1.88 -30.859 2.682 1 96.81 256 ILE B O 1
ATOM 4143 N N . ASN B 1 257 ? 3.91 -30.969 1.738 1 94.88 257 ASN B N 1
ATOM 4144 C CA . ASN B 1 257 ? 3.859 -32.438 1.604 1 94.88 257 ASN B CA 1
ATOM 4145 C C . ASN B 1 257 ? 3.699 -33.094 2.959 1 94.88 257 ASN B C 1
ATOM 4147 O O . ASN B 1 257 ? 2.973 -34.094 3.078 1 94.88 257 ASN B O 1
ATOM 4151 N N . LEU B 1 258 ? 4.332 -32.562 3.947 1 91.88 258 LEU B N 1
ATOM 4152 C CA . LEU B 1 258 ? 4.254 -33.125 5.289 1 91.88 258 LEU B CA 1
ATOM 4153 C C . LEU B 1 258 ? 2.854 -32.969 5.871 1 91.88 258 LEU B C 1
ATOM 4155 O O . LEU B 1 258 ? 2.365 -33.844 6.594 1 91.88 258 LEU B O 1
ATOM 4159 N N . LEU B 1 259 ? 2.238 -31.844 5.523 1 89.88 259 LEU B N 1
ATOM 4160 C CA . LEU B 1 259 ? 0.911 -31.547 6.055 1 89.88 259 LEU B CA 1
ATOM 4161 C C . LEU B 1 259 ? -0.157 -32.375 5.324 1 89.88 259 LEU B C 1
ATOM 4163 O O . LEU B 1 259 ? -1.216 -32.656 5.891 1 89.88 259 LEU B O 1
ATOM 4167 N N . GLU B 1 260 ? 0.043 -32.719 4.133 1 87.69 260 GLU B N 1
ATOM 4168 C CA . GLU B 1 260 ? -0.942 -33.438 3.332 1 87.69 260 GLU B CA 1
ATOM 4169 C C . GLU B 1 260 ? -0.803 -34.938 3.516 1 87.69 260 GLU B C 1
ATOM 4171 O O . GLU B 1 260 ? -1.681 -35.719 3.109 1 87.69 260 GLU B O 1
ATOM 4176 N N . GLU B 1 261 ? 0.281 -35.5 4.074 1 76.88 261 GLU B N 1
ATOM 4177 C CA . GLU B 1 261 ? 0.418 -36.906 4.453 1 76.88 261 GLU B CA 1
ATOM 4178 C C . GLU B 1 261 ? -0.255 -37.188 5.793 1 76.88 261 GLU B C 1
ATOM 4180 O O . GLU B 1 261 ? -0.901 -38.219 5.965 1 76.88 261 GLU B O 1
#

pLDDT: mean 92.49, std 6.68, range [60.78, 98.88]

Radius of gyration: 22.8 Å; Cα contacts (8 Å, |Δi|>4): 1035; chains: 2; bounding box: 52×72×51 Å

Secondary structure (DSSP, 8-state):
--EEEEEE-SSTTSSHHHHHHHHHHHHHHTT--EEEEE-STT-HHHHHHHHH-SS-SB--SS-HHHHHHTT--GGG-EE-SSSEEEE---GGGGGHHHHHTTS-TTTGGGHHHHHHTTTGGG-SEEEEE--SSSSHHHHHHHHT-SEEEEEEESSHHHHHHHHHHHHHHHHHHHHTTT--EEEEEEEEEE-TT-HHHHHHHHHHHHHHGGGEEEEEEE--HHHHHHHHH----SSHHHHHHHHHHHHHHHHHHHHHHHHH-/--EEEEEE-SSTTSSHHHHHHHHHHHHHHTT--EEEEE-STT-HHHHHHHHH-SS-SB--SS-HHHHHHTT--GGG-EE-SSSEEEE---GGGGGHHHHHTTS-TTTGGGHHHHHHTTTGGG-SEEEEE--SSSSHHHHHHHHT-SEEEEEEESSHHHHHHHHHHHHHHHHHHHHTTT--EEEEEEEEEE-TT-HHHHHHHHHHHHHHGGGEEEEEEE--HHHHHHHHH----SSHHHHHHHHHHHHHHHHHHHHHHHHH-

Nearest PDB structures (foldseek):
  2bek-assembly2_D  TM=8.876E-01  e=1.024E-18  Thermus thermophilus HB27
  6iud-assembly1_A  TM=8.826E-01  e=9.962E-18  Helicobacter pylori 26695
  8jmj-assembly1_B  TM=8.680E-01  e=4.040E-17  Helicobacter pylori 26695
  5ihp-assembly1_A  TM=9.031E-01  e=5.578E-16  Mycolicibacterium smegmatis MC2 155
  5ihp-assembly2_B  TM=9.094E-01  e=1.191E-15  Mycolicibacterium smegmatis MC2 155

Solvent-accessible surface area (backbone atoms only — not comparable to full-atom values): 26359 Å² total; per-residue (Å²): 126,56,46,26,34,20,30,37,40,47,60,72,92,33,48,36,47,49,49,48,47,48,51,49,51,52,38,28,74,68,67,36,34,30,36,38,34,28,52,20,40,77,16,61,47,36,51,28,48,45,53,45,43,81,66,58,74,35,75,46,83,39,50,44,48,54,12,60,76,67,69,44,52,75,47,12,41,18,35,43,52,99,21,31,32,34,29,44,33,40,65,68,45,45,48,47,65,64,63,40,65,81,45,58,76,89,50,44,40,43,48,55,34,61,54,39,66,81,53,46,82,78,25,47,32,35,40,34,32,43,50,50,46,72,42,69,49,36,42,14,43,45,59,46,10,51,29,33,37,34,39,35,37,51,44,75,74,40,51,63,46,48,53,50,43,51,52,49,52,51,52,51,26,68,75,54,74,54,57,46,40,77,70,28,34,35,45,24,56,37,47,93,86,31,68,63,29,52,52,39,48,50,50,44,38,70,74,47,39,87,33,39,50,88,47,54,38,57,63,43,73,57,56,58,38,30,60,74,64,15,62,65,81,82,50,73,63,33,47,52,49,49,47,40,51,46,53,37,48,51,50,52,54,50,53,50,53,63,71,73,106,127,55,46,28,35,19,31,34,41,47,60,73,91,30,48,36,48,49,50,48,48,48,50,50,51,53,37,28,75,68,66,35,35,29,36,39,34,28,52,20,41,77,17,61,46,37,51,26,49,44,54,45,43,80,66,58,74,37,75,46,84,39,50,43,48,54,11,58,76,66,72,44,53,76,47,13,43,19,35,44,52,99,22,30,31,34,29,44,35,41,64,67,43,45,47,47,65,67,62,39,65,80,46,58,76,87,49,46,39,43,47,55,32,61,54,38,66,81,53,47,81,79,24,49,33,34,40,36,32,41,50,48,48,72,40,69,52,37,42,13,44,46,60,46,10,51,29,33,36,34,39,36,38,51,45,75,75,41,50,63,48,48,53,50,43,51,51,49,50,51,52,52,27,68,74,53,75,54,57,45,42,78,70,29,35,36,45,24,58,38,47,95,85,31,69,62,28,51,50,39,49,51,51,44,39,70,74,48,39,86,33,38,49,88,48,52,37,57,62,45,73,55,58,57,38,30,59,72,62,15,62,65,81,82,49,72,63,33,47,52,49,50,46,38,51,46,53,38,48,50,50,52,53,49,53,49,53,62,73,75,106

Sequence (522 aa):
MTTSITIGNFKGGVGKTTTCVTFSYLLNKAHRKTLLIDFDPQGNASEIIEKTFPVFKQKNSKSLTDGIKNLDLSESIAHVTDYLDLMPSDWSLSLLPDMLEDYKKSDRPLFLKTLLTKIRNDYDYILIDVPPTLSAYTNNAVLASDYVIMVMQTQEQSYSSSLKFVSYLQGLRKDYDKSFDLLGIIAYLVKKDGPVDHEVLKAANQAFGKALFHGNVFQRERVKRFGKSGIKDEDMWDKRALYMYQVVLDEALSRINLLEEMTTSITIGNFKGGVGKTTTCVTFSYLLNKAHRKTLLIDFDPQGNASEIIEKTFPVFKQKNSKSLTDGIKNLDLSESIAHVTDYLDLMPSDWSLSLLPDMLEDYKKSDRPLFLKTLLTKIRNDYDYILIDVPPTLSAYTNNAVLASDYVIMVMQTQEQSYSSSLKFVSYLQGLRKDYDKSFDLLGIIAYLVKKDGPVDHEVLKAANQAFGKALFHGNVFQRERVKRFGKSGIKDEDMWDKRALYMYQVVLDEALSRINLLEE

Foldseek 3Di:
DEAEEEEAFQDPPQCSLLLLLLLLVVCVVVLFQEEEEELEQVQLNVVQLCLAQVDFPAAAPDACLVCLVVLECPSQWTHRDPRYIYNTHHNSSVCLVVVLVVDDPLCLLQSLLSSCVVPRVVGNYYYYYYDSDDDSSVSNSQLNGQEYEYEFELAPVRLVRRVVVVVVVVVSCVSPVNSYYYLAYEYEQQAPPDPSSVVSVVVCCVVGPPRHDPAYQHRDPQSVCCSPRHQDDDDPSSVVNSVSSVVRSVSSVVSVVVVVD/DEAEEEEAFLDPPQCSLLLLLLLLVVCVVVLFQEEEEELEQVQLNVVQLCLAQVDAPAAAPDACLVCLVVLECPSQWTHRDPRYIYNTHHNSSVCLVVVLVVDDPLCLLQSLLSSCVVPRVVGNYYYYYYDSDPDSSVSNSQLNGQEYEYEFELAPVRLVRRVVVVVVVVVSCVSPVNSYYYLAYEYEQQAPPDPSSVVSVVVCCVVGPPRHDPAYQHRDPQSVCCSPRHQDDDDPSSVVNSVSSVVRSVSSVVSVVVVVD